Protein AF-0000000076999327 (afdb_homodimer)

Radius of gyration: 24.93 Å; Cα contacts (8 Å, |Δi|>4): 1314; chains: 2; bounding box: 43×72×61 Å

Organism: Colletotrichum orbiculare (strain 104-T / ATCC 96160 / CBS 514.97 / LARS 414 / MAFF 240422) (NCBI:txid1213857)

InterPro domains:
  IPR006680 Amidohydrolase-related [PF04909] (4-326)
  IPR032465 2-amino-3-carboxymuconate-6-semialdehyde decarboxylase [PTHR21240] (1-327)
  IPR032466 Metal-dependent hydrolase [SSF51556] (3-326)

Solvent-accessible surface area (backbone atoms only — not comparable to full-atom values): 32804 Å² total; per-residue (Å²): 117,64,24,34,28,67,33,32,44,54,44,49,70,70,48,45,50,53,36,47,76,63,70,39,51,40,47,60,59,36,94,52,62,62,82,58,48,74,66,61,50,52,52,51,24,62,76,59,38,36,57,33,35,31,31,21,65,53,66,87,60,48,45,75,48,86,96,34,61,69,60,17,34,50,50,23,52,50,43,38,51,50,51,34,51,54,20,66,77,34,62,77,44,32,48,33,28,30,65,55,29,47,73,38,48,71,58,24,48,53,43,52,54,45,36,46,76,72,53,61,33,74,29,30,31,42,55,18,46,30,78,29,47,39,45,43,43,74,84,49,42,70,40,49,51,51,37,20,76,66,53,28,37,40,35,44,39,39,32,76,47,31,38,56,46,98,87,69,48,68,42,77,64,62,73,60,66,91,48,38,33,77,54,51,52,21,33,52,31,30,33,51,17,53,49,34,18,56,75,61,38,45,56,77,72,33,71,40,36,37,36,31,37,45,46,35,42,35,36,35,52,44,40,47,54,35,54,22,36,49,40,45,79,75,79,45,65,65,38,31,68,60,51,40,51,47,46,59,71,35,34,35,27,22,47,15,74,52,27,59,93,57,26,44,57,37,40,39,60,58,44,39,89,69,29,63,67,33,28,27,30,20,54,38,31,52,83,35,41,68,71,54,37,54,54,44,48,53,49,42,53,54,49,40,60,73,75,35,56,72,68,52,42,45,26,22,25,27,46,31,48,38,60,75,67,68,66,115,117,63,24,35,29,68,33,31,44,56,44,48,71,69,48,45,52,53,36,46,75,62,70,39,51,41,47,60,61,37,94,52,62,62,82,58,48,73,66,61,49,52,53,51,25,60,76,59,38,37,60,33,36,31,31,22,66,53,66,86,58,48,44,75,49,86,96,35,60,68,62,17,34,51,49,24,51,52,43,40,51,51,51,35,51,54,22,66,76,35,62,77,44,31,48,33,27,29,64,55,27,46,73,38,49,70,59,24,49,54,44,52,51,45,34,47,76,72,56,61,33,73,30,31,30,44,56,18,46,30,78,28,48,39,45,42,43,74,85,47,43,69,41,49,50,50,36,19,75,66,53,29,38,40,35,42,39,40,31,78,48,31,38,57,46,97,86,67,48,66,42,78,62,63,74,61,65,91,49,37,33,75,53,52,54,21,34,52,32,29,33,51,16,53,50,34,18,55,74,61,39,46,56,76,72,32,72,41,35,37,37,30,38,44,46,36,42,36,37,35,50,44,40,46,55,36,53,22,37,50,40,45,78,75,76,44,66,66,37,30,68,60,51,40,50,45,47,60,71,36,35,34,28,22,46,17,74,50,28,59,92,56,25,44,56,38,38,39,60,57,43,39,88,70,28,62,68,33,28,27,31,19,54,39,32,53,84,35,44,68,72,56,37,53,55,44,49,52,49,43,54,54,48,40,60,74,74,35,56,72,69,52,41,44,26,23,26,27,46,31,50,41,61,72,64,67,68,117

pLDDT: mean 96.8, std 4.59, range [46.84, 98.94]

Nearest PDB structures (foldseek):
  2f6k-assembly1_A  TM=9.165E-01  e=1.152E-26  Lactiplantibacillus plantarum WCFS1
  3nur-assembly1_A  TM=8.490E-01  e=6.285E-18  Staphylococcus aureus
  4ofc-assembly1_A  TM=7.937E-01  e=1.110E-18  Homo sapiens
  4ign-assembly2_B  TM=7.913E-01  e=2.220E-18  Homo sapiens
  7pwy-assembly2_D  TM=7.875E-01  e=1.585E-17  Homo sapiens

Structure (mmCIF, N/CA/C/O backbone):
data_AF-0000000076999327-model_v1
#
loop_
_entity.id
_entity.type
_entity.pdbx_description
1 polymer '6-methylsalicylate decarboxylase'
#
loop_
_atom_site.group_PDB
_atom_site.id
_atom_site.type_symbol
_atom_site.label_atom_id
_atom_site.label_alt_id
_atom_site.label_comp_id
_atom_site.label_asym_id
_atom_site.label_entity_id
_atom_site.label_seq_id
_atom_site.pdbx_PDB_ins_code
_atom_site.Cartn_x
_atom_site.Cartn_y
_atom_site.Cartn_z
_atom_site.occupancy
_atom_site.B_iso_or_equiv
_atom_site.auth_seq_id
_atom_site.auth_comp_id
_atom_site.auth_asym_id
_atom_site.auth_atom_id
_atom_site.pdbx_PDB_model_num
ATOM 1 N N . MET A 1 1 ? 18.875 26.625 -0.922 1 94.06 1 MET A N 1
ATOM 2 C CA . MET A 1 1 ? 17.609 27.312 -1.179 1 94.06 1 MET A CA 1
ATOM 3 C C . MET A 1 1 ? 16.734 27.328 0.075 1 94.06 1 MET A C 1
ATOM 5 O O . MET A 1 1 ? 16.797 26.422 0.897 1 94.06 1 MET A O 1
ATOM 9 N N . GLU A 1 2 ? 15.961 28.422 0.17 1 96.88 2 GLU A N 1
ATOM 10 C CA . GLU A 1 2 ? 15.039 28.562 1.297 1 96.88 2 GLU A CA 1
ATOM 11 C C . GLU A 1 2 ? 13.938 27.5 1.229 1 96.88 2 GLU A C 1
ATOM 13 O O . GLU A 1 2 ? 13.422 27.203 0.15 1 96.88 2 GLU A O 1
ATOM 18 N N . ARG A 1 3 ? 13.531 26.984 2.428 1 98.44 3 ARG A N 1
ATOM 19 C CA . ARG A 1 3 ? 12.492 25.969 2.5 1 98.44 3 ARG A CA 1
ATOM 20 C C . ARG A 1 3 ? 11.383 26.375 3.469 1 98.44 3 ARG A C 1
ATOM 22 O O . ARG A 1 3 ? 11.648 27.062 4.465 1 98.44 3 ARG A O 1
ATOM 29 N N . ILE A 1 4 ? 10.219 26.016 3.135 1 98.69 4 ILE A N 1
ATOM 30 C CA . ILE A 1 4 ? 9.102 26 4.074 1 98.69 4 ILE A CA 1
ATOM 31 C C . ILE A 1 4 ? 8.672 24.562 4.344 1 98.69 4 ILE A C 1
ATOM 33 O O . ILE A 1 4 ? 8.312 23.828 3.416 1 98.69 4 ILE A O 1
ATOM 37 N N . ASP A 1 5 ? 8.789 24.125 5.562 1 98.88 5 ASP A N 1
ATOM 38 C CA . ASP A 1 5 ? 8.523 22.75 5.961 1 98.88 5 ASP A CA 1
ATOM 39 C C . ASP A 1 5 ? 7.066 22.547 6.359 1 98.88 5 ASP A C 1
ATOM 41 O O . ASP A 1 5 ? 6.664 22.922 7.469 1 98.88 5 ASP A O 1
ATOM 45 N N . ILE A 1 6 ? 6.305 21.875 5.473 1 98.62 6 ILE A N 1
ATOM 46 C CA . ILE A 1 6 ? 4.863 21.766 5.66 1 98.62 6 ILE A CA 1
ATOM 47 C C . ILE A 1 6 ? 4.543 20.469 6.398 1 98.62 6 ILE A C 1
ATOM 49 O O . ILE A 1 6 ? 3.387 20.219 6.754 1 98.62 6 ILE A O 1
ATOM 53 N N . HIS A 1 7 ? 5.508 19.578 6.605 1 98.94 7 HIS A N 1
ATOM 54 C CA . HIS A 1 7 ? 5.344 18.297 7.293 1 98.94 7 HIS A CA 1
ATOM 55 C C . HIS A 1 7 ? 6.449 18.078 8.32 1 98.94 7 HIS A C 1
ATOM 57 O O . HIS A 1 7 ? 7.465 17.438 8.016 1 98.94 7 HIS A O 1
ATOM 63 N N . CYS A 1 8 ? 6.215 18.484 9.43 1 98.88 8 CYS A N 1
ATOM 64 C CA . CYS A 1 8 ? 7.008 18.297 10.633 1 98.88 8 CYS A CA 1
ATOM 65 C C . CYS A 1 8 ? 6.121 18.266 11.875 1 98.88 8 CYS A C 1
ATOM 67 O O . CYS A 1 8 ? 4.926 18.547 11.789 1 98.88 8 CYS A O 1
ATOM 69 N N . HIS A 1 9 ? 6.715 17.844 12.945 1 98.81 9 HIS A N 1
ATOM 70 C CA . HIS A 1 9 ? 5.863 17.609 14.102 1 98.81 9 HIS A CA 1
ATOM 71 C C . HIS A 1 9 ? 6.465 18.219 15.359 1 98.81 9 HIS A C 1
ATOM 73 O O . HIS A 1 9 ? 7.684 18.375 15.461 1 98.81 9 HIS A O 1
ATOM 79 N N . ALA A 1 10 ? 5.57 18.609 16.219 1 98.62 10 ALA A N 1
ATOM 80 C CA . ALA A 1 10 ? 5.941 18.969 17.578 1 98.62 10 ALA A CA 1
ATOM 81 C C . ALA A 1 10 ? 5.492 17.906 18.578 1 98.62 10 ALA A C 1
ATOM 83 O O . ALA A 1 10 ? 4.477 17.234 18.359 1 98.62 10 ALA A O 1
ATOM 84 N N . VAL A 1 11 ? 6.281 17.688 19.547 1 98.19 11 VAL A N 1
ATOM 85 C CA . VAL A 1 11 ? 5.906 16.875 20.688 1 98.19 11 VAL A CA 1
ATOM 86 C C . VAL A 1 11 ? 6.027 17.688 21.984 1 98.19 11 VAL A C 1
ATOM 88 O O . VAL A 1 11 ? 6.887 17.406 22.812 1 98.19 11 VAL A O 1
ATOM 91 N N . PRO A 1 12 ? 5.125 18.688 22.094 1 97.38 12 PRO A N 1
ATOM 92 C CA . PRO A 1 12 ? 5.254 19.547 23.266 1 97.38 12 PRO A CA 1
ATOM 93 C C . PRO A 1 12 ? 4.984 18.797 24.578 1 97.38 12 PRO A C 1
ATOM 95 O O . PRO A 1 12 ? 4.414 17.703 24.562 1 97.38 12 PRO A O 1
ATOM 98 N N . ALA A 1 13 ? 5.398 19.375 25.703 1 97.5 13 ALA A N 1
ATOM 99 C CA . ALA A 1 13 ? 5.414 18.688 26.984 1 97.5 13 ALA A CA 1
ATOM 100 C C . ALA A 1 13 ? 4.02 18.188 27.359 1 97.5 13 ALA A C 1
ATOM 102 O O . ALA A 1 13 ? 3.859 17.078 27.859 1 97.5 13 ALA A O 1
ATOM 103 N N . GLY A 1 14 ? 3.016 19.047 27.203 1 97.56 14 GLY A N 1
ATOM 104 C CA . GLY A 1 14 ? 1.652 18.641 27.531 1 97.56 14 GLY A CA 1
ATOM 105 C C . GLY A 1 14 ? 1.168 17.469 26.703 1 97.56 14 GLY A C 1
ATOM 106 O O . GLY A 1 14 ? 0.634 16.5 27.266 1 97.56 14 GLY A O 1
ATOM 107 N N . TYR A 1 15 ? 1.336 17.484 25.422 1 97.81 15 TYR A N 1
ATOM 108 C CA . TYR A 1 15 ? 0.933 16.375 24.578 1 97.81 15 TYR A CA 1
ATOM 109 C C . TYR A 1 15 ? 1.716 15.109 24.922 1 97.81 15 TYR A C 1
ATOM 111 O O . TYR A 1 15 ? 1.157 14.016 24.938 1 97.81 15 TYR A O 1
ATOM 119 N N . ARG A 1 16 ? 3.057 15.297 25.078 1 98 16 ARG A N 1
ATOM 120 C CA . ARG A 1 16 ? 3.883 14.148 25.438 1 98 16 ARG A CA 1
ATOM 121 C C . ARG A 1 16 ? 3.301 13.414 26.641 1 98 16 ARG A C 1
ATOM 123 O O . ARG A 1 16 ? 3.146 12.195 26.609 1 98 16 ARG A O 1
ATOM 130 N N . GLN A 1 17 ? 3.02 14.141 27.672 1 97.81 17 GLN A N 1
ATOM 131 C CA . GLN A 1 17 ? 2.463 1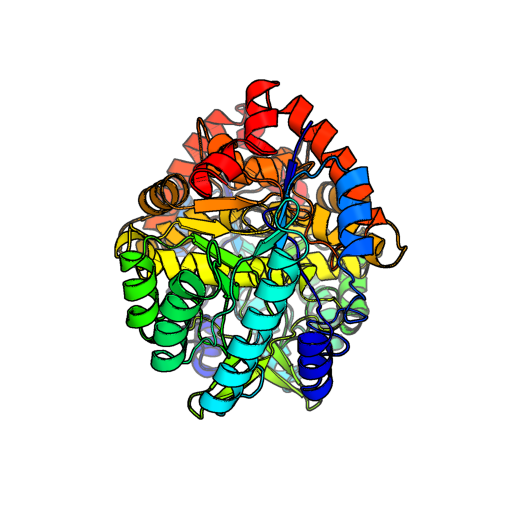3.539 28.875 1 97.81 17 GLN A CA 1
ATOM 132 C C . GLN A 1 17 ? 1.139 12.836 28.578 1 97.81 17 GLN A C 1
ATOM 134 O O . GLN A 1 17 ? 0.892 11.734 29.062 1 97.81 17 GLN A O 1
ATOM 139 N N . TYR A 1 18 ? 0.265 13.477 27.781 1 97.25 18 TYR A N 1
ATOM 140 C CA . TYR A 1 18 ? -1.02 12.906 27.391 1 97.25 18 TYR A CA 1
ATOM 141 C C . TYR A 1 18 ? -0.826 11.594 26.641 1 97.25 18 TYR A C 1
ATOM 143 O O . TYR A 1 18 ? -1.515 10.609 26.922 1 97.25 18 TYR A O 1
ATOM 151 N N . ALA A 1 19 ? 0.092 11.594 25.703 1 97.5 19 ALA A N 1
ATOM 152 C CA . ALA A 1 19 ? 0.402 10.398 24.922 1 97.5 19 ALA A CA 1
ATOM 153 C C . ALA A 1 19 ? 0.908 9.273 25.828 1 97.5 19 ALA A C 1
ATOM 155 O O . ALA A 1 19 ? 0.469 8.125 25.703 1 97.5 19 ALA A O 1
ATOM 156 N N . LEU A 1 20 ? 1.828 9.617 26.766 1 97.31 20 LEU A N 1
ATOM 157 C CA . LEU A 1 20 ? 2.383 8.641 27.703 1 97.31 20 LEU A CA 1
ATOM 158 C C . LEU A 1 20 ? 1.292 8.062 28.594 1 97.31 20 LEU A C 1
ATOM 160 O O . LEU A 1 20 ? 1.221 6.848 28.797 1 97.31 20 LEU A O 1
ATOM 164 N N . ASP A 1 21 ? 0.406 8.969 29.078 1 96.56 21 ASP A N 1
ATOM 165 C CA . ASP A 1 21 ? -0.682 8.562 29.953 1 96.56 21 ASP A CA 1
ATOM 166 C C . ASP A 1 21 ? -1.634 7.598 29.25 1 96.56 21 ASP A C 1
ATOM 168 O O . ASP A 1 21 ? -2.342 6.828 29.906 1 96.56 21 ASP A O 1
ATOM 172 N N . ASN A 1 22 ? -1.638 7.688 27.969 1 95.56 22 ASN A N 1
ATOM 173 C CA . ASN A 1 22 ? -2.559 6.844 27.219 1 95.56 22 ASN A CA 1
ATOM 174 C C . ASN A 1 22 ? -1.826 5.699 26.516 1 95.56 22 ASN A C 1
ATOM 176 O O . ASN A 1 22 ? -2.336 5.129 25.547 1 95.56 22 ASN A O 1
ATOM 180 N N . GLY A 1 23 ? -0.59 5.43 26.891 1 95.06 23 GLY A N 1
ATOM 181 C CA . GLY A 1 23 ? 0.103 4.211 26.5 1 95.06 23 GLY A CA 1
ATOM 182 C C . GLY A 1 23 ? 0.851 4.348 25.188 1 95.06 23 GLY A C 1
ATOM 183 O O . GLY A 1 23 ? 1.118 3.352 24.516 1 95.06 23 GLY A O 1
ATOM 184 N N . HIS A 1 24 ? 1.172 5.551 24.75 1 96.31 24 HIS A N 1
ATOM 185 C CA . HIS A 1 24 ? 1.82 5.766 23.469 1 96.31 24 HIS A CA 1
ATOM 186 C C . HIS A 1 24 ? 3.275 6.184 23.641 1 96.31 24 HIS A C 1
ATOM 188 O O . HIS A 1 24 ? 3.738 7.129 23 1 96.31 24 HIS A O 1
ATOM 194 N N . GLU A 1 25 ? 4.043 5.453 24.5 1 95.69 25 GLU A N 1
ATOM 195 C CA . GLU A 1 25 ? 5.48 5.641 24.672 1 95.69 25 GLU A CA 1
ATOM 196 C C . GLU A 1 25 ? 6.242 5.207 23.422 1 95.69 25 GLU A C 1
ATOM 198 O O . GLU A 1 25 ? 7.316 5.734 23.125 1 95.69 25 GLU A O 1
ATOM 203 N N . LYS A 1 26 ? 5.781 4.168 22.75 1 94.88 26 LYS A N 1
ATOM 204 C CA . LYS A 1 26 ? 6.324 3.65 21.5 1 94.88 26 LYS A CA 1
ATOM 205 C C . LYS A 1 26 ? 5.254 3.602 20.406 1 94.88 26 LYS A C 1
ATOM 207 O O . LYS A 1 26 ? 4.867 2.521 19.953 1 94.88 26 LYS A O 1
ATOM 212 N N . PRO A 1 27 ? 4.809 4.758 19.969 1 94.62 27 PRO A N 1
ATOM 213 C CA . PRO A 1 27 ? 3.666 4.809 19.062 1 94.62 27 PRO A CA 1
ATOM 214 C C . PRO A 1 27 ? 3.951 4.133 17.719 1 94.62 27 PRO A C 1
ATOM 216 O O . PRO A 1 27 ? 5.062 4.238 17.203 1 94.62 27 PRO A O 1
ATOM 219 N N . ASP A 1 28 ? 3.004 3.318 17.203 1 96.31 28 ASP A N 1
ATOM 220 C CA . ASP A 1 28 ? 2.994 2.76 15.852 1 96.31 28 ASP A CA 1
ATOM 221 C C . ASP A 1 28 ? 4.164 1.804 15.648 1 96.31 28 ASP A C 1
ATOM 223 O O . ASP A 1 28 ? 4.637 1.625 14.523 1 96.31 28 ASP A O 1
ATOM 227 N N . GLY A 1 29 ? 4.723 1.242 16.719 1 94.56 29 GLY A N 1
ATOM 228 C CA . GLY A 1 29 ? 5.824 0.296 16.625 1 94.56 29 GLY A CA 1
ATOM 229 C C . GLY A 1 29 ? 7.184 0.966 16.594 1 94.56 29 GLY A C 1
ATOM 230 O O . GLY A 1 29 ? 8.203 0.302 16.391 1 94.56 29 GLY A O 1
ATOM 231 N N . MET A 1 30 ? 7.215 2.332 16.766 1 94.5 30 MET A N 1
ATOM 232 C CA . MET A 1 30 ? 8.477 3.068 16.844 1 94.5 30 MET A CA 1
ATOM 233 C C . MET A 1 30 ? 9.125 2.877 18.219 1 94.5 30 MET A C 1
ATOM 235 O O . MET A 1 30 ? 8.445 2.57 19.188 1 94.5 30 MET A O 1
ATOM 239 N N . PRO A 1 31 ? 10.438 3.057 18.312 1 92.19 31 PRO A N 1
ATOM 240 C CA . PRO A 1 31 ? 11.133 2.707 19.562 1 92.19 31 PRO A CA 1
ATOM 241 C C . PRO A 1 31 ? 10.859 3.695 20.688 1 92.19 31 PRO A C 1
ATOM 243 O O . PRO A 1 31 ? 11.055 3.371 21.859 1 92.19 31 PRO A O 1
ATOM 246 N N . ALA A 1 32 ? 10.461 4.953 20.375 1 94 32 ALA A N 1
ATOM 247 C CA . ALA A 1 32 ? 10.18 5.953 21.406 1 94 32 ALA A CA 1
ATOM 248 C C . ALA A 1 32 ? 9.398 7.133 20.828 1 94 32 ALA A C 1
ATOM 250 O O . ALA A 1 32 ? 9.352 7.316 19.609 1 94 32 ALA A O 1
ATOM 251 N N . LEU A 1 33 ? 8.703 7.789 21.688 1 96.12 33 LEU A N 1
ATOM 252 C CA . LEU A 1 33 ? 8.258 9.141 21.375 1 96.12 33 LEU A CA 1
ATOM 253 C C . LEU A 1 33 ? 9.43 10.117 21.391 1 96.12 33 LEU A C 1
ATOM 255 O O . LEU A 1 33 ? 10.094 10.281 22.422 1 96.12 33 LEU A O 1
ATOM 259 N N . PRO A 1 34 ? 9.758 10.688 20.297 1 96.19 34 PRO A N 1
ATOM 260 C CA . PRO A 1 34 ? 10.969 11.508 20.266 1 96.19 34 PRO A CA 1
ATOM 261 C C . PRO A 1 34 ? 10.883 12.734 21.172 1 96.19 34 PRO A C 1
ATOM 263 O O . PRO A 1 34 ? 9.789 13.273 21.375 1 96.19 34 PRO A O 1
ATOM 266 N N . ASP A 1 35 ? 12.023 13.125 21.656 1 95.38 35 ASP A N 1
ATOM 267 C CA . ASP A 1 35 ? 12.109 14.422 22.312 1 95.38 35 ASP A CA 1
ATOM 268 C C . ASP A 1 35 ? 11.953 15.57 21.312 1 95.38 35 ASP A C 1
ATOM 270 O O . ASP A 1 35 ? 12.281 15.414 20.141 1 95.38 35 ASP A O 1
ATOM 274 N N . TRP A 1 36 ? 11.43 16.656 21.875 1 98.19 36 TRP A N 1
ATOM 275 C CA . TRP A 1 36 ? 11.258 17.812 20.984 1 98.19 36 TRP A CA 1
ATOM 276 C C . TRP A 1 36 ? 11.273 19.109 21.781 1 98.19 36 TRP A C 1
ATOM 278 O O . TRP A 1 36 ? 10.625 19.219 22.828 1 98.19 36 TRP A O 1
ATOM 288 N N . THR A 1 37 ? 12.047 20.047 21.391 1 98.25 37 THR A N 1
ATOM 289 C CA . THR A 1 37 ? 12.008 21.422 21.875 1 98.25 37 THR A CA 1
ATOM 290 C C . THR A 1 37 ? 12.039 22.406 20.703 1 98.25 37 THR A C 1
ATOM 292 O O . THR A 1 37 ? 12.586 22.109 19.641 1 98.25 37 THR A O 1
ATOM 295 N N . PRO A 1 38 ? 11.383 23.578 20.875 1 98.56 38 PRO A N 1
ATOM 296 C CA . PRO A 1 38 ? 11.461 24.578 19.812 1 98.56 38 PRO A CA 1
ATOM 297 C C . PRO A 1 38 ? 12.898 24.922 19.438 1 98.56 38 PRO A C 1
ATOM 299 O O . PRO A 1 38 ? 13.203 25.125 18.25 1 98.56 38 PRO A O 1
ATOM 302 N N . GLU A 1 39 ? 13.812 24.891 20.422 1 98.19 39 GLU A N 1
ATOM 303 C CA . GLU A 1 39 ? 15.195 25.281 20.188 1 98.19 39 GLU A CA 1
ATOM 304 C C . GLU A 1 39 ? 15.914 24.266 19.297 1 98.19 39 GLU A C 1
ATOM 306 O O . GLU A 1 39 ? 16.609 24.641 18.359 1 98.19 39 GLU A O 1
ATOM 311 N N . GLU A 1 40 ? 15.734 23.016 19.609 1 98.31 40 GLU A N 1
ATOM 312 C CA 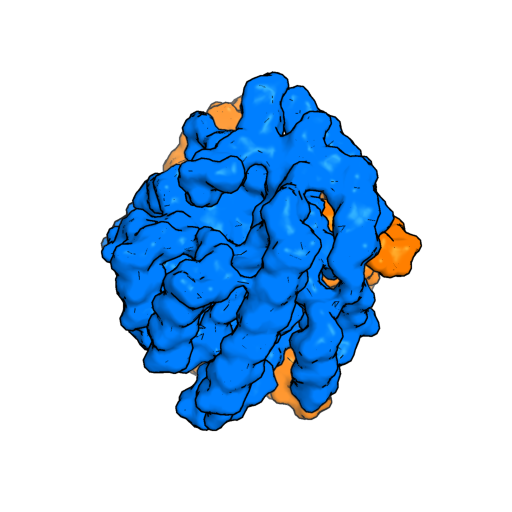. GLU A 1 40 ? 16.344 21.969 18.781 1 98.31 40 GLU A CA 1
ATOM 313 C C . GLU A 1 40 ? 15.766 21.953 17.375 1 98.31 40 GLU A C 1
ATOM 315 O O . GLU A 1 40 ? 16.484 21.719 16.406 1 98.31 40 GLU A O 1
ATOM 320 N N . HIS A 1 41 ? 14.477 22.219 17.281 1 98.81 41 HIS A N 1
ATOM 321 C CA . HIS A 1 41 ? 13.812 22.281 15.984 1 98.81 41 HIS A CA 1
ATOM 322 C C . HIS A 1 41 ? 14.359 23.438 15.148 1 98.81 41 HIS A C 1
ATOM 324 O O . HIS A 1 41 ? 14.688 23.266 13.977 1 98.81 41 HIS A O 1
ATOM 330 N N . ILE A 1 42 ? 14.508 24.594 15.734 1 98.75 42 ILE A N 1
ATOM 331 C CA . ILE A 1 42 ? 15.008 25.781 15.055 1 98.75 42 ILE A CA 1
ATOM 332 C C . ILE A 1 42 ? 16.453 25.562 14.617 1 98.75 42 ILE A C 1
ATOM 334 O O . ILE A 1 42 ? 16.859 26 13.547 1 98.75 42 ILE A O 1
ATOM 338 N N . ALA A 1 43 ? 17.234 24.797 15.453 1 98.56 43 ALA A N 1
ATOM 339 C CA . ALA A 1 43 ? 18.594 24.453 15.07 1 98.56 43 ALA A CA 1
ATOM 340 C C . ALA A 1 43 ? 18.609 23.609 13.797 1 98.56 43 ALA A C 1
ATOM 342 O O . ALA A 1 43 ? 19.438 23.828 12.906 1 98.56 43 ALA A O 1
ATOM 343 N N . LEU A 1 44 ? 17.703 22.672 13.719 1 98.5 44 LEU A N 1
ATOM 344 C CA . LEU A 1 44 ? 17.578 21.859 12.516 1 98.5 44 LEU A CA 1
ATOM 345 C C . LEU A 1 44 ? 17.188 22.703 11.32 1 98.5 44 LEU A C 1
ATOM 347 O O . LEU A 1 44 ? 17.688 22.5 10.211 1 98.5 44 LEU A O 1
ATOM 351 N N . MET A 1 45 ? 16.219 23.625 11.555 1 98.81 45 MET A N 1
ATOM 352 C CA . MET A 1 45 ? 15.781 24.531 10.492 1 98.81 45 MET A CA 1
ATOM 353 C C . MET A 1 45 ? 16.969 25.281 9.891 1 98.81 45 MET A C 1
ATOM 355 O O . MET A 1 45 ? 17.094 25.375 8.672 1 98.81 45 MET A O 1
ATOM 359 N N . LYS A 1 46 ? 17.828 25.734 10.719 1 98.31 46 LYS A N 1
ATOM 360 C CA . LYS A 1 46 ? 19 26.484 10.266 1 98.31 46 LYS A CA 1
ATOM 361 C C . LYS A 1 46 ? 19.906 25.609 9.406 1 98.31 46 LYS A C 1
ATOM 363 O O . LYS A 1 46 ? 20.375 26.031 8.352 1 98.31 46 LYS A O 1
ATOM 368 N N . SER A 1 47 ? 20.047 24.391 9.797 1 97.88 47 SER A N 1
ATOM 369 C CA . SER A 1 47 ? 20.938 23.469 9.102 1 97.88 47 SER A CA 1
ATOM 370 C C . SER A 1 47 ? 20.406 23.141 7.707 1 97.88 47 SER A C 1
ATOM 372 O O . SER A 1 47 ? 21.172 22.75 6.828 1 97.88 47 SER A O 1
ATOM 374 N N . LEU A 1 48 ? 19.109 23.375 7.465 1 97.88 48 LEU A N 1
ATOM 375 C CA . LEU A 1 48 ? 18.5 22.984 6.195 1 97.88 48 LEU A CA 1
ATOM 376 C C . LEU A 1 48 ? 17.953 24.203 5.461 1 97.88 48 LEU A C 1
ATOM 378 O O . LEU A 1 48 ? 17.234 24.062 4.469 1 97.88 48 LEU A O 1
ATOM 382 N N . ASN A 1 49 ? 18.203 25.344 6.012 1 98.25 49 ASN A N 1
ATOM 383 C CA . ASN A 1 49 ? 17.703 26.594 5.441 1 98.25 49 ASN A CA 1
ATOM 384 C C . ASN A 1 49 ? 16.188 26.625 5.383 1 98.25 49 ASN A C 1
ATOM 386 O O . ASN A 1 49 ? 15.602 27 4.363 1 98.25 49 ASN A O 1
ATOM 390 N N . ILE A 1 50 ? 15.562 26.094 6.418 1 98.75 50 ILE A N 1
ATOM 391 C CA . ILE A 1 50 ? 14.117 26.172 6.57 1 98.75 50 ILE A CA 1
ATOM 392 C C . ILE A 1 50 ? 13.742 27.5 7.25 1 98.75 50 ILE A C 1
ATOM 394 O O . ILE A 1 50 ? 14.141 27.75 8.391 1 98.75 50 ILE A O 1
ATOM 398 N N . SER A 1 51 ? 13.023 28.312 6.566 1 98.12 51 SER A N 1
ATOM 399 C CA . SER A 1 51 ? 12.672 29.625 7.094 1 98.12 51 SER A CA 1
ATOM 400 C C . SER A 1 51 ? 11.445 29.547 7.996 1 98.12 51 SER A C 1
ATOM 402 O O . SER A 1 51 ? 11.305 30.344 8.93 1 98.12 51 SER A O 1
ATOM 404 N N . LYS A 1 52 ? 10.547 28.625 7.676 1 98.25 52 LYS A N 1
ATOM 405 C CA . LYS A 1 52 ? 9.312 28.438 8.438 1 98.25 52 LYS A CA 1
ATOM 406 C C . LYS A 1 52 ? 8.891 26.984 8.477 1 98.25 52 LYS A C 1
ATOM 408 O O . LYS A 1 52 ? 9 26.266 7.477 1 98.25 52 LYS A O 1
ATOM 413 N N . SER A 1 53 ? 8.508 26.531 9.602 1 98.81 53 SER A N 1
ATOM 414 C CA . SER A 1 53 ? 7.945 25.203 9.781 1 98.81 53 SER A CA 1
ATOM 415 C C . SER A 1 53 ? 6.496 25.266 10.25 1 98.81 53 SER A C 1
ATOM 417 O O . SER A 1 53 ? 6.172 26.016 11.172 1 98.81 53 SER A O 1
ATOM 419 N N . ILE A 1 54 ? 5.633 24.547 9.57 1 98.88 54 ILE A N 1
ATOM 420 C CA . ILE A 1 54 ? 4.254 24.406 10.023 1 98.88 54 ILE A CA 1
ATOM 421 C C . ILE A 1 54 ? 4.113 23.141 10.875 1 98.88 54 ILE A C 1
ATOM 423 O O . ILE A 1 54 ? 4.047 22.031 10.352 1 98.88 54 ILE A O 1
ATOM 427 N N . LEU A 1 55 ? 4.02 23.328 12.188 1 98.88 55 LEU A N 1
ATOM 428 C CA . LEU A 1 55 ? 4.02 22.25 13.164 1 98.88 55 LEU A CA 1
ATOM 429 C C . LEU A 1 55 ? 2.676 21.516 13.172 1 98.88 55 LEU A C 1
ATOM 431 O O . LEU A 1 55 ? 1.635 22.141 12.93 1 98.88 55 LEU A O 1
ATOM 435 N N . SER A 1 56 ? 2.688 20.266 13.461 1 98.88 56 SER A N 1
ATOM 436 C CA . SER A 1 56 ? 1.471 19.5 13.711 1 98.88 56 SER A CA 1
ATOM 437 C C . SER A 1 56 ? 1.727 18.359 14.688 1 98.88 56 SER A C 1
ATOM 439 O O . SER A 1 56 ? 2.879 18.047 14.992 1 98.88 56 SER A O 1
ATOM 441 N N . ILE A 1 57 ? 0.672 17.859 15.281 1 98.38 57 ILE A N 1
ATOM 442 C CA . ILE A 1 57 ? 0.728 16.609 16.047 1 98.38 57 ILE A CA 1
ATOM 443 C C . ILE A 1 57 ? 0.607 15.422 15.086 1 98.38 57 ILE A C 1
ATOM 445 O O . ILE A 1 57 ? -0.235 15.43 14.188 1 98.38 57 ILE A O 1
ATOM 449 N N . THR A 1 58 ? 1.489 14.477 15.211 1 96.5 58 THR A N 1
ATOM 450 C CA . THR A 1 58 ? 1.493 13.312 14.328 1 96.5 58 THR A CA 1
ATOM 451 C C . THR A 1 58 ? 0.659 12.188 14.922 1 96.5 58 THR A C 1
ATOM 453 O O . THR A 1 58 ? -0.154 12.414 15.82 1 96.5 58 THR A O 1
ATOM 456 N N . SER A 1 59 ? 0.723 11.062 14.32 1 97.31 59 SER A N 1
ATOM 457 C CA . SER A 1 59 ? 0.098 9.844 14.828 1 97.31 59 SER A CA 1
ATOM 458 C C . SER A 1 59 ? 0.536 9.555 16.266 1 97.31 59 SER A C 1
ATOM 460 O O . SER A 1 59 ? 1.716 9.68 16.594 1 97.31 59 SER A O 1
ATOM 462 N N . PRO A 1 60 ? -0.414 9.172 17.109 1 96.19 60 PRO A N 1
ATOM 463 C CA . PRO A 1 60 ? -1.769 8.703 16.797 1 96.19 60 PRO A CA 1
ATOM 464 C C . PRO A 1 60 ? -2.814 9.812 16.922 1 96.19 60 PRO A C 1
ATOM 466 O O . PRO A 1 60 ? -4.016 9.531 16.906 1 96.19 60 PRO A O 1
ATOM 469 N N . GLY A 1 61 ? -2.43 11.062 17.016 1 97.06 61 GLY A N 1
ATOM 470 C CA . GLY A 1 61 ? -3.359 12.172 17.125 1 97.06 61 GLY A CA 1
ATOM 471 C C . GLY A 1 61 ? -3.703 12.547 18.547 1 97.06 61 GLY A C 1
ATOM 472 O O . GLY A 1 61 ? -2.887 12.367 19.453 1 97.06 61 GLY A O 1
ATOM 473 N N . THR A 1 62 ? -4.875 13.164 18.703 1 97.56 62 THR A N 1
ATOM 474 C CA . THR A 1 62 ? -5.172 13.727 20.016 1 97.56 62 THR A CA 1
ATOM 475 C C . THR A 1 62 ? -6.414 13.078 20.625 1 97.56 62 THR A C 1
ATOM 477 O O . THR A 1 62 ? -6.73 13.297 21.797 1 97.56 62 THR A O 1
ATOM 480 N N . HIS A 1 63 ? -7.191 12.359 19.828 1 95.81 63 HIS A N 1
ATOM 481 C CA . HIS A 1 63 ? -8.289 11.57 20.391 1 95.81 63 HIS A CA 1
ATOM 482 C C . HIS A 1 63 ? -7.816 10.18 20.781 1 95.81 63 HIS A C 1
ATOM 484 O O . HIS A 1 63 ? -8.023 9.211 20.047 1 95.81 63 HIS A O 1
ATOM 490 N N . LEU A 1 64 ? -7.277 10.039 22.016 1 94.19 64 LEU A N 1
ATOM 491 C CA . LEU A 1 64 ? -6.59 8.82 22.422 1 94.19 64 LEU A CA 1
ATOM 492 C C . LEU A 1 64 ? -7.445 8.016 23.406 1 94.19 64 LEU A C 1
ATOM 494 O O . LEU A 1 64 ? -7.039 6.945 23.859 1 94.19 64 LEU A O 1
ATOM 498 N N . THR A 1 65 ? -8.617 8.492 23.781 1 88.5 65 THR A N 1
ATOM 499 C CA . THR A 1 65 ? -9.539 7.824 24.688 1 88.5 65 THR A CA 1
ATOM 500 C C . THR A 1 65 ? -10.836 7.453 23.984 1 88.5 65 THR A C 1
ATOM 502 O O . THR A 1 65 ? -11.789 8.234 23.984 1 88.5 65 THR A O 1
ATOM 505 N N . PRO A 1 66 ? -10.859 6.285 23.453 1 78.56 66 PRO A N 1
ATOM 506 C CA . PRO A 1 66 ? -12.07 5.898 22.719 1 78.56 66 PRO A CA 1
ATOM 507 C C . PRO A 1 66 ? -13.336 6.016 23.578 1 78.56 66 PRO A C 1
ATOM 509 O O . PRO A 1 66 ? -13.305 5.715 24.766 1 78.56 66 PRO A O 1
ATOM 512 N N . ASN A 1 67 ? -14.375 6.535 23.062 1 79.31 67 ASN A N 1
ATOM 513 C CA . ASN A 1 67 ? -15.703 6.637 23.656 1 79.31 67 ASN A CA 1
ATOM 514 C C . ASN A 1 67 ? -15.758 7.734 24.719 1 79.31 67 ASN A C 1
ATOM 516 O O . ASN A 1 67 ? -16.703 7.793 25.516 1 79.31 67 ASN A O 1
ATOM 520 N N . GLN A 1 68 ? -14.727 8.555 24.828 1 87.94 68 GLN A N 1
ATOM 521 C CA . GLN A 1 68 ? -14.695 9.719 25.703 1 87.94 68 GLN A CA 1
ATOM 522 C C . GLN A 1 68 ? -14.492 11 24.906 1 87.94 68 GLN A C 1
ATOM 524 O O . GLN A 1 68 ? -13.508 11.719 25.125 1 87.94 68 GLN A O 1
ATOM 529 N N . ASP A 1 69 ? -15.445 11.352 24.172 1 91.69 69 ASP A N 1
ATOM 530 C CA . ASP A 1 69 ? -15.352 12.398 23.156 1 91.69 69 ASP A CA 1
ATOM 531 C C . ASP A 1 69 ? -15.086 13.758 23.797 1 91.69 69 ASP A C 1
ATOM 533 O O . ASP A 1 69 ? -14.234 14.516 23.328 1 91.69 69 ASP A O 1
ATOM 537 N N . ARG A 1 70 ? -15.727 14.039 24.875 1 93.38 70 ARG A N 1
ATOM 538 C CA . ARG A 1 70 ? -15.562 15.344 25.516 1 93.38 70 ARG A CA 1
ATOM 539 C C . ARG A 1 70 ? -14.164 15.484 26.125 1 93.38 70 ARG A C 1
ATOM 541 O O . ARG A 1 70 ? -13.539 16.547 26.016 1 93.38 70 ARG A O 1
ATOM 548 N N . HIS A 1 71 ? -13.789 14.391 26.719 1 94 71 HIS A N 1
ATOM 549 C CA . HIS A 1 71 ? -12.445 14.391 27.281 1 94 71 HIS A CA 1
ATOM 550 C C . HIS A 1 71 ? -11.391 14.555 26.188 1 94 71 HIS A C 1
ATOM 552 O O . HIS A 1 71 ? -10.484 15.375 26.312 1 94 71 HIS A O 1
ATOM 558 N N . ALA A 1 72 ? -11.531 13.828 25.125 1 94.44 72 ALA A N 1
ATOM 559 C CA . ALA A 1 72 ? -10.602 13.891 24 1 94.44 72 ALA A CA 1
ATOM 560 C C . ALA A 1 72 ? -10.594 15.273 23.375 1 94.44 72 ALA A C 1
ATOM 562 O O . ALA A 1 72 ? -9.547 15.781 22.969 1 94.44 72 ALA A O 1
ATOM 563 N N . ALA A 1 73 ? -11.789 15.891 23.312 1 97.25 73 ALA A N 1
ATOM 564 C CA . ALA A 1 73 ? -11.906 17.234 22.781 1 97.25 73 ALA A CA 1
ATOM 565 C C . ALA A 1 73 ? -11.156 18.234 23.656 1 97.25 73 ALA A C 1
ATOM 567 O O . ALA A 1 73 ? -10.508 19.156 23.141 1 97.25 73 ALA A O 1
ATOM 568 N N . GLY A 1 74 ? -11.305 18.047 24.938 1 97.62 74 GLY A N 1
ATOM 569 C CA . GLY A 1 74 ? -10.57 18.906 25.859 1 97.62 74 GLY A CA 1
ATOM 570 C C . GLY A 1 74 ? -9.07 18.812 25.688 1 97.62 74 GLY A C 1
ATOM 571 O O . GLY A 1 74 ? -8.375 19.828 25.656 1 97.62 74 GLY A O 1
ATOM 572 N N . MET A 1 75 ? -8.57 17.594 25.531 1 97.31 75 MET A N 1
ATOM 573 C CA . MET A 1 75 ? -7.141 17.375 25.328 1 97.31 75 MET A CA 1
ATOM 574 C C . MET A 1 75 ? -6.684 17.922 23.984 1 97.31 75 MET A C 1
ATOM 576 O O . MET A 1 75 ? -5.582 18.469 23.875 1 97.31 75 MET A O 1
ATOM 580 N N . THR A 1 76 ? -7.547 17.781 23.016 1 98.44 76 THR A N 1
ATOM 581 C CA . THR A 1 76 ? -7.25 18.344 21.703 1 98.44 76 THR A CA 1
ATOM 582 C C . THR A 1 76 ? -7.094 19.859 21.781 1 98.44 76 THR A C 1
ATOM 584 O O . THR A 1 76 ? -6.121 20.422 21.281 1 98.44 76 THR A O 1
ATOM 587 N N . ARG A 1 77 ? -8.031 20.484 22.453 1 98.56 77 ARG A N 1
ATOM 588 C CA . ARG A 1 77 ? -7.992 21.938 22.625 1 98.56 77 ARG A CA 1
ATOM 589 C C . ARG A 1 77 ? -6.742 22.375 23.375 1 98.56 77 ARG A C 1
ATOM 591 O O . ARG A 1 77 ? -6.066 23.328 22.984 1 98.56 77 ARG A O 1
ATOM 598 N N . GLN A 1 78 ? -6.418 21.641 24.438 1 98.5 78 GLN A N 1
ATOM 599 C CA . GLN A 1 78 ? -5.215 21.953 25.219 1 98.5 78 GLN A CA 1
ATOM 600 C C . GLN A 1 78 ? -3.963 21.812 24.359 1 98.5 78 GLN A C 1
ATOM 602 O O . GLN A 1 78 ? -3.055 22.656 24.438 1 98.5 78 GLN A O 1
ATOM 607 N N . THR A 1 79 ? -3.889 20.797 23.562 1 98.62 79 THR A N 1
ATOM 608 C CA . THR A 1 79 ? -2.762 20.562 22.656 1 98.62 79 THR A CA 1
ATOM 609 C C . THR A 1 79 ? -2.652 21.688 21.625 1 98.62 79 THR A C 1
ATOM 611 O O . THR A 1 79 ? -1.563 22.203 21.391 1 98.62 79 THR A O 1
ATOM 614 N N . ASN A 1 80 ? -3.801 22.062 21.016 1 98.88 80 ASN A N 1
ATOM 615 C CA . ASN A 1 80 ? -3.811 23.172 20.047 1 98.88 80 ASN A CA 1
ATOM 616 C C . ASN A 1 80 ? -3.369 24.484 20.703 1 98.88 80 ASN A C 1
ATOM 618 O O . ASN A 1 80 ? -2.633 25.25 20.094 1 98.88 80 ASN A O 1
ATOM 622 N N . GLU A 1 81 ? -3.816 24.703 21.922 1 98.94 81 GLU A N 1
ATOM 623 C CA . GLU A 1 81 ? -3.428 25.906 22.656 1 98.94 81 GLU A CA 1
ATOM 624 C C . GLU A 1 81 ? -1.93 25.906 22.953 1 98.94 81 GLU A C 1
ATOM 626 O O . GLU A 1 81 ? -1.283 26.969 22.891 1 98.94 81 GLU A O 1
ATOM 631 N N . GLU A 1 82 ? -1.432 24.734 23.266 1 98.75 82 GLU A N 1
ATOM 632 C CA . GLU A 1 82 ? 0.003 24.609 23.5 1 98.75 82 GLU A CA 1
ATOM 633 C C . GLU A 1 82 ? 0.804 24.922 22.25 1 98.75 82 GLU A C 1
ATOM 635 O O . GLU A 1 82 ? 1.81 25.625 22.297 1 98.75 82 GLU A O 1
ATOM 640 N N . LEU A 1 83 ? 0.41 24.422 21.109 1 98.81 83 LEU A N 1
ATOM 641 C CA . LEU A 1 83 ? 1.064 24.703 19.828 1 98.81 83 LEU A CA 1
ATOM 642 C C . LEU A 1 83 ? 0.974 26.188 19.5 1 98.81 83 LEU A C 1
ATOM 644 O O . LEU A 1 83 ? 1.953 26.797 19.047 1 98.81 83 LEU A O 1
ATOM 648 N N . ALA A 1 84 ? -0.225 26.734 19.734 1 98.88 84 ALA A N 1
ATOM 649 C CA . ALA A 1 84 ? -0.424 28.156 19.469 1 98.88 84 ALA A CA 1
ATOM 650 C C . ALA A 1 84 ? 0.534 29.016 20.297 1 98.88 84 ALA A C 1
ATOM 652 O O . ALA A 1 84 ? 1.102 29.984 19.812 1 98.88 84 ALA A O 1
ATOM 653 N N . ALA A 1 85 ? 0.687 28.641 21.547 1 98.81 85 ALA A N 1
ATOM 654 C CA . ALA A 1 85 ? 1.585 29.375 22.438 1 98.81 85 ALA A CA 1
ATOM 655 C C . ALA A 1 85 ? 3.025 29.297 21.953 1 98.81 85 ALA A C 1
ATOM 657 O O . ALA A 1 85 ? 3.744 30.297 21.969 1 98.81 85 ALA A O 1
ATOM 658 N N . ILE A 1 86 ? 3.467 28.172 21.5 1 98.75 86 ILE A N 1
ATOM 659 C CA . ILE A 1 86 ? 4.812 27.969 20.984 1 98.75 86 ILE A CA 1
ATOM 660 C C . ILE A 1 86 ? 5.016 28.828 19.734 1 98.75 86 ILE A C 1
ATOM 662 O O . ILE A 1 86 ? 6.047 29.5 19.594 1 98.75 86 ILE A O 1
ATOM 666 N N . CYS A 1 87 ? 4 28.859 18.891 1 98.5 87 CYS A N 1
ATOM 667 C CA . CYS A 1 87 ? 4.082 29.656 17.656 1 98.5 87 CYS A CA 1
ATOM 668 C C . CYS A 1 87 ? 4.133 31.141 17.969 1 98.5 87 CYS A C 1
ATOM 670 O O . CYS A 1 87 ? 4.844 31.906 17.312 1 98.5 87 CYS A O 1
ATOM 672 N N . LYS A 1 88 ? 3.408 31.547 18.969 1 98.25 88 LYS A N 1
ATOM 673 C CA . LYS A 1 88 ? 3.408 32.938 19.391 1 98.25 88 LYS A CA 1
ATOM 674 C C . LYS A 1 88 ? 4.777 33.344 19.922 1 98.25 88 LYS A C 1
ATOM 676 O O . LYS A 1 88 ? 5.188 34.5 19.75 1 98.25 88 LYS A O 1
ATOM 681 N N . GLN A 1 89 ? 5.453 32.438 20.547 1 98.31 89 GLN A N 1
ATOM 682 C CA . GLN A 1 89 ? 6.785 32.719 21.078 1 98.31 89 GLN A CA 1
ATOM 683 C C . GLN A 1 89 ? 7.82 32.781 19.953 1 98.31 89 GLN A C 1
ATOM 685 O O . GLN A 1 89 ? 8.883 33.375 20.125 1 98.31 89 GLN A O 1
ATOM 690 N N . HIS A 1 90 ? 7.551 32.156 18.844 1 98.06 90 HIS A N 1
ATOM 691 C CA . HIS A 1 90 ? 8.453 32.094 17.703 1 98.06 90 HIS A CA 1
ATOM 692 C C . HIS A 1 90 ? 7.703 32.406 16.406 1 98.06 90 HIS A C 1
ATOM 694 O O . HIS A 1 90 ? 7.746 31.609 15.461 1 98.06 90 HIS A O 1
ATOM 700 N N . PRO A 1 91 ? 7.062 33.594 16.266 1 96.38 91 PRO A N 1
ATOM 701 C CA . PRO A 1 91 ? 6.109 33.844 15.195 1 96.38 91 PRO A CA 1
ATOM 702 C C . PRO A 1 91 ? 6.766 33.844 13.812 1 96.38 91 PRO A C 1
ATOM 704 O O . PRO A 1 91 ? 6.098 33.594 12.805 1 96.38 91 PRO A O 1
ATOM 707 N N . SER A 1 92 ? 8.062 34.062 13.719 1 96.62 92 SER A N 1
ATOM 708 C CA . SER A 1 92 ? 8.742 34.094 12.422 1 96.62 92 SER A CA 1
ATOM 709 C C . SER A 1 92 ? 9.18 32.688 12 1 96.62 92 SER A C 1
ATOM 711 O O . SER A 1 92 ? 9.531 32.469 10.844 1 96.62 92 SER A O 1
ATOM 713 N N . ARG A 1 93 ? 9.117 31.703 12.922 1 98.19 93 ARG A N 1
ATOM 714 C CA . ARG A 1 93 ? 9.695 30.391 12.648 1 98.19 93 ARG A CA 1
ATOM 715 C C . ARG A 1 93 ? 8.609 29.328 12.508 1 98.19 93 ARG A C 1
ATOM 717 O O . ARG A 1 93 ? 8.781 28.359 11.773 1 98.19 93 ARG A O 1
ATOM 724 N N . PHE A 1 94 ? 7.527 29.609 13.242 1 98.69 94 PHE A N 1
ATOM 725 C CA . PHE A 1 94 ? 6.582 28.5 13.312 1 98.69 94 PHE A CA 1
ATOM 726 C C . PHE A 1 94 ? 5.172 28.969 12.977 1 98.69 94 PHE A C 1
ATOM 728 O O . PHE A 1 94 ? 4.781 30.078 13.328 1 98.69 94 PHE A O 1
ATOM 735 N N . GLY A 1 95 ? 4.363 28.25 12.266 1 98.38 95 GLY A N 1
ATOM 736 C CA . GLY A 1 95 ? 2.916 28.109 12.258 1 98.38 95 GLY A CA 1
ATOM 737 C C . GLY A 1 95 ? 2.453 26.719 12.633 1 98.38 95 GLY A C 1
ATOM 738 O O . GLY A 1 95 ? 3.271 25.844 12.93 1 98.38 95 GLY A O 1
ATOM 739 N N . PHE A 1 96 ? 1.136 26.531 12.625 1 98.75 96 PHE A N 1
ATOM 740 C CA . PHE A 1 96 ? 0.762 25.172 12.984 1 98.75 96 PHE A CA 1
ATOM 741 C C . PHE A 1 96 ? -0.555 24.781 12.328 1 98.75 96 PHE A C 1
ATOM 743 O O . PHE A 1 96 ? -1.389 25.625 12.031 1 98.75 96 PHE A O 1
ATOM 750 N N . PHE A 1 97 ? -0.653 23.484 11.984 1 98.94 97 PHE A N 1
ATOM 751 C CA . PHE A 1 97 ? -1.914 22.797 11.711 1 98.94 97 PHE A CA 1
ATOM 752 C C . PHE A 1 97 ? -2.543 22.281 13 1 98.94 97 PHE A C 1
ATOM 754 O O . PHE A 1 97 ? -1.933 21.5 13.719 1 98.94 97 PHE A O 1
ATOM 761 N N . ALA A 1 98 ? -3.744 22.734 13.266 1 98.94 98 ALA A N 1
ATOM 762 C CA . ALA A 1 98 ? -4.43 22.312 14.484 1 98.94 98 ALA A CA 1
ATOM 763 C C . ALA A 1 98 ? -4.941 20.875 14.352 1 98.94 98 ALA A C 1
ATOM 765 O O . ALA A 1 98 ? -5.215 20.406 13.242 1 98.94 98 ALA A O 1
ATOM 766 N N . SER A 1 99 ? -5.023 20.188 15.484 1 98.88 99 SER A N 1
ATOM 767 C CA . SER A 1 99 ? -5.641 18.859 15.531 1 98.88 99 SER A CA 1
ATOM 768 C C . SER A 1 99 ? -7.16 18.953 15.633 1 98.88 99 SER A C 1
ATOM 770 O O . SER A 1 99 ? -7.688 19.984 16.078 1 98.88 99 SER A O 1
ATOM 772 N N . LEU A 1 100 ? -7.848 18.016 15.18 1 98.81 100 LEU A N 1
ATOM 773 C CA . LEU A 1 100 ? -9.273 17.828 15.406 1 98.81 100 LEU A CA 1
ATOM 774 C C . LEU A 1 100 ? -9.547 16.547 16.188 1 98.81 100 LEU A C 1
ATOM 776 O O . LEU A 1 100 ? -8.883 15.523 15.953 1 98.81 100 LEU A O 1
ATOM 780 N N . PRO A 1 101 ? -10.484 16.562 17.094 1 98 101 PRO A N 1
ATOM 781 C CA . PRO A 1 101 ? -10.789 15.359 17.859 1 98 101 PRO A CA 1
ATOM 782 C C . PRO A 1 101 ? -11.68 14.383 17.094 1 98 101 PRO A C 1
ATOM 784 O O . PRO A 1 101 ? -12.664 13.875 17.641 1 98 101 PRO A O 1
ATOM 787 N N . LEU A 1 102 ? -11.227 14.07 15.891 1 97.31 102 LEU A N 1
ATOM 788 C CA . LEU A 1 102 ? -11.938 13.047 15.125 1 97.31 102 LEU A CA 1
ATOM 789 C C . LEU A 1 102 ? -11.969 11.727 15.875 1 97.31 102 LEU A C 1
ATOM 791 O O . LEU A 1 102 ? -11.031 11.391 16.594 1 97.31 102 LEU A O 1
ATOM 795 N N . PRO A 1 103 ? -13.227 11.008 15.766 1 96.19 103 PRO A N 1
ATOM 796 C CA . PRO A 1 103 ? -14.328 11.188 14.812 1 96.19 103 PRO A CA 1
ATOM 797 C C . PRO A 1 103 ? -15.508 11.953 15.414 1 96.19 103 PRO A C 1
ATOM 799 O O . PRO A 1 103 ? -16.594 11.969 14.844 1 96.19 103 PRO A O 1
ATOM 802 N N . SER A 1 104 ? -15.305 12.664 16.531 1 96.88 104 SER A N 1
ATOM 803 C CA . SER A 1 104 ? -16.391 13.414 17.156 1 96.88 104 SER A CA 1
ATOM 804 C C . SER A 1 104 ? -16.812 14.602 16.312 1 96.88 104 SER A C 1
ATOM 806 O O . SER A 1 104 ? -16.062 15.578 16.188 1 96.88 104 SER A O 1
ATOM 808 N N . VAL A 1 105 ? -18.047 14.562 15.852 1 97.38 105 VAL A N 1
ATOM 809 C CA . VAL A 1 105 ? -18.484 15.523 14.836 1 97.38 105 VAL A CA 1
ATOM 810 C C . VAL A 1 105 ? -18.688 16.891 15.477 1 97.38 105 VAL A C 1
ATOM 812 O O . VAL A 1 105 ? -18.047 17.875 15.086 1 97.38 105 VAL A O 1
ATOM 815 N N . GLN A 1 106 ? -19.469 16.953 16.5 1 97.38 106 GLN A N 1
ATOM 816 C CA . GLN A 1 106 ? -19.797 18.234 17.125 1 97.38 106 GLN A CA 1
ATOM 817 C C . GLN A 1 106 ? -18.547 18.922 17.672 1 97.38 106 GLN A C 1
ATOM 819 O O . GLN A 1 106 ? -18.328 20.109 17.438 1 97.38 106 GLN A O 1
ATOM 824 N N . GLU A 1 107 ? -17.719 18.125 18.359 1 97.88 107 GLU A N 1
ATOM 825 C CA . GLU A 1 107 ? -16.5 18.672 18.953 1 97.88 107 GLU A CA 1
ATOM 826 C C . GLU A 1 107 ? -15.516 19.125 17.891 1 97.88 107 GLU A C 1
ATOM 828 O O . GLU A 1 107 ? -14.805 20.125 18.078 1 97.88 107 GLU A O 1
ATOM 833 N N . SER A 1 108 ? -15.461 18.422 16.797 1 98.69 108 SER A N 1
ATOM 834 C CA . SER A 1 108 ? -14.555 18.781 15.719 1 98.69 108 SER A CA 1
ATOM 835 C C . SER A 1 108 ? -14.992 20.078 15.031 1 98.69 108 SER A C 1
ATOM 837 O O . SER A 1 108 ? -14.164 20.953 14.75 1 98.69 108 SER A O 1
ATOM 839 N N . VAL A 1 109 ? -16.281 20.203 14.766 1 98.62 109 VAL A N 1
ATOM 840 C CA . VAL A 1 109 ? -16.812 21.406 14.133 1 98.62 109 VAL A CA 1
ATOM 841 C C . VAL A 1 109 ? -16.516 22.625 15.016 1 98.62 109 VAL A C 1
ATOM 843 O O . VAL A 1 109 ? -16.062 23.656 14.523 1 98.62 109 VAL A O 1
ATOM 846 N N . ALA A 1 110 ? -16.734 22.453 16.312 1 98.38 110 ALA A N 1
ATOM 847 C CA . ALA A 1 110 ? -16.453 23.531 17.25 1 98.38 110 ALA A CA 1
ATOM 848 C C . ALA A 1 110 ? -14.961 23.891 17.25 1 98.38 110 ALA A C 1
ATOM 850 O O . ALA A 1 110 ? -14.594 25.062 17.312 1 98.38 110 ALA A O 1
ATOM 851 N N . GLU A 1 111 ? -14.141 22.875 17.188 1 98.88 111 GLU A N 1
ATOM 852 C CA . GLU A 1 111 ? -12.695 23.094 17.25 1 98.88 111 GLU A CA 1
ATOM 853 C C . GLU A 1 111 ? -12.188 23.766 15.977 1 98.88 111 GLU A C 1
ATOM 855 O O . GLU A 1 111 ? -11.227 24.531 16.016 1 98.88 111 GLU A O 1
ATOM 860 N N . ILE A 1 112 ? -12.852 23.5 14.836 1 98.88 112 ILE A N 1
ATOM 861 C CA . ILE A 1 112 ? -12.477 24.125 13.578 1 98.88 112 ILE A CA 1
ATOM 862 C C . ILE A 1 112 ? -12.539 25.656 13.719 1 98.88 112 ILE A C 1
ATOM 864 O O . ILE A 1 112 ? -11.562 26.344 13.438 1 98.88 112 ILE A O 1
ATOM 868 N N . ASP A 1 113 ? -13.609 26.141 14.211 1 98.56 113 ASP A N 1
ATOM 869 C CA . ASP A 1 113 ? -13.812 27.578 14.344 1 98.56 113 ASP A CA 1
ATOM 870 C C . ASP A 1 113 ? -12.867 28.172 15.391 1 98.56 113 ASP A C 1
ATOM 872 O O . ASP A 1 113 ? -12.25 29.203 15.164 1 98.56 113 ASP A O 1
ATOM 876 N N . TYR A 1 114 ? -12.734 27.484 16.484 1 98.81 114 TYR A N 1
ATOM 877 C CA . TYR A 1 114 ? -11.883 27.953 17.578 1 98.81 114 TYR A CA 1
ATOM 878 C C . TYR A 1 114 ? -10.43 28.047 17.125 1 98.81 114 TYR A C 1
ATOM 880 O O . TYR A 1 114 ? -9.758 29.047 17.375 1 98.81 114 TYR A O 1
ATOM 888 N N . ALA A 1 115 ? -9.914 27.031 16.453 1 98.88 115 ALA A N 1
ATOM 889 C CA . ALA A 1 115 ? -8.516 26.953 16.031 1 98.88 115 ALA A CA 1
ATOM 890 C C . ALA A 1 115 ? -8.195 28.047 15.016 1 98.88 115 ALA A C 1
ATOM 892 O O . ALA A 1 115 ? -7.117 28.641 15.062 1 98.88 115 ALA A O 1
ATOM 893 N N . LEU A 1 116 ? -9.133 28.297 14.109 1 98.5 116 LEU A N 1
ATOM 894 C CA . LEU A 1 116 ? -8.906 29.281 13.062 1 98.5 116 LEU A CA 1
ATOM 895 C C . LEU A 1 116 ? -9.062 30.703 13.617 1 98.5 116 LEU A C 1
ATOM 897 O O . LEU A 1 116 ? -8.188 31.547 13.438 1 98.5 116 LEU A O 1
ATOM 901 N N . ASP A 1 117 ? -10.109 30.969 14.367 1 98.31 117 ASP A N 1
ATOM 902 C CA . ASP A 1 117 ? -10.508 32.312 14.719 1 98.31 117 ASP A CA 1
ATOM 903 C C . ASP A 1 117 ? -9.781 32.812 15.969 1 98.31 117 ASP A C 1
ATOM 905 O O . ASP A 1 117 ? -9.539 34 16.125 1 98.31 117 ASP A O 1
ATOM 909 N N . VAL A 1 118 ? -9.43 31.891 16.844 1 98.69 118 VAL A N 1
ATOM 910 C CA . VAL A 1 118 ? -8.906 32.281 18.156 1 98.69 118 VAL A CA 1
ATOM 911 C C . VAL A 1 118 ? -7.414 31.953 18.234 1 98.69 118 VAL A C 1
ATOM 913 O O . VAL A 1 118 ? -6.613 32.781 18.672 1 98.69 118 VAL A O 1
ATOM 916 N N . LEU A 1 119 ? -6.965 30.781 17.75 1 98.75 119 LEU A N 1
ATOM 917 C CA . LEU A 1 119 ? -5.609 30.312 18 1 98.75 119 LEU A CA 1
ATOM 918 C C . LEU A 1 119 ? -4.676 30.688 16.859 1 98.75 119 LEU A C 1
ATOM 920 O O . LEU A 1 119 ? -3.453 30.625 17 1 98.75 119 LEU A O 1
ATOM 924 N N . GLY A 1 120 ? -5.254 31 15.695 1 97.88 120 GLY A N 1
ATOM 925 C CA . GLY A 1 120 ? -4.434 31.406 14.562 1 97.88 120 GLY A CA 1
ATOM 926 C C . GLY A 1 120 ? -3.85 30.234 13.805 1 97.88 120 GLY A C 1
ATOM 927 O O . GLY A 1 120 ? -2.793 30.344 13.18 1 97.88 120 GLY A O 1
ATOM 928 N N . ALA A 1 121 ? -4.445 29.062 13.875 1 98.62 121 ALA A N 1
ATOM 929 C CA . ALA A 1 121 ? -4.023 27.922 13.062 1 98.62 121 ALA A CA 1
ATOM 930 C C . ALA A 1 121 ? -4.125 28.25 11.57 1 98.62 121 ALA A C 1
ATOM 932 O O . ALA A 1 121 ? -5.035 28.953 11.148 1 98.62 121 ALA A O 1
ATOM 933 N N . VAL A 1 122 ? -3.205 27.672 10.773 1 98.38 122 VAL A N 1
ATOM 934 C CA . VAL A 1 122 ? -3.225 27.969 9.352 1 98.38 122 VAL A CA 1
ATOM 935 C C . VAL A 1 122 ? -3.932 26.844 8.594 1 98.38 122 VAL A C 1
ATOM 937 O O . VAL A 1 122 ? -4.051 26.891 7.367 1 98.38 122 VAL A O 1
ATOM 940 N N . GLY A 1 123 ? -4.379 25.812 9.234 1 98.69 123 GLY A N 1
ATOM 941 C CA . GLY A 1 123 ? -5.07 24.641 8.742 1 98.69 123 GLY A CA 1
ATOM 942 C C . GLY A 1 123 ? -5.184 23.531 9.773 1 98.69 123 GLY A C 1
ATOM 943 O O . GLY A 1 123 ? -5.117 23.797 10.977 1 98.69 123 GLY A O 1
ATOM 944 N N . PHE A 1 124 ? -5.379 22.344 9.289 1 98.94 124 PHE A N 1
ATOM 945 C CA . PHE A 1 124 ? -5.605 21.234 10.211 1 98.94 124 PHE A CA 1
ATOM 946 C C . PHE A 1 124 ? -4.773 20.031 9.805 1 98.94 124 PHE A C 1
ATOM 948 O O . PHE A 1 124 ? -4.559 19.781 8.617 1 98.94 124 PHE A O 1
ATOM 955 N N . ALA A 1 125 ? -4.242 19.297 10.781 1 98.88 125 ALA A N 1
ATOM 956 C CA . ALA A 1 125 ? -3.646 17.969 10.594 1 98.88 125 ALA A CA 1
ATOM 957 C C . ALA A 1 125 ? -4.555 16.875 11.148 1 98.88 125 ALA A C 1
ATOM 959 O O . ALA A 1 125 ? -4.941 16.906 12.312 1 98.88 125 ALA A O 1
ATOM 960 N N . VAL A 1 126 ? -4.922 15.969 10.289 1 98.81 126 VAL A N 1
ATOM 961 C CA . VAL A 1 126 ? -5.785 14.875 10.711 1 98.81 126 VAL A CA 1
ATOM 962 C C . VAL A 1 126 ? -5.16 13.539 10.305 1 98.81 126 VAL A C 1
ATOM 964 O O . VAL A 1 126 ? -4.281 13.5 9.438 1 98.81 126 VAL A O 1
ATOM 967 N N . MET A 1 127 ? -5.578 12.492 10.984 1 98.69 127 MET A N 1
ATOM 968 C CA . MET A 1 127 ? -5.074 11.148 10.688 1 98.69 127 MET A CA 1
ATOM 969 C C . MET A 1 127 ? -5.906 10.492 9.594 1 98.69 127 MET A C 1
ATOM 971 O O . MET A 1 127 ? -7.051 10.883 9.359 1 98.69 127 MET A O 1
ATOM 975 N N . SER A 1 128 ? -5.336 9.5 8.938 1 98.81 128 SER A N 1
ATOM 976 C CA . SER A 1 128 ? -5.992 8.766 7.867 1 98.81 128 SER A CA 1
ATOM 977 C C . SER A 1 128 ? -7.281 8.109 8.359 1 98.81 128 SER A C 1
ATOM 979 O O . SER A 1 128 ? -8.25 8 7.605 1 98.81 128 SER A O 1
ATOM 981 N N . ASN A 1 129 ? -7.312 7.688 9.562 1 98 129 ASN A N 1
ATOM 982 C CA . ASN A 1 129 ? -8.516 7.184 10.211 1 98 129 ASN A CA 1
ATOM 983 C C . ASN A 1 129 ? -8.578 7.605 11.68 1 98 129 ASN A C 1
ATOM 985 O O . ASN A 1 129 ? -7.555 7.922 12.281 1 98 129 ASN A O 1
ATOM 989 N N . ALA A 1 130 ? -9.727 7.738 12.203 1 96.38 130 ALA A N 1
ATOM 990 C CA . ALA A 1 130 ? -9.977 8.062 13.602 1 96.38 130 ALA A CA 1
ATOM 991 C C . ALA A 1 130 ? -10.789 6.961 14.281 1 96.38 130 ALA A C 1
ATOM 993 O O . ALA A 1 130 ? -12 6.871 14.102 1 96.38 130 ALA A O 1
ATOM 994 N N . SER A 1 131 ? -10.094 6.141 15.07 1 93.31 131 SER A N 1
ATOM 995 C CA . SER A 1 131 ? -10.734 5.008 15.727 1 93.31 131 SER A CA 1
ATOM 996 C C . SER A 1 131 ? -11.469 4.125 14.719 1 93.31 131 SER A C 1
ATOM 998 O O . SER A 1 131 ? -12.609 3.729 14.953 1 93.31 131 SER A O 1
ATOM 1000 N N . GLY A 1 132 ? -10.852 3.986 13.555 1 95.06 132 GLY A N 1
ATOM 1001 C CA . GLY A 1 132 ? -11.391 3.084 12.555 1 95.06 132 GLY A CA 1
ATOM 1002 C C . GLY A 1 132 ? -12.312 3.77 11.562 1 95.06 132 GLY A C 1
ATOM 1003 O O . GLY A 1 132 ? -12.695 3.184 10.547 1 95.06 132 GLY A O 1
ATOM 1004 N N . VAL A 1 133 ? -12.711 4.98 11.875 1 96.94 133 VAL A N 1
ATOM 1005 C CA . VAL A 1 133 ? -13.484 5.762 10.922 1 96.94 133 VAL A CA 1
ATOM 1006 C C . VAL A 1 133 ? -12.547 6.465 9.945 1 96.94 133 VAL A C 1
ATOM 1008 O O . VAL A 1 133 ? -11.836 7.398 10.32 1 96.94 133 VAL A O 1
ATOM 1011 N N . TYR A 1 134 ? -12.547 6.016 8.742 1 98.56 134 TYR A N 1
ATOM 1012 C CA . TYR A 1 134 ? -11.641 6.559 7.734 1 98.56 134 TYR A CA 1
ATOM 1013 C C . TYR A 1 134 ? -12.18 7.859 7.156 1 98.56 134 TYR A C 1
ATOM 1015 O O . TYR A 1 134 ? -13.398 8.039 7.039 1 98.56 134 TYR A O 1
ATOM 1023 N N . LEU A 1 135 ? -11.227 8.781 6.797 1 98.81 135 LEU A N 1
ATOM 1024 C CA . LEU A 1 135 ? -11.633 9.938 6.016 1 98.81 135 LEU A CA 1
ATOM 1025 C C . LEU A 1 135 ? -12.398 9.516 4.762 1 98.81 135 LEU A C 1
ATOM 1027 O O . LEU A 1 135 ? -12.023 8.539 4.105 1 98.81 135 LEU A O 1
ATOM 1031 N N . GLY A 1 136 ? -13.422 10.188 4.41 1 98.31 136 GLY A N 1
ATOM 1032 C CA . GLY A 1 136 ? -14.32 9.812 3.332 1 98.31 136 GLY A CA 1
ATOM 1033 C C . GLY A 1 136 ? -15.594 9.141 3.822 1 98.31 136 GLY A C 1
ATOM 1034 O O . GLY A 1 136 ? -16.547 8.969 3.061 1 98.31 136 GLY A O 1
ATOM 1035 N N . ASP A 1 137 ? -15.609 8.672 5.09 1 98.25 137 ASP A N 1
ATOM 1036 C CA . ASP A 1 137 ? -16.828 8.133 5.688 1 98.25 137 ASP A CA 1
ATOM 1037 C C . ASP A 1 137 ? -17.922 9.195 5.781 1 98.25 137 ASP A C 1
ATOM 1039 O O . ASP A 1 137 ? -17.641 10.336 6.168 1 98.25 137 ASP A O 1
ATOM 1043 N N . ARG A 1 138 ? -19.141 8.859 5.523 1 97.31 138 ARG A N 1
ATOM 1044 C CA . ARG A 1 138 ? -20.266 9.789 5.492 1 97.31 138 ARG A CA 1
ATOM 1045 C C . ARG A 1 138 ? -20.531 10.383 6.875 1 97.31 138 ARG A C 1
ATOM 1047 O O . ARG A 1 138 ? -21.031 11.5 6.996 1 97.31 138 ARG A O 1
ATOM 1054 N N . ALA A 1 139 ? -20.109 9.648 7.898 1 97.19 139 ALA A N 1
ATOM 1055 C CA . ALA A 1 139 ? -20.281 10.133 9.266 1 97.19 139 ALA A CA 1
ATOM 1056 C C . ALA A 1 139 ? -19.484 11.422 9.492 1 97.19 139 ALA A C 1
ATOM 1058 O O . ALA A 1 139 ? -19.812 12.203 10.398 1 97.19 139 ALA A O 1
ATOM 1059 N N . LEU A 1 140 ? -18.531 11.688 8.672 1 98.56 140 LEU A N 1
ATOM 1060 C CA . LEU A 1 140 ? -17.656 12.844 8.859 1 98.56 140 LEU A CA 1
ATOM 1061 C C . LEU A 1 140 ? -18.078 14 7.961 1 98.56 140 LEU A C 1
ATOM 1063 O O . LEU A 1 140 ? -17.469 15.07 7.984 1 98.56 140 LEU A O 1
ATOM 1067 N N . ASP A 1 141 ? -19.203 13.859 7.211 1 98.56 141 ASP A N 1
ATOM 1068 C CA . ASP A 1 141 ? -19.625 14.844 6.227 1 98.56 141 ASP A CA 1
ATOM 1069 C C . ASP A 1 141 ? -19.797 16.219 6.863 1 98.56 141 ASP A C 1
ATOM 1071 O O . ASP A 1 141 ? -19.359 17.219 6.301 1 98.56 141 ASP A O 1
ATOM 1075 N N . PRO A 1 142 ? -20.422 16.281 8.055 1 98.75 142 PRO A N 1
ATOM 1076 C CA . PRO A 1 142 ? -20.594 17.609 8.633 1 98.75 142 PRO A CA 1
ATOM 1077 C C . PRO A 1 142 ? -19.266 18.312 8.914 1 98.75 142 PRO A C 1
ATOM 1079 O O . PRO A 1 142 ? -19.172 19.531 8.812 1 98.75 142 PRO A O 1
ATOM 1082 N N . ILE A 1 143 ? -18.281 17.562 9.289 1 98.88 143 ILE A N 1
ATOM 1083 C CA . ILE A 1 143 ? -16.953 18.125 9.539 1 98.88 143 ILE A CA 1
ATOM 1084 C C . ILE A 1 143 ? -16.359 18.641 8.227 1 98.88 143 ILE A C 1
ATOM 1086 O O . ILE A 1 143 ? -15.867 19.766 8.172 1 98.88 143 ILE A O 1
ATOM 1090 N N . PHE A 1 144 ? -16.438 17.891 7.137 1 98.94 144 PHE A N 1
ATOM 1091 C CA . PHE A 1 144 ? -15.883 18.281 5.844 1 98.94 144 PHE A CA 1
ATOM 1092 C C . PHE A 1 144 ? -16.656 19.453 5.258 1 98.94 144 PHE A C 1
ATOM 1094 O O . PHE A 1 144 ? -16.062 20.297 4.578 1 98.94 144 PHE A O 1
ATOM 1101 N N . GLU A 1 145 ? -17.953 19.438 5.527 1 98.81 145 GLU A N 1
ATOM 1102 C CA . GLU A 1 145 ? -18.734 20.594 5.113 1 98.81 145 GLU A CA 1
ATOM 1103 C C . GLU A 1 145 ? -18.219 21.875 5.773 1 98.81 145 GLU A C 1
ATOM 1105 O O . GLU A 1 145 ? -18.094 22.906 5.113 1 98.81 145 GLU A O 1
ATOM 1110 N N . ARG A 1 146 ? -17.969 21.797 7.062 1 98.88 146 ARG A N 1
ATOM 1111 C CA . ARG A 1 146 ? -17.453 22.969 7.766 1 98.88 146 ARG A CA 1
ATOM 1112 C C . ARG A 1 146 ? -16.078 23.359 7.258 1 98.88 146 ARG A C 1
ATOM 1114 O O . ARG A 1 146 ? -15.789 24.547 7.062 1 98.88 146 ARG A O 1
ATOM 1121 N N . LEU A 1 147 ? -15.18 22.391 7.059 1 98.88 147 LEU A N 1
ATOM 1122 C CA . LEU A 1 147 ? -13.852 22.641 6.496 1 98.88 147 LEU A CA 1
ATOM 1123 C C . LEU A 1 147 ? -13.961 23.328 5.145 1 98.88 147 LEU A C 1
ATOM 1125 O O . LEU A 1 147 ? -13.195 24.25 4.848 1 98.88 147 LEU A O 1
ATOM 1129 N N . HIS A 1 148 ? -14.93 22.875 4.379 1 98.75 148 HIS A N 1
ATOM 1130 C CA . HIS A 1 148 ? -15.195 23.469 3.066 1 98.75 148 HIS A CA 1
ATOM 1131 C C . HIS A 1 148 ? -15.625 24.922 3.189 1 98.75 148 HIS A C 1
ATOM 1133 O O . HIS A 1 148 ? -15.102 25.781 2.48 1 98.75 148 HIS A O 1
ATOM 1139 N N . GLN A 1 149 ? -16.547 25.156 4.098 1 98.69 149 GLN A N 1
ATOM 1140 C CA . GLN A 1 149 ? -17.062 26.5 4.301 1 98.69 149 GLN A CA 1
ATOM 1141 C C . GLN A 1 149 ? -15.938 27.453 4.727 1 98.69 149 GLN A C 1
ATOM 1143 O O . GLN A 1 149 ? -15.953 28.641 4.367 1 98.69 149 GLN A O 1
ATOM 1148 N N . ARG A 1 150 ? -14.977 26.953 5.414 1 98.44 150 ARG A N 1
ATOM 1149 C CA . ARG A 1 150 ? -13.891 27.781 5.945 1 98.44 150 ARG A CA 1
ATOM 1150 C C . ARG A 1 150 ? -12.703 27.797 4.988 1 98.44 150 ARG A C 1
ATOM 1152 O O . ARG A 1 150 ? -11.656 28.375 5.293 1 98.44 150 ARG A O 1
ATOM 1159 N N . LYS A 1 151 ? -12.828 27.156 3.84 1 98.12 151 LYS A N 1
ATOM 1160 C CA . LYS A 1 151 ? -11.766 27.047 2.85 1 98.12 151 LYS A CA 1
ATOM 1161 C C . LYS A 1 151 ? -10.461 26.578 3.496 1 98.12 151 LYS A C 1
ATOM 1163 O O . LYS A 1 151 ? -9.406 27.188 3.293 1 98.12 151 LYS A O 1
ATOM 1168 N N . ALA A 1 152 ? -10.609 25.5 4.234 1 98.44 152 ALA A N 1
ATOM 1169 C CA . ALA A 1 152 ? -9.516 25.047 5.102 1 98.44 152 ALA A CA 1
ATOM 1170 C C . ALA A 1 152 ? -8.477 24.266 4.316 1 98.44 152 ALA A C 1
ATOM 1172 O O . ALA A 1 152 ? -8.781 23.703 3.266 1 98.44 152 ALA A O 1
ATOM 1173 N N . ILE A 1 153 ? -7.195 24.312 4.793 1 98.75 153 ILE A N 1
ATOM 1174 C CA . ILE A 1 153 ? -6.129 23.406 4.398 1 98.75 153 ILE A CA 1
ATOM 1175 C C . ILE A 1 153 ? -6.129 22.188 5.316 1 98.75 153 ILE A C 1
ATOM 1177 O O . ILE A 1 153 ? -6.152 22.312 6.539 1 98.75 153 ILE A O 1
ATOM 1181 N N . LEU A 1 154 ? -6.176 21.047 4.723 1 98.88 154 LEU A N 1
ATOM 1182 C CA . LEU A 1 154 ? -6.227 19.797 5.48 1 98.88 154 LEU A CA 1
ATOM 1183 C C . LEU A 1 154 ? -5.023 18.922 5.164 1 98.88 154 LEU A C 1
ATOM 1185 O O . LEU A 1 154 ? -4.953 18.328 4.094 1 98.88 154 LEU A O 1
ATOM 1189 N N . PHE A 1 155 ? -4.086 18.906 6.129 1 98.94 155 PHE A N 1
ATOM 1190 C CA . PHE A 1 155 ? -2.932 18.016 6.055 1 98.94 155 PHE A CA 1
ATOM 1191 C C . PHE A 1 155 ? -3.277 16.625 6.598 1 98.94 155 PHE A C 1
ATOM 1193 O O . PHE A 1 155 ? -3.684 16.5 7.754 1 98.94 155 PHE A O 1
ATOM 1200 N N . ILE A 1 156 ? -3.082 15.586 5.766 1 98.94 156 ILE A N 1
ATOM 1201 C CA . ILE A 1 156 ? -3.436 14.227 6.176 1 98.94 156 ILE A CA 1
ATOM 1202 C C . ILE A 1 156 ? -2.168 13.438 6.488 1 98.94 156 ILE A C 1
ATOM 1204 O O . ILE A 1 156 ? -1.266 13.344 5.652 1 98.94 156 ILE A O 1
ATOM 1208 N N . HIS A 1 157 ? -2.072 12.953 7.66 1 98.88 157 HIS A N 1
ATOM 1209 C CA . HIS A 1 157 ? -0.982 12.086 8.109 1 98.88 157 HIS A CA 1
ATOM 1210 C C . HIS A 1 157 ? -1.474 10.672 8.367 1 98.88 157 HIS A C 1
ATOM 1212 O O . HIS A 1 157 ? -2.555 10.477 8.93 1 98.88 157 HIS A O 1
ATOM 1218 N N . PRO A 1 158 ? -0.713 9.656 7.918 1 98.75 158 PRO A N 1
ATOM 1219 C CA . PRO A 1 158 ? -1.115 8.273 8.18 1 98.75 158 PRO A CA 1
ATOM 1220 C C . PRO A 1 158 ? -1.027 7.902 9.664 1 98.75 158 PRO A C 1
ATOM 1222 O O . PRO A 1 158 ? -0.376 8.609 10.438 1 98.75 158 PRO A O 1
ATOM 1225 N N . THR A 1 159 ? -1.744 6.895 10.047 1 98.38 159 THR A N 1
ATOM 1226 C CA . THR A 1 159 ? -1.682 6.293 11.375 1 98.38 159 THR A CA 1
ATOM 1227 C C . THR A 1 159 ? -1.899 4.785 11.289 1 98.38 159 THR A C 1
ATOM 1229 O O . THR A 1 159 ? -2.041 4.23 10.203 1 98.38 159 THR A O 1
ATOM 1232 N N . THR A 1 160 ? -1.817 4.105 12.414 1 97.62 160 THR A N 1
ATOM 1233 C CA . THR A 1 160 ? -2.109 2.676 12.484 1 97.62 160 THR A CA 1
ATOM 1234 C C . THR A 1 160 ? -3.525 2.391 11.984 1 97.62 160 THR A C 1
ATOM 1236 O O . THR A 1 160 ? -4.465 3.113 12.328 1 97.62 160 THR A O 1
ATOM 1239 N N . CYS A 1 161 ? -3.607 1.403 11.094 1 97.62 161 CYS A N 1
ATOM 1240 C CA . CYS A 1 161 ? -4.918 0.933 10.656 1 97.62 161 CYS A CA 1
ATOM 1241 C C . CYS A 1 161 ? -5.707 0.355 11.828 1 97.62 161 CYS A C 1
ATOM 1243 O O . CYS A 1 161 ? -5.207 -0.504 12.555 1 97.62 161 CYS A O 1
ATOM 1245 N N . ASN A 1 162 ? -6.91 0.838 12.008 1 95.5 162 ASN A N 1
ATOM 1246 C CA . ASN A 1 162 ? -7.793 0.345 13.055 1 95.5 162 ASN A CA 1
ATOM 1247 C C . ASN A 1 162 ? -9.102 -0.191 12.484 1 95.5 162 ASN A C 1
ATOM 1249 O O . ASN A 1 162 ? -9.648 0.379 11.547 1 95.5 162 ASN A O 1
ATOM 1253 N N . LEU A 1 163 ? -9.531 -1.28 13.039 1 94.31 163 LEU A N 1
ATOM 1254 C CA . LEU A 1 163 ? -10.852 -1.81 12.711 1 94.31 163 LEU A CA 1
ATOM 1255 C C . LEU A 1 163 ? -11.867 -1.443 13.781 1 94.31 163 LEU A C 1
ATOM 1257 O O . LEU A 1 163 ? -11.594 -1.572 14.977 1 94.31 163 LEU A O 1
ATOM 1261 N N . LEU A 1 164 ? -12.977 -0.936 13.289 1 90.75 164 LEU A N 1
ATOM 1262 C CA . LEU A 1 164 ? -14.102 -0.622 14.172 1 90.75 164 LEU A CA 1
ATOM 1263 C C . LEU A 1 164 ? -15.18 -1.693 14.078 1 90.75 164 LEU A C 1
ATOM 1265 O O . LEU A 1 164 ? -15.742 -1.922 13 1 90.75 164 LEU A O 1
ATOM 1269 N N . SER A 1 165 ? -15.391 -2.451 15.195 1 87.25 165 SER A N 1
ATOM 1270 C CA . SER A 1 165 ? -16.422 -3.48 15.203 1 87.25 165 SER A CA 1
ATOM 1271 C C . SER A 1 165 ? -17.812 -2.869 15.375 1 87.25 165 SER A C 1
ATOM 1273 O O . SER A 1 165 ? -17.938 -1.709 15.766 1 87.25 165 SER A O 1
ATOM 1275 N N . ALA A 1 166 ? -18.844 -3.662 15.117 1 83.38 166 ALA A N 1
ATOM 1276 C CA . ALA A 1 166 ? -20.234 -3.221 15.273 1 83.38 166 ALA A CA 1
ATOM 1277 C C . ALA A 1 166 ? -20.516 -2.814 16.719 1 83.38 166 ALA A C 1
ATOM 1279 O O . ALA A 1 166 ? -21.328 -1.919 16.969 1 83.38 166 ALA A O 1
ATOM 1280 N N . GLY A 1 167 ? -19.812 -3.379 17.625 1 81 167 GLY A N 1
ATOM 1281 C CA . GLY A 1 167 ? -20 -3.082 19.031 1 81 167 GLY A CA 1
ATOM 1282 C C . GLY A 1 167 ? -19.219 -1.883 19.5 1 81 167 GLY A C 1
ATOM 1283 O O . GLY A 1 167 ? -19.203 -1.566 20.703 1 81 167 GLY A O 1
ATOM 1284 N N . GLY A 1 168 ? -18.5 -1.293 18.594 1 84.06 168 GLY A N 1
ATOM 1285 C CA . GLY A 1 168 ? -17.781 -0.072 18.922 1 84.06 168 GLY A CA 1
ATOM 1286 C C . GLY A 1 168 ? -16.359 -0.323 19.406 1 84.06 168 GLY A C 1
ATOM 1287 O O . GLY A 1 168 ? -15.672 0.603 19.828 1 84.06 168 GLY A O 1
ATOM 1288 N N . GLN A 1 169 ? -15.93 -1.523 19.359 1 89.06 169 GLN A N 1
ATOM 1289 C CA . GLN A 1 169 ? -14.57 -1.852 19.75 1 89.06 169 GLN A CA 1
ATOM 1290 C C . GLN A 1 169 ? -13.578 -1.546 18.641 1 89.06 169 GLN A C 1
ATOM 1292 O O . GLN A 1 169 ? -13.852 -1.817 17.469 1 89.06 169 GLN A O 1
ATOM 1297 N N . VAL A 1 170 ? -12.438 -0.876 19.016 1 92.19 170 VAL A N 1
ATOM 1298 C CA . VAL A 1 170 ? -11.398 -0.516 18.062 1 92.19 170 VAL A CA 1
ATOM 1299 C C . VAL A 1 170 ? -10.211 -1.462 18.219 1 92.19 170 VAL A C 1
ATOM 1301 O O . VAL A 1 170 ? -9.703 -1.662 19.328 1 92.19 170 VAL A O 1
ATOM 1304 N N . GLN A 1 171 ? -9.773 -2.068 17.141 1 91.75 171 GLN A N 1
ATOM 1305 C CA . GLN A 1 171 ? -8.648 -3 17.156 1 91.75 171 GLN A CA 1
ATOM 1306 C C . GLN A 1 171 ? -7.574 -2.578 16.156 1 91.75 171 GLN A C 1
ATOM 1308 O O . GLN A 1 171 ? -7.848 -2.441 14.953 1 91.75 171 GLN A O 1
ATOM 1313 N N . PRO A 1 172 ? -6.375 -2.309 16.672 1 93.5 172 PRO A N 1
ATOM 1314 C CA . PRO A 1 172 ? -5.289 -2.006 15.734 1 93.5 172 PRO A CA 1
ATOM 1315 C C . PRO A 1 172 ? -4.891 -3.211 14.883 1 93.5 172 PRO A C 1
ATOM 1317 O O . PRO A 1 172 ? -4.859 -4.34 15.383 1 93.5 172 PRO A O 1
ATOM 1320 N N . MET A 1 173 ? -4.656 -3.006 13.633 1 93.56 173 MET A N 1
ATOM 1321 C CA . MET A 1 173 ? -4.191 -4.031 12.703 1 93.56 173 MET A CA 1
ATOM 1322 C C . MET A 1 173 ? -2.668 -4.035 12.617 1 93.56 173 MET A C 1
ATOM 1324 O O . MET A 1 173 ? -2.062 -3.031 12.234 1 93.56 173 MET A O 1
ATOM 1328 N N . LYS A 1 174 ? -2.08 -5.168 12.969 1 94.25 174 LYS A N 1
ATOM 1329 C CA . LYS A 1 174 ? -0.628 -5.316 12.953 1 94.25 174 LYS A CA 1
ATOM 1330 C C . LYS A 1 174 ? -0.218 -6.625 12.281 1 94.25 174 LYS A C 1
ATOM 1332 O O . LYS A 1 174 ? 0.249 -7.551 12.945 1 94.25 174 LYS A O 1
ATOM 1337 N N . PRO A 1 175 ? -0.35 -6.656 10.93 1 95.38 175 PRO A N 1
ATOM 1338 C CA . PRO A 1 175 ? -0.102 -7.926 10.242 1 95.38 175 PRO A CA 1
ATOM 1339 C C . PRO A 1 175 ? 1.352 -8.383 10.352 1 95.38 175 PRO A C 1
ATOM 1341 O O . PRO A 1 175 ? 1.619 -9.578 10.484 1 95.38 175 PRO A O 1
ATOM 1344 N N . LEU A 1 176 ? 2.33 -7.52 10.234 1 96.69 176 LEU A N 1
ATOM 1345 C CA . LEU A 1 176 ? 3.756 -7.746 10.445 1 96.69 176 LEU A CA 1
ATOM 1346 C C . LEU A 1 176 ? 4.277 -6.887 11.594 1 96.69 176 LEU A C 1
ATOM 1348 O O . LEU A 1 176 ? 4.965 -5.891 11.367 1 96.69 176 LEU A O 1
ATOM 1352 N N . GLU A 1 177 ? 3.977 -7.301 12.789 1 93.12 177 GLU A N 1
ATOM 1353 C CA . GLU A 1 177 ? 4.148 -6.5 14 1 93.12 177 GLU A CA 1
ATOM 1354 C C . GLU A 1 177 ? 5.621 -6.223 14.266 1 93.12 177 GLU A C 1
ATOM 1356 O O . GLU A 1 177 ? 5.953 -5.32 15.039 1 93.12 177 GLU A O 1
ATOM 1361 N N . GLU A 1 178 ? 6.504 -7.023 13.656 1 94.44 178 GLU A N 1
ATOM 1362 C CA . GLU A 1 178 ? 7.93 -6.852 13.906 1 94.44 178 GLU A CA 1
ATOM 1363 C C . GLU A 1 178 ? 8.469 -5.605 13.219 1 94.44 178 GLU A C 1
ATOM 1365 O O . GLU A 1 178 ? 9.57 -5.148 13.516 1 94.44 178 GLU A O 1
ATOM 1370 N N . TYR A 1 179 ? 7.727 -5.047 12.258 1 96.81 179 TYR A N 1
ATOM 1371 C CA . TYR A 1 179 ? 8.156 -3.842 11.562 1 96.81 179 TYR A CA 1
ATOM 1372 C C . TYR A 1 179 ? 7.336 -2.635 12.008 1 96.81 179 TYR A C 1
ATOM 1374 O O . TYR A 1 179 ? 6.121 -2.738 12.203 1 96.81 179 TYR A O 1
ATOM 1382 N N . PRO A 1 180 ? 7.984 -1.501 12.227 1 97 180 PRO A N 1
ATOM 1383 C CA . PRO A 1 180 ? 7.207 -0.307 12.57 1 97 180 PRO A CA 1
ATOM 1384 C C . PRO A 1 180 ? 6.23 0.098 11.469 1 97 180 PRO A C 1
ATOM 1386 O O . PRO A 1 180 ? 6.547 -0.021 10.281 1 97 180 PRO A O 1
ATOM 1389 N N . ARG A 1 181 ? 5.055 0.604 11.828 1 97.69 181 ARG A N 1
ATOM 1390 C CA . ARG A 1 181 ? 3.98 0.92 10.891 1 97.69 181 ARG A CA 1
ATOM 1391 C C . ARG A 1 181 ? 4.438 1.95 9.859 1 97.69 181 ARG A C 1
ATOM 1393 O O . ARG A 1 181 ? 3.992 1.926 8.711 1 97.69 181 ARG A O 1
ATOM 1400 N N . PRO A 1 182 ? 5.324 2.928 10.227 1 97.81 182 PRO A N 1
ATOM 1401 C CA . PRO A 1 182 ? 5.73 3.957 9.266 1 97.81 182 PRO A CA 1
ATOM 1402 C C . PRO A 1 182 ? 6.512 3.387 8.086 1 97.81 182 PRO A C 1
ATOM 1404 O O . PRO A 1 182 ? 6.656 4.055 7.059 1 97.81 182 PRO A O 1
ATOM 1407 N N . MET A 1 183 ? 7.02 2.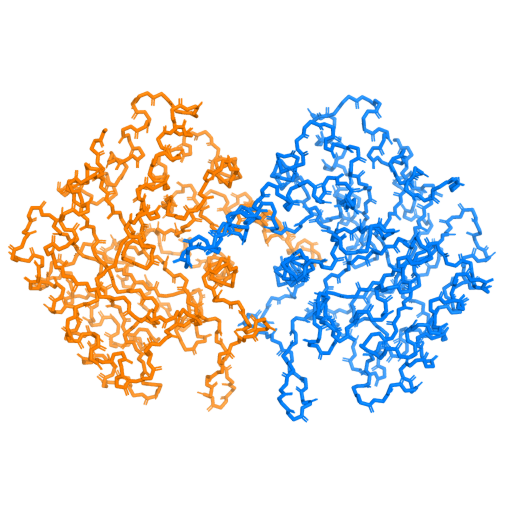211 8.234 1 97.88 183 MET A N 1
ATOM 1408 C CA . MET A 1 183 ? 7.836 1.632 7.172 1 97.88 183 MET A CA 1
ATOM 1409 C C . MET A 1 183 ? 6.996 1.334 5.934 1 97.88 183 MET A C 1
ATOM 1411 O O . MET A 1 183 ? 7.398 1.652 4.812 1 97.88 183 MET A O 1
ATOM 1415 N N . MET A 1 184 ? 5.77 0.778 6.137 1 98.31 184 MET A N 1
ATOM 1416 C CA . MET A 1 184 ? 4.957 0.37 4.996 1 98.31 184 MET A CA 1
ATOM 1417 C C . MET A 1 184 ? 3.477 0.618 5.27 1 98.31 184 MET A C 1
ATOM 1419 O O . MET A 1 184 ? 2.779 1.216 4.445 1 98.31 184 MET A O 1
ATOM 1423 N N . GLU A 1 185 ? 2.988 0.261 6.469 1 98.5 185 GLU A N 1
ATOM 1424 C CA . GLU A 1 185 ? 1.56 0.286 6.766 1 98.5 185 GLU A CA 1
ATOM 1425 C C . GLU A 1 185 ? 1.008 1.707 6.703 1 98.5 185 GLU A C 1
ATOM 1427 O O . GLU A 1 185 ? -0.147 1.913 6.324 1 98.5 185 GLU A O 1
ATOM 1432 N N . PHE A 1 186 ? 1.817 2.715 7.137 1 98.75 186 PHE A N 1
ATOM 1433 C CA . PHE A 1 186 ? 1.401 4.109 7.039 1 98.75 186 PHE A CA 1
ATOM 1434 C C . PHE A 1 186 ? 1.071 4.477 5.598 1 98.75 186 PHE A C 1
ATOM 1436 O O . PHE A 1 186 ? 0.082 5.164 5.34 1 98.75 186 PHE A O 1
ATOM 1443 N N . MET A 1 187 ? 1.922 4.016 4.625 1 98.81 187 MET A N 1
ATOM 1444 C CA . MET A 1 187 ? 1.718 4.305 3.209 1 98.81 187 MET A CA 1
ATOM 1445 C C . MET A 1 187 ? 0.406 3.705 2.715 1 98.81 187 MET A C 1
ATOM 1447 O O . MET A 1 187 ? -0.335 4.348 1.971 1 98.81 187 MET A O 1
ATOM 1451 N N . PHE A 1 188 ? 0.101 2.512 3.225 1 98.81 188 PHE A N 1
ATOM 1452 C CA . PHE A 1 188 ? -1.14 1.84 2.855 1 98.81 188 PHE A CA 1
ATOM 1453 C C . PHE A 1 188 ? -2.344 2.561 3.449 1 98.81 188 PHE A C 1
ATOM 1455 O O . PHE A 1 188 ? -3.34 2.787 2.76 1 98.81 188 PHE A O 1
ATOM 1462 N N . ASP A 1 189 ? -2.201 2.973 4.676 1 98.81 189 ASP A N 1
ATOM 1463 C CA . ASP A 1 189 ? -3.352 3.5 5.402 1 98.81 189 ASP A CA 1
ATOM 1464 C C . ASP A 1 189 ? -3.764 4.867 4.859 1 98.81 189 ASP A C 1
ATOM 1466 O O . ASP A 1 189 ? -4.953 5.16 4.734 1 98.81 189 ASP A O 1
ATOM 1470 N N . GLU A 1 190 ? -2.787 5.727 4.648 1 98.88 190 GLU A N 1
ATOM 1471 C CA . GLU A 1 190 ? -3.158 7.016 4.07 1 98.88 190 GLU A CA 1
ATOM 1472 C C . GLU A 1 190 ? -3.73 6.848 2.666 1 98.88 190 GLU A C 1
ATOM 1474 O O . GLU A 1 190 ? -4.645 7.574 2.271 1 98.88 190 GLU A O 1
ATOM 1479 N N . THR A 1 191 ? -3.205 5.918 1.898 1 98.94 191 THR A N 1
ATOM 1480 C CA . THR A 1 191 ? -3.76 5.645 0.577 1 98.94 191 THR A CA 1
ATOM 1481 C C . THR A 1 191 ? -5.219 5.203 0.683 1 98.94 191 THR A C 1
ATOM 1483 O O . THR A 1 191 ? -6.062 5.641 -0.102 1 98.94 191 THR A O 1
ATOM 1486 N N . ARG A 1 192 ? -5.57 4.352 1.701 1 98.62 192 ARG A N 1
ATOM 1487 C CA . ARG A 1 192 ? -6.957 3.973 1.966 1 98.62 192 ARG A CA 1
ATOM 1488 C C . ARG A 1 192 ? -7.836 5.207 2.154 1 98.62 192 ARG A C 1
ATOM 1490 O O . ARG A 1 192 ? -8.922 5.289 1.585 1 98.62 192 ARG A O 1
ATOM 1497 N N . ALA A 1 193 ? -7.316 6.09 2.963 1 98.88 193 ALA A N 1
ATOM 1498 C CA . ALA A 1 193 ? -8.086 7.277 3.311 1 98.88 193 ALA A CA 1
ATOM 1499 C C . ALA A 1 193 ? -8.344 8.141 2.08 1 98.88 193 ALA A C 1
ATOM 1501 O O . ALA A 1 193 ? -9.469 8.594 1.855 1 98.88 193 ALA A O 1
ATOM 1502 N N . ILE A 1 194 ? -7.32 8.359 1.254 1 98.94 194 ILE A N 1
ATOM 1503 C CA . ILE A 1 194 ? -7.457 9.195 0.067 1 98.94 194 ILE A CA 1
ATOM 1504 C C . ILE A 1 194 ? -8.375 8.516 -0.942 1 98.94 194 ILE A C 1
ATOM 1506 O O . ILE A 1 194 ? -9.234 9.156 -1.546 1 98.94 194 ILE A O 1
ATOM 1510 N N . ALA A 1 195 ? -8.172 7.184 -1.104 1 98.81 195 ALA A N 1
ATOM 1511 C CA . ALA A 1 195 ? -9.062 6.43 -1.986 1 98.81 195 ALA A CA 1
ATOM 1512 C C . ALA A 1 195 ? -10.516 6.57 -1.55 1 98.81 195 ALA A C 1
ATOM 1514 O O . ALA A 1 195 ? -11.406 6.793 -2.379 1 98.81 195 ALA A O 1
ATOM 1515 N N . ASN A 1 196 ? -10.727 6.441 -0.267 1 98.81 196 ASN A N 1
ATOM 1516 C CA . ASN A 1 196 ? -12.086 6.543 0.257 1 98.81 196 ASN A CA 1
ATOM 1517 C C . ASN A 1 196 ? -12.656 7.945 0.056 1 98.81 196 ASN A C 1
ATOM 1519 O O . ASN A 1 196 ? -13.836 8.094 -0.265 1 98.81 196 ASN A O 1
ATOM 1523 N N . LEU A 1 197 ? -11.859 9 0.227 1 98.88 197 LEU A N 1
ATOM 1524 C CA . LEU A 1 197 ? -12.266 10.383 -0.024 1 98.88 197 LEU A CA 1
ATOM 1525 C C . LEU A 1 197 ? -12.68 10.57 -1.48 1 98.88 197 LEU A C 1
ATOM 1527 O O . LEU A 1 197 ? -13.672 11.242 -1.767 1 98.88 197 LEU A O 1
ATOM 1531 N N . LEU A 1 198 ? -11.922 9.961 -2.402 1 98.75 198 LEU A N 1
ATOM 1532 C CA . LEU A 1 198 ? -12.203 10.078 -3.828 1 98.75 198 LEU A CA 1
ATOM 1533 C C . LEU A 1 198 ? -13.445 9.273 -4.211 1 98.75 198 LEU A C 1
ATOM 1535 O O . LEU A 1 198 ? -14.352 9.797 -4.859 1 98.75 198 LEU A O 1
ATOM 1539 N N . LEU A 1 199 ? -13.523 8.055 -3.736 1 98.44 199 LEU A N 1
ATOM 1540 C CA . LEU A 1 199 ? -14.594 7.133 -4.105 1 98.44 199 LEU A CA 1
ATOM 1541 C C . LEU A 1 199 ? -15.93 7.59 -3.531 1 98.44 199 LEU A C 1
ATOM 1543 O O . LEU A 1 199 ? -16.969 7.391 -4.152 1 98.44 199 LEU A O 1
ATOM 1547 N N . SER A 1 200 ? -15.93 8.203 -2.328 1 98.19 200 SER A N 1
ATOM 1548 C CA . SER A 1 200 ? -17.141 8.672 -1.686 1 98.19 200 SER A CA 1
ATOM 1549 C C . SER A 1 200 ? -17.578 10.023 -2.252 1 98.19 200 SER A C 1
ATOM 1551 O O . SER A 1 200 ? -18.625 10.562 -1.854 1 98.19 200 SER A O 1
ATOM 1553 N N . SER A 1 201 ? -16.797 10.617 -3.102 1 98.06 201 SER A N 1
ATOM 1554 C CA . SER A 1 201 ? -17.047 11.898 -3.764 1 98.06 201 SER A CA 1
ATOM 1555 C C . SER A 1 201 ? -16.953 13.055 -2.777 1 98.06 201 SER A C 1
ATOM 1557 O O . SER A 1 201 ? -17.484 14.141 -3.035 1 98.06 201 SER A O 1
ATOM 1559 N N . THR A 1 202 ? -16.328 12.773 -1.641 1 98.69 202 THR A N 1
ATOM 1560 C CA . THR A 1 202 ? -16.125 13.828 -0.654 1 98.69 202 THR A CA 1
ATOM 1561 C C . THR A 1 202 ? -15.297 14.969 -1.244 1 98.69 202 THR A C 1
ATOM 1563 O O . THR A 1 202 ? -15.625 16.141 -1.061 1 98.69 202 THR A O 1
ATOM 1566 N N . VAL A 1 203 ? -14.25 14.688 -2.006 1 98.75 203 VAL A N 1
ATOM 1567 C CA . VAL A 1 203 ? -13.344 15.695 -2.557 1 98.75 203 VAL A CA 1
ATOM 1568 C C . VAL A 1 203 ? -14.094 16.562 -3.561 1 98.75 203 VAL A C 1
ATOM 1570 O O . VAL A 1 203 ? -13.945 17.797 -3.561 1 98.75 203 VAL A O 1
ATOM 1573 N N . SER A 1 204 ? -14.922 15.938 -4.398 1 98.19 204 SER A N 1
ATOM 1574 C CA . SER A 1 204 ? -15.664 16.688 -5.41 1 98.19 204 SER A CA 1
ATOM 1575 C C . SER A 1 204 ? -16.797 17.484 -4.781 1 98.19 204 SER A C 1
ATOM 1577 O O . SER A 1 204 ? -17.141 18.578 -5.262 1 98.19 204 SER A O 1
ATOM 1579 N N . LYS A 1 205 ? -17.359 17 -3.727 1 98.19 205 LYS A N 1
ATOM 1580 C CA . LYS A 1 205 ? -18.484 17.625 -3.053 1 98.19 205 LYS A CA 1
ATOM 1581 C C . LYS A 1 205 ? -18.062 18.891 -2.312 1 98.19 205 LYS A C 1
ATOM 1583 O O . LYS A 1 205 ? -18.844 19.844 -2.199 1 98.19 205 LYS A O 1
ATOM 1588 N N . TYR A 1 206 ? -16.875 18.953 -1.799 1 98.5 206 TYR A N 1
ATOM 1589 C CA . TYR A 1 206 ? -16.406 20.047 -0.966 1 98.5 206 TYR A CA 1
ATOM 1590 C C . TYR A 1 206 ? -15.164 20.703 -1.572 1 98.5 206 TYR A C 1
ATOM 1592 O O . TYR A 1 206 ? -14.07 20.609 -1.016 1 98.5 206 TYR A O 1
ATOM 1600 N N . PRO A 1 207 ? -15.281 21.469 -2.621 1 98.06 207 PRO A N 1
ATOM 1601 C CA . PRO A 1 207 ? -14.156 22.031 -3.387 1 98.06 207 PRO A CA 1
ATOM 1602 C C . PRO A 1 207 ? -13.414 23.125 -2.639 1 98.06 207 PRO A C 1
ATOM 1604 O O . PRO A 1 207 ? -12.344 23.562 -3.072 1 98.06 207 PRO A O 1
ATOM 1607 N N . GLY A 1 208 ? -13.906 23.531 -1.525 1 98.31 208 GLY A N 1
ATOM 1608 C CA . GLY A 1 208 ? -13.266 24.594 -0.764 1 98.31 208 GLY A CA 1
ATOM 1609 C C . GLY A 1 208 ? -12.094 24.109 0.072 1 98.31 208 GLY A C 1
ATOM 1610 O O . GLY A 1 208 ? -11.328 24.906 0.61 1 98.31 208 GLY A O 1
ATOM 1611 N N . ILE A 1 209 ? -11.938 22.812 0.175 1 98.75 209 ILE A N 1
ATOM 1612 C CA . ILE A 1 209 ? -10.867 22.234 0.979 1 98.75 209 ILE A CA 1
ATOM 1613 C C . ILE A 1 209 ? -9.625 22.031 0.114 1 98.75 209 ILE A C 1
ATOM 1615 O O . ILE A 1 209 ? -9.727 21.562 -1.024 1 98.75 209 ILE A O 1
ATOM 1619 N N . THR A 1 210 ? -8.484 22.469 0.594 1 98.69 210 THR A N 1
ATOM 1620 C CA . THR A 1 210 ? -7.191 22.109 0.022 1 98.69 210 THR A CA 1
ATOM 1621 C C . THR A 1 210 ? -6.547 20.969 0.82 1 98.69 210 THR A C 1
ATOM 1623 O O . THR A 1 210 ? -6.305 21.109 2.02 1 98.69 210 THR A O 1
ATOM 1626 N N . PHE A 1 211 ? -6.25 19.875 0.182 1 98.88 211 PHE A N 1
ATOM 1627 C CA . PHE A 1 211 ? -5.711 18.703 0.852 1 98.88 211 PHE A CA 1
ATOM 1628 C C . PHE A 1 211 ? -4.195 18.625 0.684 1 98.88 211 PHE A C 1
ATOM 1630 O O . PHE A 1 211 ? -3.662 19.031 -0.352 1 98.88 211 PHE A O 1
ATOM 1637 N N . ILE A 1 212 ? -3.506 18.172 1.682 1 98.94 212 ILE A N 1
ATOM 1638 C CA . ILE A 1 212 ? -2.096 17.812 1.588 1 98.94 212 ILE A CA 1
ATOM 1639 C C . ILE A 1 212 ? -1.919 16.328 1.888 1 98.94 212 ILE A C 1
ATOM 1641 O O . ILE A 1 212 ? -2.223 15.875 2.992 1 98.94 212 ILE A O 1
ATOM 1645 N N . MET A 1 213 ? -1.546 15.562 0.916 1 98.88 213 MET A N 1
ATOM 1646 C CA . MET A 1 213 ? -1.193 14.164 1.095 1 98.88 213 MET A CA 1
ATOM 1647 C C . MET A 1 213 ? 0.299 14 1.363 1 98.88 213 MET A C 1
ATOM 1649 O O . MET A 1 213 ? 1.123 14.641 0.707 1 98.88 213 MET A O 1
ATOM 1653 N N . SER A 1 214 ? 0.622 13.172 2.324 1 98.69 214 SER A N 1
ATOM 1654 C CA . SER A 1 214 ? 1.994 13.156 2.816 1 98.69 214 SER A CA 1
ATOM 1655 C C . SER A 1 214 ? 2.826 12.102 2.094 1 98.69 214 SER A C 1
ATOM 1657 O O . SER A 1 214 ? 2.301 11.336 1.281 1 98.69 214 SER A O 1
ATOM 1659 N N . HIS A 1 215 ? 4.102 12.133 2.246 1 98.62 215 HIS A N 1
ATOM 1660 C CA . HIS A 1 215 ? 5.094 11.133 1.877 1 98.62 215 HIS A CA 1
ATOM 1661 C C . HIS A 1 215 ? 5.039 10.82 0.385 1 98.62 215 HIS A C 1
ATOM 1663 O O . HIS A 1 215 ? 4.988 9.656 -0.01 1 98.62 215 HIS A O 1
ATOM 1669 N N . GLY A 1 216 ? 4.926 11.883 -0.387 1 98.06 216 GLY A N 1
ATOM 1670 C CA . GLY A 1 216 ? 5.008 11.742 -1.833 1 98.06 216 GLY A CA 1
ATOM 1671 C C . GLY A 1 216 ? 3.816 11.023 -2.432 1 98.06 216 GLY A C 1
ATOM 1672 O O . GLY A 1 216 ? 3.961 10.273 -3.4 1 98.06 216 GLY A O 1
ATOM 1673 N N . GLY A 1 217 ? 2.66 11.102 -1.807 1 98.62 217 GLY A N 1
ATOM 1674 C CA . GLY A 1 217 ? 1.472 10.438 -2.312 1 98.62 217 GLY A CA 1
ATOM 1675 C C . GLY A 1 217 ? 1.396 8.977 -1.913 1 98.62 217 GLY A C 1
ATOM 1676 O O . GLY A 1 217 ? 0.56 8.227 -2.428 1 98.62 217 GLY A O 1
ATOM 1677 N N . CYS A 1 218 ? 2.336 8.562 -1.012 1 98.75 218 CYS A N 1
ATOM 1678 C CA . CYS A 1 218 ? 2.389 7.184 -0.535 1 98.75 218 CYS A CA 1
ATOM 1679 C C . CYS A 1 218 ? 2.412 6.203 -1.702 1 98.75 218 CYS A C 1
ATOM 1681 O O . CYS A 1 218 ? 3.312 6.25 -2.541 1 98.75 218 CYS A O 1
ATOM 1683 N N . VAL A 1 219 ? 1.391 5.336 -1.78 1 98.81 219 VAL A N 1
ATOM 1684 C CA . VAL A 1 219 ? 1.416 4.336 -2.844 1 98.81 219 VAL A CA 1
ATOM 1685 C C . VAL A 1 219 ? 0.271 4.594 -3.822 1 98.81 219 VAL A C 1
ATOM 1687 O O . VAL A 1 219 ? 0.034 3.797 -4.734 1 98.81 219 VAL A O 1
ATOM 1690 N N . LEU A 1 220 ? -0.396 5.707 -3.715 1 98.75 220 LEU A N 1
ATOM 1691 C CA . LEU A 1 220 ? -1.568 6.012 -4.527 1 98.75 220 LEU A CA 1
ATOM 1692 C C . LEU A 1 220 ? -1.204 6.062 -6.008 1 98.75 220 LEU A C 1
ATOM 1694 O O . LEU A 1 220 ? -1.93 5.527 -6.848 1 98.75 220 LEU A O 1
ATOM 1698 N N . PRO A 1 221 ? -0.039 6.676 -6.363 1 97.69 221 PRO A N 1
ATOM 1699 C CA . PRO A 1 221 ? 0.269 6.801 -7.789 1 97.69 221 PRO A CA 1
ATOM 1700 C C . PRO A 1 221 ? 0.331 5.449 -8.5 1 97.69 221 PRO A C 1
ATOM 1702 O O . PRO A 1 221 ? 0.019 5.359 -9.688 1 97.69 221 PRO A O 1
ATOM 1705 N N . SER A 1 222 ? 0.636 4.383 -7.773 1 97.62 222 SER A N 1
ATOM 1706 C CA . SER A 1 222 ? 0.764 3.059 -8.375 1 97.62 222 SER A CA 1
ATOM 1707 C C . SER A 1 222 ? -0.604 2.457 -8.68 1 97.62 222 SER A C 1
ATOM 1709 O O . SER A 1 222 ? -0.729 1.604 -9.562 1 97.62 222 SER A O 1
ATOM 1711 N N . ILE A 1 223 ? -1.677 2.971 -7.941 1 98.31 223 ILE A N 1
ATOM 1712 C CA . ILE A 1 223 ? -2.883 2.16 -8.062 1 98.31 223 ILE A CA 1
ATOM 1713 C C . ILE A 1 223 ? -4.098 3.068 -8.258 1 98.31 223 ILE A C 1
ATOM 1715 O O . ILE A 1 223 ? -5.238 2.605 -8.211 1 98.31 223 ILE A O 1
ATOM 1719 N N . VAL A 1 224 ? -3.928 4.367 -8.516 1 98.25 224 VAL A N 1
ATOM 1720 C CA . VAL A 1 224 ? -5.059 5.277 -8.672 1 98.25 224 VAL A CA 1
ATOM 1721 C C . VAL A 1 224 ? -5.906 4.852 -9.867 1 98.25 224 VAL A C 1
ATOM 1723 O O . VAL A 1 224 ? -7.137 4.906 -9.82 1 98.25 224 VAL A O 1
ATOM 1726 N N . ASP A 1 225 ? -5.27 4.383 -10.961 1 97 225 ASP A N 1
ATOM 1727 C CA . ASP A 1 225 ? -6 3.92 -12.133 1 97 225 ASP A CA 1
ATOM 1728 C C . ASP A 1 225 ? -6.801 2.658 -11.82 1 97 225 ASP A C 1
ATOM 1730 O O . ASP A 1 225 ? -7.938 2.51 -12.273 1 97 225 ASP A O 1
ATOM 1734 N N . ARG A 1 226 ? -6.207 1.744 -11.109 1 98 226 ARG A N 1
ATOM 1735 C CA . ARG A 1 226 ? -6.906 0.536 -10.68 1 98 226 ARG A CA 1
ATOM 1736 C C . ARG A 1 226 ? -8.141 0.881 -9.844 1 98 226 ARG A C 1
ATOM 1738 O O . ARG A 1 226 ? -9.227 0.363 -10.102 1 98 226 ARG A O 1
ATOM 1745 N N . ILE A 1 227 ? -7.977 1.839 -8.883 1 98.44 227 ILE A N 1
ATOM 1746 C CA . ILE A 1 227 ? -9.07 2.238 -8 1 98.44 227 ILE A CA 1
ATOM 1747 C C . ILE A 1 227 ? -10.211 2.832 -8.828 1 98.44 227 ILE A C 1
ATOM 1749 O O . ILE A 1 227 ? -11.367 2.457 -8.656 1 98.44 227 ILE A O 1
ATOM 1753 N N . GLY A 1 228 ? -9.891 3.699 -9.766 1 97.88 228 GLY A N 1
ATOM 1754 C CA . GLY A 1 228 ? -10.898 4.363 -10.57 1 97.88 228 GLY A CA 1
ATOM 1755 C C . GLY A 1 228 ? -11.57 3.436 -11.562 1 97.88 228 GLY A C 1
ATOM 1756 O O . GLY A 1 228 ? -12.734 3.643 -11.922 1 97.88 228 GLY A O 1
ATOM 1757 N N . ALA A 1 229 ? -10.867 2.383 -11.984 1 96.88 229 ALA A N 1
ATOM 1758 C CA . ALA A 1 229 ? -11.359 1.527 -13.062 1 96.88 229 ALA A CA 1
ATOM 1759 C C . ALA A 1 229 ? -12.102 0.316 -12.5 1 96.88 229 ALA A C 1
ATOM 1761 O O . ALA A 1 229 ? -12.742 -0.425 -13.25 1 96.88 229 ALA A O 1
ATOM 1762 N N . PHE A 1 230 ? -12.07 0.116 -11.203 1 95.62 230 PHE A N 1
ATOM 1763 C CA . PHE A 1 230 ? -12.539 -1.148 -10.648 1 95.62 230 PHE A CA 1
ATOM 1764 C C . PHE A 1 230 ? -14.039 -1.305 -10.852 1 95.62 230 PHE A C 1
ATOM 1766 O O . PHE A 1 230 ? -14.547 -2.424 -10.938 1 95.62 230 PHE A O 1
ATOM 1773 N N . ALA A 1 231 ? -14.773 -0.193 -10.992 1 91.75 231 ALA A N 1
ATOM 1774 C CA . ALA A 1 231 ? -16.219 -0.228 -11.203 1 91.75 231 ALA A CA 1
ATOM 1775 C C . ALA A 1 231 ? -16.562 -0.911 -12.531 1 91.75 231 ALA A C 1
ATOM 1777 O O . ALA A 1 231 ? -17.672 -1.411 -12.703 1 91.75 231 ALA A O 1
ATOM 1778 N N . THR A 1 232 ? -15.641 -0.98 -13.453 1 91.69 232 THR A N 1
ATOM 1779 C CA . THR A 1 232 ? -15.898 -1.541 -14.773 1 91.69 232 THR A CA 1
ATOM 1780 C C . THR A 1 232 ? -16.125 -3.047 -14.688 1 91.69 232 THR A C 1
ATOM 1782 O O . THR A 1 232 ? -16.672 -3.65 -15.609 1 91.69 232 THR A O 1
ATOM 1785 N N . PHE A 1 233 ? -15.688 -3.633 -13.578 1 90.12 233 PHE A N 1
ATOM 1786 C CA . PHE A 1 233 ? -15.883 -5.066 -13.391 1 90.12 233 PHE A CA 1
ATOM 1787 C C . PHE A 1 233 ? -17.359 -5.402 -13.273 1 90.12 233 PHE A C 1
ATOM 1789 O O . PHE A 1 233 ? -17.766 -6.535 -13.539 1 90.12 233 PHE A O 1
ATOM 1796 N N . ASN A 1 234 ? -18.188 -4.402 -12.891 1 87.81 234 ASN A N 1
ATOM 1797 C CA . ASN A 1 234 ? -19.609 -4.613 -12.719 1 87.81 234 ASN A CA 1
ATOM 1798 C C . ASN A 1 234 ? -20.438 -3.672 -13.602 1 87.81 234 ASN A C 1
ATOM 1800 O O . ASN A 1 234 ? -21.5 -3.219 -13.203 1 87.81 234 ASN A O 1
ATOM 1804 N N . GLY A 1 235 ? -19.859 -3.246 -14.664 1 87.25 235 GLY A N 1
ATOM 1805 C CA . GLY A 1 235 ? -20.609 -2.475 -15.648 1 87.25 235 GLY A CA 1
ATOM 1806 C C . GLY A 1 235 ? -20.625 -0.988 -15.352 1 87.25 235 GLY A C 1
ATOM 1807 O O . GLY A 1 235 ? -21.312 -0.223 -16.031 1 87.25 235 GLY A O 1
ATOM 1808 N N . GLY A 1 236 ? -19.875 -0.557 -14.25 1 92.12 236 GLY A N 1
ATOM 1809 C CA . GLY A 1 236 ? -19.797 0.859 -13.93 1 92.12 236 GLY A CA 1
ATOM 1810 C C . GLY A 1 236 ? -18.828 1.618 -14.805 1 92.12 236 GLY A C 1
ATOM 1811 O O . GLY A 1 236 ? -18.266 1.059 -15.75 1 92.12 236 GLY A O 1
ATOM 1812 N N . GLN A 1 237 ? -18.594 2.836 -14.453 1 94.19 237 GLN A N 1
ATOM 1813 C CA . GLN A 1 237 ? -17.734 3.703 -15.25 1 94.19 237 GLN A CA 1
ATOM 1814 C C . GLN A 1 237 ? -16.344 3.824 -14.617 1 94.19 237 GLN A C 1
ATOM 1816 O O . GLN A 1 237 ? -16.219 3.824 -13.391 1 94.19 237 GLN A O 1
ATOM 1821 N N . ASN A 1 238 ? -15.406 3.865 -15.523 1 96.19 238 ASN A N 1
ATOM 1822 C CA . ASN A 1 238 ? -14.039 4.148 -15.094 1 96.19 238 ASN A CA 1
ATOM 1823 C C . ASN A 1 238 ? -13.891 5.59 -14.617 1 96.19 238 ASN A C 1
ATOM 1825 O O . ASN A 1 238 ? -14.18 6.531 -15.359 1 96.19 238 ASN A O 1
ATOM 1829 N N . ARG A 1 239 ? -13.422 5.855 -13.398 1 97.5 239 ARG A N 1
ATOM 1830 C CA . ARG A 1 239 ? -13.328 7.188 -12.805 1 97.5 239 ARG A CA 1
ATOM 1831 C C . ARG A 1 239 ? -11.875 7.633 -12.688 1 97.5 239 ARG A C 1
ATOM 1833 O O . ARG A 1 239 ? -11.578 8.617 -12.008 1 97.5 239 ARG A O 1
ATOM 1840 N N . SER A 1 240 ? -10.93 6.965 -13.281 1 97.12 240 SER A N 1
ATOM 1841 C CA . SER A 1 240 ? -9.508 7.242 -13.156 1 97.12 240 SER A CA 1
ATOM 1842 C C . SER A 1 240 ? -9.188 8.688 -13.539 1 97.12 240 SER A C 1
ATOM 1844 O O . SER A 1 240 ? -8.461 9.375 -12.828 1 97.12 240 SER A O 1
ATOM 1846 N N . GLU A 1 241 ? -9.719 9.117 -14.633 1 96.75 241 GLU A N 1
ATOM 1847 C CA . GLU A 1 241 ? -9.438 10.477 -15.086 1 96.75 241 GLU A CA 1
ATOM 1848 C C . GLU A 1 241 ? -10.008 11.508 -14.117 1 96.75 241 GLU A C 1
ATOM 1850 O O . GLU A 1 241 ? -9.383 12.547 -13.867 1 96.75 241 GLU A O 1
ATOM 1855 N N . GLU A 1 242 ? -11.211 11.258 -13.633 1 97.81 242 GLU A N 1
ATOM 1856 C CA . GLU A 1 242 ? -11.805 12.125 -12.617 1 97.81 242 GLU A CA 1
ATOM 1857 C C . GLU A 1 242 ? -10.914 12.234 -11.391 1 97.81 242 GLU A C 1
ATOM 1859 O O . GLU A 1 242 ? -10.68 13.336 -10.875 1 97.81 242 GLU A O 1
ATOM 1864 N N . PHE A 1 243 ? -10.391 11.125 -10.945 1 98.44 243 PHE A N 1
ATOM 1865 C CA . PHE A 1 243 ? -9.555 11.094 -9.758 1 98.44 243 PHE A CA 1
ATOM 1866 C C . PHE A 1 243 ? -8.258 11.859 -9.984 1 98.44 243 PHE A C 1
ATOM 1868 O O . PHE A 1 243 ? -7.848 12.656 -9.141 1 98.44 243 PHE A O 1
ATOM 1875 N N . ARG A 1 244 ? -7.625 11.711 -11.125 1 97.44 244 ARG A N 1
ATOM 1876 C CA . ARG A 1 244 ? -6.402 12.445 -11.43 1 97.44 244 ARG A CA 1
ATOM 1877 C C . ARG A 1 244 ? -6.656 13.945 -11.461 1 97.44 244 ARG A C 1
ATOM 1879 O O . ARG A 1 244 ? -5.836 14.727 -10.969 1 97.44 244 ARG A O 1
ATOM 1886 N N . ALA A 1 245 ? -7.77 14.297 -12.031 1 98 245 ALA A N 1
ATOM 1887 C CA . ALA A 1 245 ? -8.117 15.711 -12.094 1 98 245 ALA A CA 1
ATOM 1888 C C . ALA A 1 245 ? -8.289 16.297 -10.695 1 98 245 ALA A C 1
ATOM 1890 O O . ALA A 1 245 ? -7.797 17.391 -10.406 1 98 245 ALA A O 1
ATOM 1891 N N . LEU A 1 246 ? -8.938 15.562 -9.836 1 98.56 246 LEU A N 1
ATOM 1892 C CA . LEU A 1 246 ? -9.156 16.016 -8.469 1 98.56 246 LEU A CA 1
ATOM 1893 C C . LEU A 1 246 ? -7.836 16.125 -7.711 1 98.56 246 LEU A C 1
ATOM 1895 O O . LEU A 1 246 ? -7.633 17.078 -6.941 1 98.56 246 LEU A O 1
ATOM 1899 N N . LEU A 1 247 ? -6.945 15.195 -7.953 1 98.62 247 LEU A N 1
ATOM 1900 C CA . LEU A 1 247 ? -5.633 15.242 -7.316 1 98.62 247 LEU A CA 1
ATOM 1901 C C . LEU A 1 247 ? -4.859 16.469 -7.77 1 98.62 247 LEU A C 1
ATOM 1903 O O . LEU A 1 247 ? -4.215 17.141 -6.953 1 98.62 247 LEU A O 1
ATOM 1907 N N . ARG A 1 248 ? -4.973 16.844 -8.984 1 97.5 248 ARG A N 1
ATOM 1908 C CA . ARG A 1 248 ? -4.258 17.984 -9.555 1 97.5 248 ARG A CA 1
ATOM 1909 C C . ARG A 1 248 ? -4.836 19.297 -9.062 1 97.5 248 ARG A C 1
ATOM 1911 O O . ARG A 1 248 ? -4.117 20.297 -8.938 1 97.5 248 ARG A O 1
ATOM 1918 N N . GLU A 1 249 ? -6.086 19.219 -8.711 1 97.38 249 GLU A N 1
ATOM 1919 C CA . GLU A 1 249 ? -6.785 20.469 -8.438 1 97.38 249 GLU A CA 1
ATOM 1920 C C . GLU A 1 249 ? -6.871 20.734 -6.938 1 97.38 249 GLU A C 1
ATOM 1922 O O . GLU A 1 249 ? -6.828 21.891 -6.504 1 97.38 249 GLU A O 1
ATOM 1927 N N . ARG A 1 250 ? -6.934 19.656 -6.227 1 98.31 250 ARG A N 1
ATOM 1928 C CA . ARG A 1 250 ? -7.355 19.844 -4.844 1 98.31 250 ARG A CA 1
ATOM 1929 C C . ARG A 1 250 ? -6.258 19.438 -3.871 1 98.31 250 ARG A C 1
ATOM 1931 O O . ARG A 1 250 ? -6.336 19.719 -2.676 1 98.31 250 ARG A O 1
ATOM 1938 N N . PHE A 1 251 ? -5.18 18.828 -4.375 1 98.88 251 PHE A N 1
ATOM 1939 C CA . PHE A 1 251 ? -4.191 18.25 -3.469 1 98.88 251 PHE A CA 1
ATOM 1940 C C . PHE A 1 251 ? -2.824 18.891 -3.693 1 98.88 251 PHE A C 1
ATOM 1942 O O . PHE A 1 251 ? -2.482 19.266 -4.816 1 98.88 251 PHE A O 1
ATOM 1949 N N . PHE A 1 252 ? -2.092 19.109 -2.627 1 98.88 252 PHE A N 1
ATOM 1950 C CA . PHE A 1 252 ? -0.637 19.188 -2.602 1 98.88 252 PHE A CA 1
ATOM 1951 C C . PHE A 1 252 ? -0.03 17.906 -2.035 1 98.88 252 PHE A C 1
ATOM 1953 O O . PHE A 1 252 ? -0.708 17.156 -1.342 1 98.88 252 PHE A O 1
ATOM 1960 N N . PHE A 1 253 ? 1.208 17.656 -2.377 1 98.88 253 PHE A N 1
ATOM 1961 C CA . PHE A 1 253 ? 1.925 16.469 -1.937 1 98.88 253 PHE A CA 1
ATOM 1962 C C . PHE A 1 253 ? 3.27 16.844 -1.322 1 98.88 253 PHE A C 1
ATOM 1964 O O . PHE A 1 253 ? 4.09 17.5 -1.965 1 98.88 253 PHE A O 1
ATOM 1971 N N . ASP A 1 254 ? 3.422 16.406 -0.087 1 98.69 254 ASP A N 1
ATOM 1972 C CA . ASP A 1 254 ? 4.73 16.734 0.472 1 98.69 254 ASP A CA 1
ATOM 1973 C C . ASP A 1 254 ? 5.77 15.68 0.078 1 98.69 254 ASP A C 1
ATOM 1975 O O . ASP A 1 254 ? 5.418 14.57 -0.33 1 98.69 254 ASP A O 1
ATOM 1979 N N . MET A 1 255 ? 6.984 16.031 0.25 1 97.81 255 MET A N 1
ATOM 1980 C CA . MET A 1 255 ? 8.078 15.172 -0.18 1 97.81 255 MET A CA 1
ATOM 1981 C C . MET A 1 255 ? 8.828 14.602 1.021 1 97.81 255 MET A C 1
ATOM 1983 O O . MET A 1 255 ? 10.039 14.398 0.96 1 97.81 255 MET A O 1
ATOM 1987 N N . ALA A 1 256 ? 8.125 14.484 2.143 1 98.12 256 ALA A N 1
ATOM 1988 C CA . ALA A 1 256 ? 8.734 13.828 3.299 1 98.12 256 ALA A CA 1
ATOM 1989 C C . ALA A 1 256 ? 8.984 12.352 3.021 1 98.12 256 ALA A C 1
ATOM 1991 O O . ALA A 1 256 ? 8.25 11.719 2.262 1 98.12 256 ALA A O 1
ATOM 1992 N N . GLY A 1 257 ? 9.961 11.82 3.65 1 96.25 257 GLY A N 1
ATOM 1993 C CA . GLY A 1 257 ? 10.297 10.414 3.502 1 96.25 257 GLY A CA 1
ATOM 1994 C C . GLY A 1 257 ? 11.312 10.156 2.404 1 96.25 257 GLY A C 1
ATOM 1995 O O . GLY A 1 257 ? 12.383 10.773 2.385 1 96.25 257 GLY A O 1
ATOM 1996 N N . PHE A 1 258 ? 11.023 9.18 1.52 1 96.94 258 PHE A N 1
ATOM 1997 C CA . PHE A 1 258 ? 11.992 8.719 0.536 1 96.94 258 PHE A CA 1
ATOM 1998 C C . PHE A 1 258 ? 11.469 8.914 -0.88 1 96.94 258 PHE A C 1
ATOM 2000 O O . PHE A 1 258 ? 11.414 7.965 -1.665 1 96.94 258 PHE A O 1
ATOM 2007 N N . PRO A 1 259 ? 11.156 10.188 -1.243 1 97.31 259 PRO A N 1
ATOM 2008 C CA . PRO A 1 259 ? 10.648 10.438 -2.596 1 97.31 259 PRO A CA 1
ATOM 2009 C C . PRO A 1 259 ? 11.695 10.148 -3.674 1 97.31 259 PRO A C 1
ATOM 2011 O O . PRO A 1 259 ? 11.336 9.859 -4.82 1 97.31 259 PRO A O 1
ATOM 2014 N N . PHE A 1 260 ? 12.922 10.352 -3.305 1 96.12 260 PHE A N 1
ATOM 2015 C CA . PHE A 1 260 ? 14.016 10.086 -4.23 1 96.12 260 PHE A CA 1
ATOM 2016 C C . PHE A 1 260 ? 14.766 8.82 -3.838 1 96.12 260 PHE A C 1
ATOM 2018 O O . PHE A 1 260 ? 14.883 8.5 -2.65 1 96.12 260 PHE A O 1
ATOM 2025 N N . PRO A 1 261 ? 15.25 8.031 -4.797 1 93.5 261 PRO A N 1
ATOM 202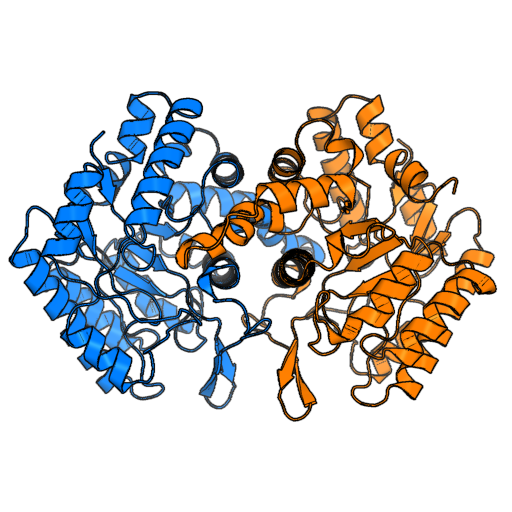6 C CA . PRO A 1 261 ? 15.398 8.438 -6.195 1 93.5 261 PRO A CA 1
ATOM 2027 C C . PRO A 1 261 ? 14.18 8.086 -7.043 1 93.5 261 PRO A C 1
ATOM 2029 O O . PRO A 1 261 ? 14.031 8.594 -8.164 1 93.5 261 PRO A O 1
ATOM 2032 N N . ASP A 1 262 ? 13.219 7.293 -6.574 1 94.88 262 ASP A N 1
ATOM 2033 C CA . ASP A 1 262 ? 12.336 6.656 -7.539 1 94.88 262 ASP A CA 1
ATOM 2034 C C . ASP A 1 262 ? 10.891 7.102 -7.332 1 94.88 262 ASP A C 1
ATOM 2036 O O . ASP A 1 262 ? 10.188 7.414 -8.297 1 94.88 262 ASP A O 1
ATOM 2040 N N . GLN A 1 263 ? 10.391 7.273 -6.141 1 97.38 263 GLN A N 1
ATOM 2041 C CA . GLN A 1 263 ? 8.977 7.402 -5.812 1 97.38 263 GLN A CA 1
ATOM 2042 C C . GLN A 1 263 ? 8.359 8.617 -6.5 1 97.38 263 GLN A C 1
ATOM 2044 O O . GLN A 1 263 ? 7.246 8.547 -7.016 1 97.38 263 GLN A O 1
ATOM 2049 N N . VAL A 1 264 ? 9.094 9.734 -6.59 1 98.25 264 VAL A N 1
ATOM 2050 C CA . VAL A 1 264 ? 8.578 11.016 -7.039 1 98.25 264 VAL A CA 1
ATOM 2051 C C . VAL A 1 264 ? 8.117 10.906 -8.492 1 98.25 264 VAL A C 1
ATOM 2053 O O . VAL A 1 264 ? 7.191 11.602 -8.914 1 98.25 264 VAL A O 1
ATOM 2056 N N . HIS A 1 265 ? 8.688 9.984 -9.25 1 98 265 HIS A N 1
ATOM 2057 C CA . HIS A 1 265 ? 8.414 9.875 -10.672 1 98 265 HIS A CA 1
ATOM 2058 C C . HIS A 1 265 ? 6.992 9.375 -10.922 1 98 265 HIS A C 1
ATOM 2060 O O . HIS A 1 265 ? 6.32 9.844 -11.852 1 98 265 HIS A O 1
ATOM 2066 N N . GLY A 1 266 ? 6.551 8.406 -10.094 1 97.56 266 GLY A N 1
ATOM 2067 C CA . GLY A 1 266 ? 5.168 7.973 -10.211 1 97.56 266 GLY A CA 1
ATOM 2068 C C . GLY A 1 266 ? 4.172 9.078 -9.906 1 97.56 266 GLY A C 1
ATOM 2069 O O . GLY A 1 266 ? 3.15 9.203 -10.586 1 97.56 266 GLY A O 1
ATOM 2070 N N . LEU A 1 267 ? 4.48 9.875 -8.922 1 98.38 267 LEU A N 1
ATOM 2071 C CA . LEU A 1 267 ? 3.613 10.984 -8.531 1 98.38 267 LEU A CA 1
ATOM 2072 C C . LEU A 1 267 ? 3.533 12.031 -9.641 1 98.38 267 LEU A C 1
ATOM 2074 O O . LEU A 1 267 ? 2.439 12.445 -10.031 1 98.38 267 LEU A O 1
ATOM 2078 N N . LEU A 1 268 ? 4.691 12.406 -10.188 1 98.31 268 LEU A N 1
ATOM 2079 C CA . LEU A 1 268 ? 4.73 13.414 -11.234 1 98.31 268 LEU A CA 1
ATOM 2080 C C . LEU A 1 268 ? 3.994 12.938 -12.484 1 98.31 268 LEU A C 1
ATOM 2082 O O . LEU A 1 268 ? 3.352 13.727 -13.172 1 98.31 268 LEU A O 1
ATOM 2086 N N . ARG A 1 269 ? 4.07 11.664 -12.766 1 97.25 269 ARG A N 1
ATOM 2087 C CA . ARG A 1 269 ? 3.334 11.109 -13.898 1 97.25 269 ARG A CA 1
ATOM 2088 C C . ARG A 1 269 ? 1.829 11.211 -13.672 1 97.25 269 ARG A C 1
ATOM 2090 O O . ARG A 1 269 ? 1.081 11.547 -14.586 1 97.25 269 ARG A O 1
ATOM 2097 N N . THR A 1 270 ? 1.42 10.898 -12.484 1 97.12 270 THR A N 1
ATOM 2098 C CA . THR A 1 270 ? 0.01 10.977 -12.117 1 97.12 270 THR A CA 1
ATOM 2099 C C . THR A 1 270 ? -0.507 12.406 -12.25 1 97.12 270 THR A C 1
ATOM 2101 O O . THR A 1 270 ? -1.618 12.625 -12.734 1 97.12 270 THR A O 1
ATOM 2104 N N . LEU A 1 271 ? 0.32 13.367 -11.859 1 97.69 271 LEU A N 1
ATOM 2105 C CA . LEU A 1 271 ? -0.093 14.766 -11.812 1 97.69 271 LEU A CA 1
ATOM 2106 C C . LEU A 1 271 ? 0 15.398 -13.203 1 97.69 271 LEU A C 1
ATOM 2108 O O . LEU A 1 271 ? -0.708 16.359 -13.492 1 97.69 271 LEU A O 1
ATOM 2112 N N . GLY A 1 272 ? 0.925 14.898 -14.078 1 96.5 272 GLY A N 1
ATOM 2113 C CA . GLY A 1 272 ? 1.077 15.414 -15.43 1 96.5 272 GLY A CA 1
ATOM 2114 C C . GLY A 1 272 ? 1.862 16.703 -15.492 1 96.5 272 GLY A C 1
ATOM 2115 O O . GLY A 1 272 ? 2.637 17.016 -14.586 1 96.5 272 GLY A O 1
ATOM 2116 N N . GLN A 1 273 ? 1.701 17.438 -16.562 1 95.5 273 GLN A N 1
ATOM 2117 C CA . GLN A 1 273 ? 2.418 18.688 -16.781 1 95.5 273 GLN A CA 1
ATOM 2118 C C . GLN A 1 273 ? 2.104 19.703 -15.68 1 95.5 273 GLN A C 1
ATOM 2120 O O . GLN A 1 273 ? 0.94 19.906 -15.328 1 95.5 273 GLN A O 1
ATOM 2125 N N . GLY A 1 274 ? 3.162 20.25 -15.133 1 96.88 274 GLY A N 1
ATOM 2126 C CA . GLY A 1 274 ? 2.986 21.219 -14.062 1 96.88 274 GLY A CA 1
ATOM 2127 C C . GLY A 1 274 ? 2.826 20.594 -12.695 1 96.88 274 GLY A C 1
ATOM 2128 O O . GLY A 1 274 ? 2.502 21.281 -11.727 1 96.88 274 GLY A O 1
ATOM 2129 N N . GLY A 1 275 ? 3.041 19.266 -12.672 1 97.69 275 GLY A N 1
ATOM 2130 C CA . GLY A 1 275 ? 2.852 18.547 -11.43 1 97.69 275 GLY A CA 1
ATOM 2131 C C . GLY A 1 275 ? 3.73 19.047 -10.305 1 97.69 275 GLY A C 1
ATOM 2132 O O . GLY A 1 275 ? 3.367 18.953 -9.125 1 97.69 275 GLY A O 1
ATOM 2133 N N . GLU A 1 276 ? 4.895 19.641 -10.641 1 98 276 GLU A N 1
ATOM 2134 C CA . GLU A 1 276 ? 5.82 20.156 -9.633 1 98 276 GLU A CA 1
ATOM 2135 C C . GLU A 1 276 ? 5.188 21.281 -8.828 1 98 276 GLU A C 1
ATOM 2137 O O . GLU A 1 276 ? 5.594 21.547 -7.691 1 98 276 GLU A O 1
ATOM 2142 N N . ARG A 1 277 ? 4.141 21.938 -9.352 1 98.25 277 ARG A N 1
ATOM 2143 C CA . ARG A 1 277 ? 3.471 23.031 -8.68 1 98.25 277 ARG A CA 1
ATOM 2144 C C . ARG A 1 277 ? 2.633 22.531 -7.508 1 98.25 277 ARG A C 1
ATOM 2146 O O . ARG A 1 277 ? 2.182 23.328 -6.68 1 98.25 277 ARG A O 1
ATOM 2153 N N . ARG A 1 278 ? 2.494 21.203 -7.488 1 98.69 278 ARG A N 1
ATOM 2154 C CA . ARG A 1 278 ? 1.685 20.594 -6.434 1 98.69 278 ARG A CA 1
ATOM 2155 C C . ARG A 1 278 ? 2.562 19.953 -5.363 1 98.69 278 ARG A C 1
ATOM 2157 O O . ARG A 1 278 ? 2.057 19.375 -4.398 1 98.69 278 ARG A O 1
ATOM 2164 N N . LEU A 1 279 ? 3.879 20.078 -5.465 1 98.81 279 LEU A N 1
ATOM 2165 C CA . LEU A 1 279 ? 4.812 19.484 -4.512 1 98.81 279 LEU A CA 1
ATOM 2166 C C . LEU A 1 279 ? 5.238 20.516 -3.465 1 98.81 279 LEU A C 1
ATOM 2168 O O . LEU A 1 279 ? 5.453 21.688 -3.785 1 98.81 279 LEU A O 1
ATOM 2172 N N . VAL A 1 280 ? 5.352 20.078 -2.229 1 98.88 280 VAL A N 1
ATOM 2173 C CA . VAL A 1 280 ? 5.848 20.922 -1.146 1 98.88 280 VAL A CA 1
ATOM 2174 C C . VAL A 1 280 ? 6.875 20.156 -0.319 1 98.88 280 VAL A C 1
ATOM 2176 O O . VAL A 1 280 ? 6.883 18.922 -0.32 1 98.88 280 VAL A O 1
ATOM 2179 N N . TYR A 1 281 ? 7.766 20.891 0.335 1 98.75 281 TYR A N 1
ATOM 2180 C CA . TYR A 1 281 ? 8.797 20.266 1.157 1 98.75 281 TYR A CA 1
ATOM 2181 C C . TYR A 1 281 ? 8.242 19.859 2.516 1 98.75 281 TYR A C 1
ATOM 2183 O O . TYR A 1 281 ? 7.414 20.562 3.092 1 98.75 281 TYR A O 1
ATOM 2191 N N . GLY A 1 282 ? 8.648 18.703 3.004 1 98.81 282 GLY A N 1
ATOM 2192 C CA . GLY A 1 282 ? 8.383 18.203 4.34 1 98.81 282 GLY A CA 1
ATOM 2193 C C . GLY A 1 282 ? 9.523 17.391 4.91 1 98.81 282 GLY A C 1
ATOM 2194 O O . GLY A 1 282 ? 10.109 16.547 4.211 1 98.81 282 GLY A O 1
ATOM 2195 N N . SER A 1 283 ? 9.883 17.594 6.172 1 98.69 283 SER A N 1
ATOM 2196 C CA . SER A 1 283 ? 11 16.891 6.781 1 98.69 283 SER A CA 1
ATOM 2197 C C . SER A 1 283 ? 10.523 15.68 7.574 1 98.69 283 SER A C 1
ATOM 2199 O O . SER A 1 283 ? 11.25 14.695 7.715 1 98.69 283 SER A O 1
ATOM 2201 N N . ASP A 1 284 ? 9.359 15.773 8.125 1 98.56 284 ASP A N 1
ATOM 2202 C CA . ASP A 1 284 ? 8.789 14.773 9.023 1 98.56 284 ASP A CA 1
ATOM 2203 C C . ASP A 1 284 ? 9.586 14.68 10.32 1 98.56 284 ASP A C 1
ATOM 2205 O O . ASP A 1 284 ? 9.586 13.641 10.984 1 98.56 284 ASP A O 1
ATOM 2209 N N . TYR A 1 285 ? 10.32 15.742 10.656 1 98.44 285 TYR A N 1
ATOM 2210 C CA . TYR A 1 285 ? 11.023 15.867 11.922 1 98.44 285 TYR A CA 1
ATOM 2211 C C . TYR A 1 285 ? 10.031 15.984 13.078 1 98.44 285 TYR A C 1
ATOM 2213 O O . TYR A 1 285 ? 8.969 16.594 12.938 1 98.44 285 TYR A O 1
ATOM 2221 N N . PRO A 1 286 ? 10.367 15.406 14.219 1 97.62 286 PRO A N 1
ATOM 2222 C CA . PRO A 1 286 ? 11.57 14.68 14.633 1 97.62 286 PRO A CA 1
ATOM 2223 C C . PRO A 1 286 ? 11.406 13.164 14.547 1 97.62 286 PRO A C 1
ATOM 2225 O O . PRO A 1 286 ? 12.289 12.414 14.977 1 97.62 286 PRO A O 1
ATOM 2228 N N . PHE A 1 287 ? 10.258 12.734 14.031 1 96.56 287 PHE A N 1
ATOM 2229 C CA . PHE A 1 287 ? 10.094 11.289 13.883 1 96.56 287 PHE A CA 1
ATOM 2230 C C . PHE A 1 287 ? 11.039 10.742 12.828 1 96.56 287 PHE A C 1
ATOM 2232 O O . PHE A 1 287 ? 11.414 9.562 12.867 1 96.56 287 PHE A O 1
ATOM 2239 N N . THR A 1 288 ? 11.359 11.469 11.836 1 97.06 288 THR A N 1
ATOM 2240 C CA . THR A 1 288 ? 12.617 11.305 11.109 1 97.06 288 THR A CA 1
ATOM 2241 C C . THR A 1 288 ? 13.766 11.984 11.859 1 97.06 288 THR A C 1
ATOM 2243 O O . THR A 1 288 ? 13.789 13.211 11.977 1 97.06 288 THR A O 1
ATOM 2246 N N . PRO A 1 289 ? 14.672 11.203 12.352 1 95.88 289 PRO A N 1
ATOM 2247 C CA . PRO A 1 289 ? 15.742 11.797 13.156 1 95.88 289 PRO A CA 1
ATOM 2248 C C . PRO A 1 289 ? 16.547 12.836 12.391 1 95.88 289 PRO A C 1
ATOM 2250 O O . PRO A 1 289 ? 16.766 12.695 11.18 1 95.88 289 PRO A O 1
ATOM 2253 N N . GLY A 1 290 ? 17.062 13.828 13.148 1 96.88 290 GLY A N 1
ATOM 2254 C CA . GLY A 1 290 ? 17.75 14.969 12.555 1 96.88 290 GLY A CA 1
ATOM 2255 C C . GLY A 1 290 ? 18.797 14.562 11.539 1 96.88 290 GLY A C 1
ATOM 2256 O O . GLY A 1 290 ? 18.844 15.109 10.438 1 96.88 290 GLY A O 1
ATOM 2257 N N . LYS A 1 291 ? 19.625 13.609 11.914 1 95.38 291 LYS A N 1
ATOM 2258 C CA . LYS A 1 291 ? 20.688 13.156 11.016 1 95.38 291 LYS A CA 1
ATOM 2259 C C . LYS A 1 291 ? 20.109 12.602 9.719 1 95.38 291 LYS A C 1
ATOM 2261 O O . LYS A 1 291 ? 20.656 12.852 8.633 1 95.38 291 LYS A O 1
ATOM 2266 N N . VAL A 1 292 ? 19.047 11.891 9.852 1 96.62 292 VAL A N 1
ATOM 2267 C CA . VAL A 1 292 ? 18.406 11.289 8.688 1 96.62 292 VAL A CA 1
ATOM 2268 C C . VAL A 1 292 ? 17.75 12.375 7.844 1 96.62 292 VAL A C 1
ATOM 2270 O O . VAL A 1 292 ? 17.781 12.32 6.609 1 96.62 292 VAL A O 1
ATOM 2273 N N . VAL A 1 293 ? 17.156 13.391 8.508 1 97.94 293 VAL A N 1
ATOM 2274 C CA . VAL A 1 293 ? 16.562 14.523 7.793 1 97.94 293 VAL A CA 1
ATOM 2275 C C . VAL A 1 293 ? 17.609 15.188 6.918 1 97.94 293 VAL A C 1
ATOM 2277 O O . VAL A 1 293 ? 17.344 15.516 5.758 1 97.94 293 VAL A O 1
ATOM 2280 N N . LEU A 1 294 ? 18.797 15.383 7.484 1 97.62 294 LEU A N 1
ATOM 2281 C CA . LEU A 1 294 ? 19.891 16.031 6.742 1 97.62 294 LEU A CA 1
ATOM 2282 C C . LEU A 1 294 ? 20.297 15.18 5.539 1 97.62 294 LEU A C 1
ATOM 2284 O O . LEU A 1 294 ? 20.469 15.703 4.438 1 97.62 294 LEU A O 1
ATOM 2288 N N . ASP A 1 295 ? 20.391 13.859 5.711 1 96.5 295 ASP A N 1
ATOM 2289 C CA . ASP A 1 295 ? 20.75 12.945 4.629 1 96.5 295 ASP A CA 1
ATOM 2290 C C . ASP A 1 295 ? 19.688 12.961 3.527 1 96.5 295 ASP A C 1
ATOM 2292 O O . ASP A 1 295 ? 20.031 13.008 2.342 1 96.5 295 ASP A O 1
ATOM 2296 N N . LEU A 1 296 ? 18.453 12.961 3.951 1 96.88 296 LEU A N 1
ATOM 2297 C CA . LEU A 1 296 ? 17.359 12.977 2.996 1 96.88 296 LEU A CA 1
ATOM 2298 C C . LEU A 1 296 ? 17.297 14.312 2.254 1 96.88 296 LEU A C 1
ATOM 2300 O O . LEU A 1 296 ? 16.953 14.352 1.07 1 96.88 296 LEU A O 1
ATOM 2304 N N . GLY A 1 297 ? 17.594 15.398 3.023 1 97.44 297 GLY A N 1
ATOM 2305 C CA . GLY A 1 297 ? 17.672 16.703 2.393 1 97.44 297 GLY A CA 1
ATOM 2306 C C . GLY A 1 297 ? 18.688 16.766 1.272 1 97.44 297 GLY A C 1
ATOM 2307 O O . GLY A 1 297 ? 18.422 17.328 0.21 1 97.44 297 GLY A O 1
ATOM 2308 N N . ALA A 1 298 ? 19.844 16.172 1.472 1 97.44 298 ALA A N 1
ATOM 2309 C CA . ALA A 1 298 ? 20.906 16.156 0.463 1 97.44 298 ALA A CA 1
ATOM 2310 C C . ALA A 1 298 ? 20.469 15.352 -0.763 1 97.44 298 ALA A C 1
ATOM 2312 O O . ALA A 1 298 ? 20.719 15.766 -1.899 1 97.44 298 ALA A O 1
ATOM 2313 N N . LYS A 1 299 ? 19.828 14.266 -0.533 1 96.62 299 LYS A N 1
ATOM 2314 C CA . LYS A 1 299 ? 19.328 13.43 -1.621 1 96.62 299 LYS A CA 1
ATOM 2315 C C . LYS A 1 299 ? 18.266 14.164 -2.428 1 96.62 299 LYS A C 1
ATOM 2317 O O . LYS A 1 299 ? 18.234 14.07 -3.656 1 96.62 299 LYS A O 1
ATOM 2322 N N . MET A 1 300 ? 17.391 14.852 -1.705 1 97.62 300 MET A N 1
ATOM 2323 C CA . MET A 1 300 ? 16.344 15.617 -2.361 1 97.62 300 MET A CA 1
ATOM 2324 C C . MET A 1 300 ? 16.938 16.734 -3.211 1 97.62 300 MET A C 1
ATOM 2326 O O . MET A 1 300 ? 16.484 16.969 -4.336 1 97.62 300 MET A O 1
ATOM 2330 N N . ASP A 1 301 ? 17.938 17.406 -2.656 1 98 301 ASP A N 1
ATOM 2331 C CA . ASP A 1 301 ? 18.594 18.469 -3.402 1 98 301 ASP A CA 1
ATOM 2332 C C . ASP A 1 301 ? 19.156 17.953 -4.727 1 98 301 ASP A C 1
ATOM 2334 O O . ASP A 1 301 ? 18.969 18.562 -5.773 1 98 301 ASP A O 1
ATOM 2338 N N . GLN A 1 302 ? 19.781 16.812 -4.652 1 97.81 302 GLN A N 1
ATOM 2339 C CA . GLN A 1 302 ? 20.344 16.219 -5.855 1 97.81 302 GLN A CA 1
ATOM 2340 C C . GLN A 1 302 ? 19.25 1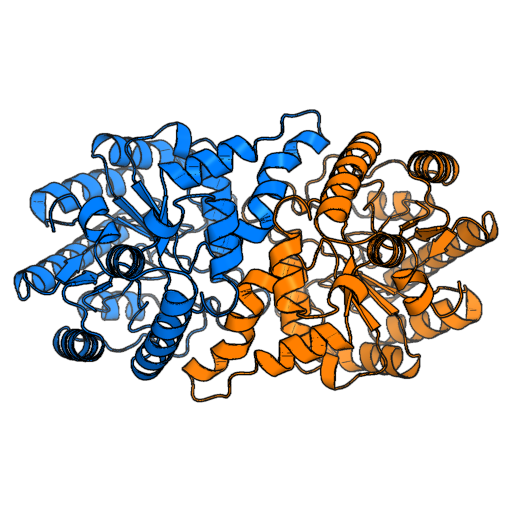5.805 -6.836 1 97.81 302 GLN A C 1
ATOM 2342 O O . GLN A 1 302 ? 19.344 16.094 -8.031 1 97.81 302 GLN A O 1
ATOM 2347 N N . GLY A 1 303 ? 18.25 15.148 -6.336 1 97.62 303 GLY A N 1
ATOM 2348 C CA . GLY A 1 303 ? 17.141 14.695 -7.18 1 97.62 303 GLY A CA 1
ATOM 2349 C C . GLY A 1 303 ? 16.375 15.844 -7.82 1 97.62 303 GLY A C 1
ATOM 2350 O O . GLY A 1 303 ? 16.047 15.781 -9 1 97.62 303 GLY A O 1
ATOM 2351 N N . CYS A 1 304 ? 16.109 16.859 -7.047 1 97.94 304 CYS A N 1
ATOM 2352 C CA . CYS A 1 304 ? 15.367 18.016 -7.562 1 97.94 304 CYS A CA 1
ATOM 2353 C C . CYS A 1 304 ? 16.172 18.75 -8.633 1 97.94 304 CYS A C 1
ATOM 2355 O O . CYS A 1 304 ? 15.609 19.266 -9.594 1 97.94 304 CYS A O 1
ATOM 2357 N N . LYS A 1 305 ? 17.469 18.781 -8.438 1 97.81 305 LYS A N 1
ATOM 2358 C CA . LYS A 1 305 ? 18.328 19.406 -9.438 1 97.81 305 LYS A CA 1
ATOM 2359 C C . LYS A 1 305 ? 18.234 18.656 -10.773 1 97.81 305 LYS A C 1
ATOM 2361 O O . LYS A 1 305 ? 18.344 19.266 -11.836 1 97.81 305 LYS A O 1
ATOM 2366 N N . GLU A 1 306 ? 18.016 17.391 -10.711 1 97.5 306 GLU A N 1
ATOM 2367 C CA . GLU A 1 306 ? 17.938 16.562 -11.914 1 97.5 306 GLU A CA 1
ATOM 2368 C C . GLU A 1 306 ? 16.578 16.688 -12.578 1 97.5 306 GLU A C 1
ATOM 2370 O O . GLU A 1 306 ? 16.469 16.578 -13.805 1 97.5 306 GLU A O 1
ATOM 2375 N N . LEU A 1 307 ? 15.586 17 -11.859 1 97.38 307 LEU A N 1
ATOM 2376 C CA . LEU A 1 307 ? 14.219 16.938 -12.367 1 97.38 307 LEU A CA 1
ATOM 2377 C C . LEU A 1 307 ? 13.711 18.312 -12.742 1 97.38 307 LEU A C 1
ATOM 2379 O O . LEU A 1 307 ? 12.859 18.453 -13.633 1 97.38 307 LEU A O 1
ATOM 2383 N N . PHE A 1 308 ? 14.219 19.281 -12 1 98.06 308 PHE A N 1
ATOM 2384 C CA . PHE A 1 308 ? 13.57 20.594 -12.078 1 98.06 308 PHE A CA 1
ATOM 2385 C C . PHE A 1 308 ? 14.594 21.688 -12.375 1 98.06 308 PHE A C 1
ATOM 2387 O O . PHE A 1 308 ? 15.75 21.578 -11.977 1 98.06 308 PHE A O 1
ATOM 2394 N N . ASP A 1 309 ? 14.148 22.75 -13.047 1 98.25 309 ASP A N 1
ATOM 2395 C CA . ASP A 1 309 ? 14.992 23.938 -13.172 1 98.25 309 ASP A CA 1
ATOM 2396 C C . ASP A 1 309 ? 15 24.75 -11.875 1 98.25 309 ASP A C 1
ATOM 2398 O O . ASP A 1 309 ? 14.359 24.359 -10.891 1 98.25 309 ASP A O 1
ATOM 2402 N N . GLU A 1 310 ? 15.711 25.766 -11.805 1 98 310 GLU A N 1
ATOM 2403 C CA . GLU A 1 310 ? 15.938 26.516 -10.57 1 98 310 GLU A CA 1
ATOM 2404 C C . GLU A 1 310 ? 14.633 27.109 -10.039 1 98 310 GLU A C 1
ATOM 2406 O O . GLU A 1 310 ? 14.367 27.062 -8.836 1 98 310 GLU A O 1
ATOM 2411 N N . ASP A 1 311 ? 13.805 27.672 -10.938 1 98.19 311 ASP A N 1
ATOM 2412 C CA . ASP A 1 311 ? 12.539 28.266 -10.539 1 98.19 311 ASP A CA 1
ATOM 2413 C C . ASP A 1 311 ? 11.586 27.219 -9.977 1 98.19 311 ASP A C 1
ATOM 2415 O O . ASP A 1 311 ? 10.922 27.453 -8.969 1 98.19 311 ASP A O 1
ATOM 2419 N N . GLN A 1 312 ? 11.555 26.109 -10.648 1 98.38 312 GLN A N 1
ATOM 2420 C CA . GLN A 1 312 ? 10.711 25 -10.195 1 98.38 312 GLN A CA 1
ATOM 2421 C C . GLN A 1 312 ? 11.172 24.484 -8.836 1 98.38 312 GLN A C 1
ATOM 2423 O O . GLN A 1 312 ? 10.344 24.188 -7.973 1 98.38 312 GLN A O 1
ATOM 2428 N N . ARG A 1 313 ? 12.453 24.344 -8.68 1 98.25 313 ARG A N 1
ATOM 2429 C CA . ARG A 1 313 ? 13 23.891 -7.402 1 98.25 313 ARG A CA 1
ATOM 2430 C C . ARG A 1 313 ? 12.625 24.844 -6.273 1 98.25 313 ARG A C 1
ATOM 2432 O O . ARG A 1 313 ? 12.234 24.406 -5.188 1 98.25 313 ARG A O 1
ATOM 2439 N N . GLN A 1 314 ? 12.734 26.125 -6.504 1 97.88 314 GLN A N 1
ATOM 2440 C CA . GLN A 1 314 ? 12.352 27.125 -5.516 1 97.88 314 GLN A CA 1
ATOM 2441 C C . GLN A 1 314 ? 10.867 27.031 -5.176 1 97.88 314 GLN A C 1
ATOM 2443 O O . GLN A 1 314 ? 10.484 27.188 -4.016 1 97.88 314 GLN A O 1
ATOM 2448 N N . ALA A 1 315 ? 10.07 26.812 -6.223 1 98.12 315 ALA A N 1
ATOM 2449 C CA . ALA A 1 315 ? 8.641 26.625 -6 1 98.12 315 ALA A CA 1
ATOM 2450 C C . ALA A 1 315 ? 8.367 25.406 -5.117 1 98.12 315 ALA A C 1
ATOM 2452 O O . ALA A 1 315 ? 7.578 25.484 -4.172 1 98.12 315 ALA A O 1
ATOM 2453 N N . VAL A 1 316 ? 9.055 24.328 -5.344 1 98.62 316 VAL A N 1
ATOM 2454 C CA . VAL A 1 316 ? 8.852 23.078 -4.598 1 98.62 316 VAL A CA 1
ATOM 2455 C C . VAL A 1 316 ? 9.281 23.281 -3.145 1 98.62 316 VAL A C 1
ATOM 2457 O O . VAL A 1 316 ? 8.594 22.828 -2.223 1 98.62 316 VAL A O 1
ATOM 2460 N N . TYR A 1 317 ? 10.359 24.016 -2.932 1 98.5 317 TYR A N 1
ATOM 2461 C CA . TYR A 1 317 ? 10.961 24.125 -1.605 1 98.5 317 TYR A CA 1
ATOM 2462 C C . TYR A 1 317 ? 10.219 25.172 -0.766 1 98.5 317 TYR A C 1
ATOM 2464 O O . TYR A 1 317 ? 10.172 25.062 0.462 1 98.5 317 TYR A O 1
ATOM 2472 N N . SER A 1 318 ? 9.633 26.234 -1.438 1 98.06 318 SER A N 1
ATOM 2473 C CA . SER A 1 318 ? 9.023 27.266 -0.619 1 98.06 318 SER A CA 1
ATOM 2474 C C . SER A 1 318 ? 7.855 27.938 -1.349 1 98.06 318 SER A C 1
ATOM 2476 O O . SER A 1 318 ? 6.812 28.203 -0.751 1 98.06 318 SER A O 1
ATOM 2478 N N . GLY A 1 319 ? 7.98 28.094 -2.666 1 97.94 319 GLY A N 1
ATOM 2479 C CA . GLY A 1 319 ? 7.004 28.875 -3.408 1 97.94 319 GLY A CA 1
ATOM 2480 C C . GLY A 1 319 ? 5.613 28.266 -3.383 1 97.94 319 GLY A C 1
ATOM 2481 O O . GLY A 1 319 ? 4.621 28.984 -3.219 1 97.94 319 GLY A O 1
ATOM 2482 N N . ASN A 1 320 ? 5.484 26.984 -3.604 1 98.62 320 ASN A N 1
ATOM 2483 C CA . ASN A 1 320 ? 4.188 26.312 -3.598 1 98.62 320 ASN A CA 1
ATOM 2484 C C . ASN A 1 320 ? 3.516 26.406 -2.23 1 98.62 320 ASN A C 1
ATOM 2486 O O . ASN A 1 320 ? 2.309 26.641 -2.145 1 98.62 320 ASN A O 1
ATOM 2490 N N . ALA A 1 321 ? 4.285 26.219 -1.192 1 98.56 321 ALA A N 1
ATOM 2491 C CA . ALA A 1 321 ? 3.758 26.344 0.164 1 98.56 321 ALA A CA 1
ATOM 2492 C C . ALA A 1 321 ? 3.27 27.766 0.433 1 98.56 321 ALA A C 1
ATOM 2494 O O . ALA A 1 321 ? 2.225 27.953 1.058 1 98.56 321 ALA A O 1
ATOM 2495 N N . GLU A 1 322 ? 4.016 28.781 -0.032 1 97.62 322 GLU A N 1
ATOM 2496 C CA . GLU A 1 322 ? 3.623 30.172 0.136 1 97.62 322 GLU A CA 1
ATOM 2497 C C . GLU A 1 322 ? 2.279 30.453 -0.53 1 97.62 322 GLU A C 1
ATOM 2499 O O . GLU A 1 322 ? 1.422 31.125 0.047 1 97.62 322 GLU A O 1
ATOM 2504 N N . ARG A 1 323 ? 2.125 29.891 -1.716 1 96.62 323 ARG A N 1
ATOM 2505 C CA . ARG A 1 323 ? 0.869 30.078 -2.439 1 96.62 323 ARG A CA 1
ATOM 2506 C C . ARG A 1 323 ? -0.278 29.359 -1.727 1 96.62 323 ARG A C 1
ATOM 2508 O O . ARG A 1 323 ? -1.374 29.922 -1.603 1 96.62 323 ARG A O 1
ATOM 2515 N N . MET A 1 324 ? -0.05 28.156 -1.29 1 97.62 324 MET A N 1
ATOM 2516 C CA . MET A 1 324 ? -1.061 27.328 -0.624 1 97.62 324 MET A CA 1
ATOM 2517 C C . MET A 1 324 ? -1.525 27.984 0.671 1 97.62 324 MET A C 1
ATOM 2519 O O . MET A 1 324 ? -2.723 28.031 0.958 1 97.62 324 MET A O 1
ATOM 2523 N N . LEU A 1 325 ? -0.574 28.578 1.362 1 96.31 325 LEU A N 1
ATOM 2524 C CA . LEU A 1 325 ? -0.868 29.156 2.668 1 96.31 325 LEU A CA 1
ATOM 2525 C C . LEU A 1 325 ? -1.389 30.594 2.525 1 96.31 325 LEU A C 1
ATOM 2527 O O . LEU A 1 325 ? -1.978 31.141 3.459 1 96.31 325 LEU A O 1
ATOM 2531 N N . GLY A 1 326 ? -1.659 31.234 1.205 1 83.88 326 GLY A N 1
ATOM 2532 C CA . GLY A 1 326 ? -2.211 32.562 0.943 1 83.88 326 GLY A CA 1
ATOM 2533 C C . GLY A 1 326 ? -1.218 33.688 1.19 1 83.88 326 GLY A C 1
ATOM 2534 O O . GLY A 1 326 ? -1.531 34.844 0.974 1 83.88 326 GLY A O 1
ATOM 2535 N N . GLN A 1 327 ? -0.306 33.812 1.765 1 57.69 327 GLN A N 1
ATOM 2536 C CA . GLN A 1 327 ? 0.443 35.031 2.115 1 57.69 327 GLN A CA 1
ATOM 2537 C C . GLN A 1 327 ? 1.426 34.75 3.25 1 57.69 327 GLN A C 1
ATOM 2539 O O . GLN A 1 327 ? 1.546 35.531 4.184 1 57.69 327 GLN A O 1
ATOM 2544 N N . LEU A 1 328 ? 1.929 33.531 3.662 1 47.12 328 LEU A N 1
ATOM 2545 C CA . LEU A 1 328 ? 2.814 33.344 4.809 1 47.12 328 LEU A CA 1
ATOM 2546 C C . LEU A 1 328 ? 3.83 34.5 4.883 1 47.12 328 LEU A C 1
ATOM 2548 O O . LEU A 1 328 ? 4.301 34.969 3.854 1 47.12 328 LEU A O 1
ATOM 2552 N N . MET B 1 1 ? 0.141 -10.375 -31.547 1 94 1 MET B N 1
ATOM 2553 C CA . MET B 1 1 ? 1.3 -11.133 -31.094 1 94 1 MET B CA 1
ATOM 2554 C C . MET B 1 1 ? 0.873 -12.273 -30.188 1 94 1 MET B C 1
ATOM 2556 O O . MET B 1 1 ? -0.12 -12.164 -29.453 1 94 1 MET B O 1
ATOM 2560 N N . GLU B 1 2 ? 1.652 -13.367 -30.281 1 96.94 2 GLU B N 1
ATOM 2561 C CA . GLU B 1 2 ? 1.384 -14.523 -29.438 1 96.94 2 GLU B CA 1
ATOM 2562 C C . GLU B 1 2 ? 1.642 -14.195 -27.969 1 96.94 2 GLU B C 1
ATOM 2564 O O . GLU B 1 2 ? 2.602 -13.5 -27.641 1 96.94 2 GLU B O 1
ATOM 2569 N N . ARG B 1 3 ? 0.794 -14.766 -27.062 1 98.44 3 ARG B N 1
ATOM 2570 C CA . ARG B 1 3 ? 0.925 -14.531 -25.625 1 98.44 3 ARG B CA 1
ATOM 2571 C C . ARG B 1 3 ? 0.98 -15.844 -24.859 1 98.44 3 ARG B C 1
ATOM 2573 O O . ARG B 1 3 ? 0.359 -16.828 -25.266 1 98.44 3 ARG B O 1
ATOM 2580 N N . ILE B 1 4 ? 1.736 -15.844 -23.844 1 98.69 4 ILE B N 1
ATOM 2581 C CA . ILE B 1 4 ? 1.657 -16.859 -22.797 1 98.69 4 ILE B CA 1
ATOM 2582 C C . ILE B 1 4 ? 1.14 -16.234 -21.5 1 98.69 4 ILE B C 1
ATOM 2584 O O . ILE B 1 4 ? 1.739 -15.297 -20.984 1 98.69 4 ILE B O 1
ATOM 2588 N N . ASP B 1 5 ? 0.01 -16.688 -21.031 1 98.88 5 ASP B N 1
ATOM 2589 C CA . ASP B 1 5 ? -0.672 -16.125 -19.875 1 98.88 5 ASP B CA 1
ATOM 2590 C C . ASP B 1 5 ? -0.228 -16.812 -18.578 1 98.88 5 ASP B C 1
ATOM 2592 O O . ASP B 1 5 ? -0.674 -17.922 -18.281 1 98.88 5 ASP B O 1
ATOM 2596 N N . ILE B 1 6 ? 0.586 -16.094 -17.781 1 98.62 6 ILE B N 1
ATOM 2597 C CA . ILE B 1 6 ? 1.201 -16.688 -16.594 1 98.62 6 ILE B CA 1
ATOM 2598 C C . ILE B 1 6 ? 0.335 -16.422 -15.375 1 98.62 6 ILE B C 1
ATOM 2600 O O . ILE B 1 6 ? 0.613 -16.922 -14.281 1 98.62 6 ILE B O 1
ATOM 2604 N N . HIS B 1 7 ? -0.698 -15.578 -15.477 1 98.94 7 HIS B N 1
ATOM 2605 C CA . HIS B 1 7 ? -1.605 -15.227 -14.391 1 98.94 7 HIS B CA 1
ATOM 2606 C C . HIS B 1 7 ? -3.061 -15.312 -14.836 1 98.94 7 HIS B C 1
ATOM 2608 O O . HIS B 1 7 ? -3.646 -14.305 -15.25 1 98.94 7 HIS B O 1
ATOM 2614 N N . CYS B 1 8 ? -3.58 -16.391 -14.688 1 98.88 8 CYS B N 1
ATOM 2615 C CA . CYS B 1 8 ? -4.988 -16.734 -14.875 1 98.88 8 CYS B CA 1
ATOM 2616 C C . CYS B 1 8 ? -5.418 -17.844 -13.922 1 98.88 8 CYS B C 1
ATOM 2618 O O . CYS B 1 8 ? -4.582 -18.438 -13.242 1 98.88 8 CYS B O 1
ATOM 2620 N N . HIS B 1 9 ? -6.699 -18.031 -13.867 1 98.81 9 HIS B N 1
ATOM 2621 C CA . HIS B 1 9 ? -7.168 -18.938 -12.828 1 98.81 9 HIS B CA 1
ATOM 2622 C C . HIS B 1 9 ? -8.195 -19.922 -13.383 1 98.81 9 HIS B C 1
ATOM 2624 O O . HIS B 1 9 ? -8.891 -19.625 -14.344 1 98.81 9 HIS B O 1
ATOM 2630 N N . ALA B 1 10 ? -8.18 -21.062 -12.781 1 98.62 10 ALA B N 1
ATOM 2631 C CA . ALA B 1 10 ? -9.25 -22.047 -12.984 1 98.62 10 ALA B CA 1
ATOM 2632 C C . ALA B 1 10 ? -10.148 -22.125 -11.75 1 98.62 10 ALA B C 1
ATOM 2634 O O . ALA B 1 10 ? -9.688 -21.938 -10.625 1 98.62 10 ALA B O 1
ATOM 2635 N N . VAL B 1 11 ? -11.391 -22.297 -11.992 1 98.19 11 VAL B N 1
ATOM 2636 C CA . VAL B 1 11 ? -12.352 -22.625 -10.938 1 98.19 11 VAL B CA 1
ATOM 2637 C C . VAL B 1 11 ? -13.047 -23.953 -11.266 1 98.19 11 VAL B C 1
ATOM 2639 O O . VAL B 1 11 ? -14.25 -23.969 -11.531 1 98.19 11 VAL B O 1
ATOM 2642 N N . PRO B 1 12 ? -12.234 -25.031 -11.211 1 97.31 12 PRO B N 1
ATOM 2643 C CA . PRO B 1 12 ? -12.852 -26.312 -11.586 1 97.31 12 PRO B CA 1
ATOM 2644 C C . PRO B 1 12 ? -13.945 -26.75 -10.617 1 97.31 12 PRO B C 1
ATOM 2646 O O . PRO B 1 12 ? -14.031 -26.234 -9.5 1 97.31 12 PRO B O 1
ATOM 2649 N N . ALA B 1 13 ? -14.781 -27.688 -11.047 1 97.44 13 ALA B N 1
ATOM 2650 C CA . ALA B 1 13 ? -16 -28.062 -10.328 1 97.44 13 ALA B CA 1
ATOM 2651 C C . ALA B 1 13 ? -15.688 -28.5 -8.898 1 97.44 13 ALA B C 1
ATOM 2653 O O . ALA B 1 13 ? -16.391 -28.141 -7.961 1 97.44 13 ALA B O 1
ATOM 2654 N N . GLY B 1 14 ? -14.68 -29.344 -8.742 1 97.5 14 GLY B N 1
ATOM 2655 C CA . GLY B 1 14 ? -14.305 -29.812 -7.414 1 97.5 14 GLY B CA 1
ATOM 2656 C C . GLY B 1 14 ? -13.891 -28.688 -6.48 1 97.5 14 GLY B C 1
ATOM 2657 O O . GLY B 1 14 ? -14.375 -28.609 -5.352 1 97.5 14 GLY B O 1
ATOM 2658 N N . TYR B 1 15 ? -13.031 -27.828 -6.91 1 97.81 15 TYR B N 1
ATOM 2659 C CA . TYR B 1 15 ? -12.609 -26.688 -6.09 1 97.81 15 TYR B CA 1
ATOM 2660 C C . TYR B 1 15 ? -13.781 -25.766 -5.781 1 97.81 15 TYR B C 1
ATOM 2662 O O . TYR B 1 15 ? -13.906 -25.266 -4.664 1 97.81 15 TYR B O 1
ATOM 2670 N N . ARG B 1 16 ? -14.578 -25.484 -6.848 1 97.94 16 ARG B N 1
ATOM 2671 C CA . ARG B 1 16 ? -15.75 -24.625 -6.645 1 97.94 16 ARG B CA 1
ATOM 2672 C C . ARG B 1 16 ? -16.594 -25.141 -5.477 1 97.94 16 ARG B C 1
ATOM 2674 O O . ARG B 1 16 ? -16.953 -24.359 -4.59 1 97.94 16 ARG B O 1
ATOM 2681 N N . GLN B 1 17 ? -16.906 -26.391 -5.512 1 97.75 17 GLN B N 1
ATOM 2682 C CA . GLN B 1 17 ? -17.719 -26.969 -4.445 1 97.75 17 GLN B CA 1
ATOM 2683 C C . GLN B 1 17 ? -17.031 -26.828 -3.09 1 97.75 17 GLN B C 1
ATOM 2685 O O . GLN B 1 17 ? -17.672 -26.5 -2.094 1 97.75 17 GLN B O 1
ATOM 2690 N N . TYR B 1 18 ? -15.711 -27.078 -3.041 1 97.19 18 TYR B N 1
ATOM 2691 C CA . TYR B 1 18 ? -14.93 -26.938 -1.815 1 97.19 18 TYR B CA 1
ATOM 2692 C C . TYR B 1 18 ? -14.992 -25.516 -1.279 1 97.19 18 TYR B C 1
ATOM 2694 O O . TYR B 1 18 ? -15.195 -25.312 -0.081 1 97.19 18 TYR B O 1
ATOM 2702 N N . ALA B 1 19 ? -14.812 -24.562 -2.17 1 97.44 19 ALA B N 1
ATOM 2703 C CA . ALA B 1 19 ? -14.875 -23.141 -1.802 1 97.44 19 ALA B CA 1
ATOM 2704 C C . ALA B 1 19 ? -16.25 -22.781 -1.252 1 97.44 19 ALA B C 1
ATOM 2706 O O . ALA B 1 19 ? -16.359 -22.109 -0.222 1 97.44 19 ALA B O 1
ATOM 2707 N N . LEU B 1 20 ? -17.312 -23.281 -1.929 1 97.19 20 LEU B N 1
ATOM 2708 C CA . LEU B 1 20 ? -18.688 -23 -1.503 1 97.19 20 LEU B CA 1
ATOM 2709 C C . LEU B 1 20 ? -18.953 -23.609 -0.131 1 97.19 20 LEU B C 1
ATOM 2711 O O . LEU B 1 20 ? -19.531 -22.953 0.743 1 97.19 20 LEU B O 1
ATOM 2715 N N . ASP B 1 21 ? -18.469 -24.844 0.047 1 96.44 21 ASP B N 1
ATOM 2716 C CA . ASP B 1 21 ? -18.656 -25.562 1.304 1 96.44 21 ASP B CA 1
ATOM 2717 C C . ASP B 1 21 ? -17.984 -24.844 2.461 1 96.44 21 ASP B C 1
ATOM 2719 O O . ASP B 1 21 ? -18.359 -25.016 3.621 1 96.44 21 ASP B O 1
ATOM 2723 N N . ASN B 1 22 ? -17 -24.078 2.121 1 95.44 22 ASN B N 1
ATOM 2724 C CA . ASN B 1 22 ? -16.25 -23.391 3.164 1 95.44 22 ASN B CA 1
ATOM 2725 C C . ASN B 1 22 ? -16.594 -21.906 3.205 1 95.44 22 ASN B C 1
ATOM 2727 O O . ASN B 1 22 ? -15.812 -21.109 3.73 1 95.44 22 ASN B O 1
ATOM 2731 N N . GLY B 1 23 ? -17.656 -21.484 2.551 1 94.94 23 GLY B N 1
ATOM 2732 C CA . GLY B 1 23 ? -18.234 -20.156 2.734 1 94.94 23 GLY B CA 1
ATOM 2733 C C . GLY B 1 23 ? -17.625 -19.125 1.803 1 94.94 23 GLY B C 1
ATOM 2734 O O . GLY B 1 23 ? -17.672 -17.922 2.092 1 94.94 23 GLY B O 1
ATOM 2735 N N . HIS B 1 24 ? -17.031 -19.516 0.694 1 96.19 24 HIS B N 1
ATOM 2736 C CA . HIS B 1 24 ? -16.359 -18.594 -0.206 1 96.19 24 HIS B CA 1
ATOM 2737 C C . HIS B 1 24 ? -17.141 -18.422 -1.507 1 96.19 24 HIS B C 1
ATOM 2739 O O . HIS B 1 24 ? -16.562 -18.453 -2.594 1 96.19 24 HIS B O 1
ATOM 2745 N N . GLU B 1 25 ? -18.484 -18.188 -1.406 1 95.56 25 GLU B N 1
ATOM 2746 C CA . GLU B 1 25 ? -19.344 -17.859 -2.549 1 95.56 25 GLU B CA 1
ATOM 2747 C C . GLU B 1 25 ? -19.016 -16.484 -3.113 1 95.56 25 GLU B C 1
ATOM 2749 O O . GLU B 1 25 ? -19.188 -16.25 -4.309 1 95.56 25 GLU B O 1
ATOM 2754 N N . LYS B 1 26 ? -18.672 -15.547 -2.266 1 94.75 26 LYS B N 1
ATOM 2755 C CA . LYS B 1 26 ? -18.25 -14.195 -2.611 1 94.75 26 LYS B CA 1
ATOM 2756 C C . LYS B 1 26 ? -16.875 -13.867 -2.027 1 94.75 26 LYS B C 1
ATOM 2758 O O . LYS B 1 26 ? -16.766 -13.016 -1.146 1 94.75 26 LYS B O 1
ATOM 2763 N N . PRO B 1 27 ? -15.859 -14.523 -2.537 1 94.38 27 PRO B N 1
ATOM 2764 C CA . PRO B 1 27 ? -14.531 -14.414 -1.924 1 94.38 27 PRO B CA 1
ATOM 2765 C C . PRO B 1 27 ? -13.969 -13 -1.999 1 94.38 27 PRO B C 1
ATOM 2767 O O . PRO B 1 27 ? -14.156 -12.305 -3.004 1 94.38 27 PRO B O 1
ATOM 2770 N N . ASP B 1 28 ? -13.383 -12.477 -0.891 1 96.19 28 ASP B N 1
ATOM 2771 C CA . ASP B 1 28 ? -12.594 -11.25 -0.827 1 96.19 28 ASP B CA 1
ATOM 2772 C C . ASP B 1 28 ? -13.453 -10.023 -1.133 1 96.19 28 ASP B C 1
ATOM 2774 O O . ASP B 1 28 ? -12.953 -9.016 -1.621 1 96.19 28 ASP B O 1
ATOM 2778 N N . GLY B 1 29 ? -14.773 -10.117 -0.954 1 94.44 29 GLY B N 1
ATOM 2779 C CA . GLY B 1 29 ? -15.688 -9.008 -1.188 1 94.44 29 GLY B CA 1
ATOM 2780 C C . GLY B 1 29 ? -16.156 -8.914 -2.629 1 94.44 29 GLY B C 1
ATOM 2781 O O . GLY B 1 29 ? -16.828 -7.953 -3.008 1 94.44 29 GLY B O 1
ATOM 2782 N N . MET B 1 30 ? -15.758 -9.93 -3.482 1 94.44 30 MET B N 1
ATOM 2783 C CA . MET B 1 30 ? -16.234 -10 -4.859 1 94.44 30 MET B CA 1
ATOM 2784 C C . MET B 1 30 ? -17.672 -10.5 -4.914 1 94.44 30 MET B C 1
ATOM 2786 O O . MET B 1 30 ? -18.125 -11.188 -4 1 94.44 30 MET B O 1
ATOM 2790 N N . PRO B 1 31 ? -18.422 -10.188 -5.969 1 92.12 31 PRO B N 1
ATOM 2791 C CA . PRO B 1 31 ? -19.859 -10.484 -5.98 1 92.12 31 PRO B CA 1
ATOM 2792 C C . PRO B 1 31 ? -20.156 -11.969 -6.16 1 92.12 31 PRO B C 1
ATOM 2794 O O . PRO B 1 31 ? -21.25 -12.43 -5.836 1 92.12 31 PRO B O 1
ATOM 2797 N N . ALA B 1 32 ? -19.203 -12.75 -6.742 1 94 32 ALA B N 1
ATOM 2798 C CA . ALA B 1 32 ? -19.422 -14.172 -6.957 1 94 32 ALA B CA 1
ATOM 2799 C C . ALA B 1 32 ? -18.109 -14.891 -7.262 1 94 32 ALA B C 1
ATOM 2801 O O . ALA B 1 32 ? -17.109 -14.25 -7.605 1 94 32 ALA B O 1
ATOM 2802 N N . LEU B 1 33 ? -18.109 -16.156 -6.973 1 96.06 33 LEU B N 1
ATOM 2803 C CA . LEU B 1 33 ? -17.109 -17.047 -7.582 1 96.06 33 LEU B CA 1
ATOM 2804 C C . LEU B 1 33 ? -17.406 -17.25 -9.062 1 96.06 33 LEU B C 1
ATOM 2806 O O . LEU B 1 33 ? -18.469 -17.766 -9.43 1 96.06 33 LEU B O 1
ATOM 2810 N N . PRO B 1 34 ? -16.562 -16.781 -9.922 1 96.12 34 PRO B N 1
ATOM 2811 C CA . PRO B 1 34 ? -16.906 -16.844 -11.344 1 96.12 34 PRO B CA 1
ATOM 2812 C C . PRO B 1 34 ? -17.062 -18.266 -11.859 1 96.12 34 PRO B C 1
ATOM 2814 O O . PRO B 1 34 ? -16.391 -19.188 -11.359 1 96.12 34 PRO B O 1
ATOM 2817 N N . ASP B 1 35 ? -17.891 -18.391 -12.844 1 95.38 35 ASP B N 1
ATOM 2818 C CA . ASP B 1 35 ? -17.922 -19.656 -13.594 1 95.38 35 ASP B CA 1
ATOM 2819 C C . ASP B 1 35 ? -16.672 -19.828 -14.43 1 95.38 35 ASP B C 1
ATOM 2821 O O . ASP B 1 35 ? -16.031 -18.859 -14.836 1 95.38 35 ASP B O 1
ATOM 2825 N N . TRP B 1 36 ? -16.359 -21.125 -14.617 1 98.19 36 TRP B N 1
ATOM 2826 C CA . TRP B 1 36 ? -15.18 -21.391 -15.43 1 98.19 36 TRP B CA 1
ATOM 2827 C C . TRP B 1 36 ? -15.266 -22.766 -16.094 1 98.19 36 TRP B C 1
ATOM 2829 O O . TRP B 1 36 ? -15.633 -23.75 -15.438 1 98.19 36 TRP B O 1
ATOM 2839 N N . THR B 1 37 ? -15.039 -22.828 -17.344 1 98.19 37 THR B N 1
ATOM 2840 C CA . THR B 1 37 ? -14.836 -24.078 -18.078 1 98.19 37 THR B CA 1
ATOM 2841 C C . THR B 1 37 ? -13.617 -23.969 -19 1 98.19 37 THR B C 1
ATOM 2843 O O . THR B 1 37 ? -13.25 -22.875 -19.438 1 98.19 37 THR B O 1
ATOM 2846 N N . PRO B 1 38 ? -12.922 -25.109 -19.203 1 98.56 38 PRO B N 1
ATOM 2847 C CA . PRO B 1 38 ? -11.797 -25.078 -20.141 1 98.56 38 PRO B CA 1
ATOM 2848 C C . PRO B 1 38 ? -12.188 -24.516 -21.5 1 98.56 38 PRO B C 1
ATOM 2850 O O . PRO B 1 38 ? -11.406 -23.781 -22.125 1 98.56 38 PRO B O 1
ATOM 2853 N N . GLU B 1 39 ? -13.422 -24.766 -21.938 1 98.19 39 GLU B N 1
ATOM 2854 C CA . GLU B 1 39 ? -13.875 -24.344 -23.266 1 98.19 39 GLU B CA 1
ATOM 2855 C C . GLU B 1 39 ? -14.008 -22.828 -23.344 1 98.19 39 GLU B C 1
ATOM 2857 O O . GLU B 1 39 ? -13.562 -22.203 -24.312 1 98.19 39 GLU B O 1
ATOM 2862 N N . GLU B 1 40 ? -14.617 -22.266 -22.344 1 98.31 40 GLU B N 1
ATOM 2863 C CA . GLU B 1 40 ? -14.758 -20.812 -22.312 1 98.31 40 GLU B CA 1
ATOM 2864 C C . GLU B 1 40 ? -13.398 -20.125 -22.188 1 98.31 40 GLU B C 1
ATOM 2866 O O . GLU B 1 40 ? -13.18 -19.062 -22.781 1 98.31 40 GLU B O 1
ATOM 2871 N N . HIS B 1 41 ? -12.516 -20.719 -21.422 1 98.81 41 HIS B N 1
ATOM 2872 C CA . HIS B 1 41 ? -11.164 -20.203 -21.266 1 98.81 41 HIS B CA 1
ATOM 2873 C C . HIS B 1 41 ? -10.406 -20.219 -22.594 1 98.81 41 HIS B C 1
ATOM 2875 O O . HIS B 1 41 ? -9.781 -19.234 -22.969 1 98.81 41 HIS B O 1
ATOM 2881 N N . ILE B 1 42 ? -10.484 -21.312 -23.312 1 98.75 42 ILE B N 1
ATOM 2882 C CA . ILE B 1 42 ? -9.797 -21.469 -24.594 1 98.75 42 ILE B CA 1
ATOM 2883 C C . ILE B 1 42 ? -10.367 -20.484 -25.609 1 98.75 42 ILE B C 1
ATOM 2885 O O . ILE B 1 42 ? -9.633 -19.953 -26.438 1 98.75 42 ILE B O 1
ATOM 2889 N N . ALA B 1 43 ? -11.703 -20.219 -25.5 1 98.56 43 ALA B N 1
ATOM 2890 C CA . ALA B 1 43 ? -12.305 -19.219 -26.375 1 98.56 43 ALA B CA 1
ATOM 2891 C C . ALA B 1 43 ? -11.703 -17.828 -26.125 1 98.56 43 ALA B C 1
ATOM 2893 O O . ALA B 1 43 ? -11.422 -17.094 -27.078 1 98.56 43 ALA B O 1
ATOM 2894 N N . LEU B 1 44 ? -11.5 -17.516 -24.875 1 98.5 44 LEU B N 1
ATOM 2895 C CA . LEU B 1 44 ? -10.867 -16.25 -24.531 1 98.5 44 LEU B CA 1
ATOM 2896 C C . LEU B 1 44 ? -9.43 -16.203 -25.047 1 98.5 44 LEU B C 1
ATOM 2898 O O . LEU B 1 44 ? -8.977 -15.164 -25.547 1 98.5 44 LEU B O 1
ATOM 2902 N N . MET B 1 45 ? -8.727 -17.328 -24.875 1 98.81 45 MET B N 1
ATOM 2903 C CA . MET B 1 45 ? -7.352 -17.422 -25.375 1 98.81 45 MET B CA 1
ATOM 2904 C C . MET B 1 45 ? -7.281 -17.078 -26.844 1 98.81 45 MET B C 1
ATOM 2906 O O . MET B 1 45 ? -6.41 -16.312 -27.266 1 98.81 45 MET B O 1
ATOM 2910 N N . LYS B 1 46 ? -8.188 -17.594 -27.594 1 98.31 46 LYS B N 1
ATOM 2911 C CA . LYS B 1 46 ? -8.219 -17.344 -29.031 1 98.31 46 LYS B CA 1
ATOM 2912 C C . LYS B 1 46 ? -8.422 -15.859 -29.328 1 98.31 46 LYS B C 1
ATOM 2914 O O . LYS B 1 46 ? -7.754 -15.297 -30.203 1 98.31 46 LYS B O 1
ATOM 2919 N N . SER B 1 47 ? -9.258 -15.258 -28.578 1 97.88 47 SER B N 1
ATOM 2920 C CA . SER B 1 47 ? -9.594 -13.859 -28.797 1 97.88 47 SER B CA 1
ATOM 2921 C C . SER B 1 47 ? -8.406 -12.945 -28.516 1 97.88 47 SER B C 1
ATOM 2923 O O . SER B 1 47 ? -8.336 -11.828 -29.016 1 97.88 47 SER B O 1
ATOM 2925 N N . LEU B 1 48 ? -7.406 -13.438 -27.75 1 97.88 48 LEU B N 1
ATOM 2926 C CA . LEU B 1 48 ? -6.281 -12.602 -27.328 1 97.88 48 LEU B CA 1
ATOM 2927 C C . LEU B 1 48 ? -4.969 -13.156 -27.875 1 97.88 48 LEU B C 1
ATOM 2929 O O . LEU B 1 48 ? -3.891 -12.703 -27.484 1 97.88 48 LEU B O 1
ATOM 2933 N N . ASN B 1 49 ? -5.078 -14.172 -28.656 1 98.25 49 ASN B N 1
ATOM 2934 C CA . ASN B 1 49 ? -3.902 -14.828 -29.219 1 98.25 49 ASN B CA 1
ATOM 2935 C C . ASN B 1 49 ? -3.002 -15.391 -28.125 1 98.25 49 ASN B C 1
ATOM 2937 O O . ASN B 1 49 ? -1.782 -15.227 -28.172 1 98.25 49 ASN B O 1
ATOM 2941 N N . ILE B 1 50 ? -3.619 -15.945 -27.094 1 98.75 50 ILE B N 1
ATOM 2942 C CA . ILE B 1 50 ? -2.896 -16.656 -26.047 1 98.75 50 ILE B CA 1
ATOM 2943 C C . ILE B 1 50 ? -2.68 -18.109 -26.469 1 98.75 50 ILE B C 1
ATOM 2945 O O . ILE B 1 50 ? -3.643 -18.859 -26.656 1 98.75 50 ILE B O 1
ATOM 2949 N N . SER B 1 51 ? -1.449 -18.5 -26.609 1 98.19 51 SER B N 1
ATOM 2950 C CA . SER B 1 51 ? -1.138 -19.844 -27.078 1 98.19 51 SER B CA 1
ATOM 2951 C C . SER B 1 51 ? -1.153 -20.844 -25.922 1 98.19 51 SER B C 1
ATOM 2953 O O . SER B 1 51 ? -1.449 -22.031 -26.109 1 98.19 51 SER B O 1
ATOM 2955 N N . LYS B 1 52 ? -0.794 -20.375 -24.734 1 98.25 52 LYS B N 1
ATOM 2956 C CA . LYS B 1 52 ? -0.736 -21.203 -23.547 1 98.25 52 LYS B CA 1
ATOM 2957 C C . LYS B 1 52 ? -1.104 -20.422 -22.297 1 98.25 52 LYS B C 1
ATOM 2959 O O . LYS B 1 52 ? -0.701 -19.266 -22.141 1 98.25 52 LYS B O 1
ATOM 2964 N N . SER B 1 53 ? -1.876 -20.984 -21.484 1 98.81 53 SER B N 1
ATOM 2965 C CA . SER B 1 53 ? -2.217 -20.422 -20.172 1 98.81 53 SER B CA 1
ATOM 2966 C C . SER B 1 53 ? -1.73 -21.328 -19.047 1 98.81 53 SER B C 1
ATOM 2968 O O . SER B 1 53 ? -1.947 -22.531 -19.078 1 98.81 53 SER B O 1
ATOM 2970 N N . ILE B 1 54 ? -1.033 -20.734 -18.094 1 98.88 54 ILE B N 1
ATOM 2971 C CA . ILE B 1 54 ? -0.651 -21.469 -16.891 1 98.88 54 ILE B CA 1
ATOM 2972 C C . ILE B 1 54 ? -1.688 -21.234 -15.797 1 98.88 54 ILE B C 1
ATOM 2974 O O . ILE B 1 54 ? -1.695 -20.172 -15.156 1 98.88 54 ILE B O 1
ATOM 2978 N N . LEU B 1 55 ? -2.535 -22.234 -15.539 1 98.88 55 LEU B N 1
ATOM 2979 C CA . LEU B 1 55 ? -3.672 -22.141 -14.633 1 98.88 55 LEU B CA 1
ATOM 2980 C C . LEU B 1 55 ? -3.211 -22.172 -13.18 1 98.88 55 LEU B C 1
ATOM 2982 O O . LEU B 1 55 ? -2.219 -22.828 -12.852 1 98.88 55 LEU B O 1
ATOM 2986 N N . SER B 1 56 ? -3.906 -21.516 -12.336 1 98.88 56 SER B N 1
ATOM 2987 C CA . SER B 1 56 ? -3.709 -21.625 -10.891 1 98.88 56 SER B CA 1
ATOM 2988 C C . SER B 1 56 ? -5.012 -21.391 -10.133 1 98.88 56 SER B C 1
ATOM 2990 O O . SER B 1 56 ? -5.996 -20.938 -10.719 1 98.88 56 SER B O 1
ATOM 2992 N N . ILE B 1 57 ? -5.055 -21.844 -8.891 1 98.31 57 ILE B N 1
ATOM 2993 C CA . ILE B 1 57 ? -6.121 -21.469 -7.969 1 98.31 57 ILE B CA 1
ATOM 2994 C C . ILE B 1 57 ? -5.816 -20.109 -7.34 1 98.31 57 ILE B C 1
ATOM 2996 O O . ILE B 1 57 ? -4.684 -19.859 -6.926 1 98.31 57 ILE B O 1
ATOM 3000 N N . THR B 1 58 ? -6.793 -19.219 -7.363 1 96.38 58 THR B N 1
ATOM 3001 C CA . THR B 1 58 ? -6.598 -17.891 -6.816 1 96.38 58 THR B CA 1
ATOM 3002 C C . THR B 1 58 ? -6.992 -17.844 -5.34 1 96.38 58 THR B C 1
ATOM 3004 O O . THR B 1 58 ? -7.086 -18.891 -4.688 1 96.38 58 THR B O 1
ATOM 3007 N N . SER B 1 59 ? -7.008 -16.688 -4.812 1 97.12 59 SER B N 1
ATOM 3008 C CA . SER B 1 59 ? -7.492 -16.453 -3.455 1 97.12 59 SER B CA 1
ATOM 3009 C C . SER B 1 59 ? -8.898 -17.016 -3.268 1 97.12 59 SER B C 1
ATOM 3011 O O . SER B 1 59 ? -9.758 -16.859 -4.145 1 97.12 59 SER B O 1
ATOM 3013 N N . PRO B 1 60 ? -9.148 -17.672 -2.131 1 96.06 60 PRO B N 1
ATOM 3014 C CA . PRO B 1 60 ? -8.336 -17.672 -0.911 1 96.06 60 PRO B CA 1
ATOM 3015 C C . PRO B 1 60 ? -7.414 -18.891 -0.826 1 96.06 60 PRO B C 1
ATOM 3017 O O . PRO B 1 60 ? -6.844 -19.172 0.233 1 96.06 60 PRO B O 1
ATOM 3020 N N . GLY B 1 61 ? -7.223 -19.641 -1.885 1 97 61 GLY B N 1
ATOM 3021 C CA . GLY B 1 61 ? -6.352 -20.797 -1.896 1 97 61 GLY B CA 1
ATOM 3022 C C . GLY B 1 61 ? -7.074 -22.094 -1.562 1 97 61 GLY B C 1
ATOM 3023 O O . GLY B 1 61 ? -8.258 -22.234 -1.855 1 97 61 GLY B O 1
ATOM 3024 N N . THR B 1 62 ? -6.297 -23.062 -1.047 1 97.5 62 THR B N 1
ATOM 3025 C CA . THR B 1 62 ? -6.887 -24.391 -0.905 1 97.5 62 THR B CA 1
ATOM 3026 C C . THR B 1 62 ? -6.883 -24.828 0.557 1 97.5 62 THR B C 1
ATOM 3028 O O . THR B 1 62 ? -7.477 -25.859 0.904 1 97.5 62 THR B O 1
ATOM 3031 N N . HIS B 1 63 ? -6.145 -24.156 1.416 1 95.62 63 HIS B N 1
ATOM 3032 C CA . HIS B 1 63 ? -6.234 -24.406 2.85 1 95.62 63 HIS B CA 1
ATOM 3033 C C . HIS B 1 63 ? -7.328 -23.562 3.492 1 95.62 63 HIS B C 1
ATOM 3035 O O . HIS B 1 63 ? -7.043 -22.531 4.109 1 95.62 63 HIS B O 1
ATOM 3041 N N . LEU B 1 64 ? -8.594 -24.031 3.455 1 93.94 64 LEU B N 1
ATOM 3042 C CA . LEU B 1 64 ? -9.75 -23.219 3.814 1 93.94 64 LEU B CA 1
ATOM 3043 C C . LEU B 1 64 ? -10.312 -23.625 5.168 1 93.94 64 LEU B C 1
ATOM 3045 O O . LEU B 1 64 ? -11.273 -23.031 5.66 1 93.94 64 LEU B O 1
ATOM 3049 N N . THR B 1 65 ? -9.75 -24.656 5.805 1 87.88 65 THR B N 1
ATOM 3050 C CA . THR B 1 65 ? -10.188 -25.141 7.105 1 87.88 65 THR B CA 1
ATOM 3051 C C . THR B 1 65 ? -9.102 -24.922 8.156 1 87.88 65 THR B C 1
ATOM 3053 O O . THR B 1 65 ? -8.234 -25.781 8.336 1 87.88 65 THR B O 1
ATOM 3056 N N . PRO B 1 66 ? -9.188 -23.844 8.828 1 78.06 66 PRO B N 1
ATOM 3057 C CA . PRO B 1 66 ? -8.141 -23.578 9.82 1 78.06 66 PRO B CA 1
ATOM 3058 C C . PRO B 1 66 ? -8.016 -24.703 10.852 1 78.06 66 PRO B C 1
ATOM 3060 O O . PRO B 1 66 ? -9.023 -25.281 11.266 1 78.06 66 PRO B O 1
ATOM 3063 N N . ASN B 1 67 ? -6.863 -25.109 11.172 1 78.62 67 ASN B N 1
ATOM 3064 C CA . ASN B 1 67 ? -6.516 -26.078 12.211 1 78.62 67 ASN B CA 1
ATOM 3065 C C . ASN B 1 67 ? -6.82 -27.5 11.773 1 78.62 67 ASN B C 1
ATOM 3067 O O . ASN B 1 67 ? -6.855 -28.422 12.602 1 78.62 67 ASN B O 1
ATOM 3071 N N . GLN B 1 68 ? -7.148 -27.719 10.5 1 87.38 68 GLN B N 1
ATOM 3072 C CA . GLN B 1 68 ? -7.348 -29.047 9.93 1 87.38 68 GLN B CA 1
ATOM 3073 C C . GLN B 1 68 ? -6.379 -29.312 8.781 1 87.38 68 GLN B C 1
ATOM 3075 O O . GLN B 1 68 ? -6.797 -29.547 7.652 1 87.38 68 GLN B O 1
ATOM 3080 N N . ASP B 1 69 ? -5.168 -29.422 9.109 1 91.44 69 ASP B N 1
ATOM 3081 C CA . ASP B 1 69 ? -4.07 -29.422 8.148 1 91.44 69 ASP B CA 1
ATOM 3082 C C . ASP B 1 69 ? -4.148 -30.641 7.223 1 91.44 69 ASP B C 1
ATOM 3084 O O . ASP B 1 69 ? -3.99 -30.516 6.008 1 91.44 69 ASP B O 1
ATOM 3088 N N . ARG B 1 70 ? -4.453 -31.781 7.742 1 93.19 70 ARG B N 1
ATOM 3089 C CA . ARG B 1 70 ? -4.496 -33 6.926 1 93.19 70 ARG B CA 1
ATOM 3090 C C . ARG B 1 70 ? -5.664 -32.938 5.945 1 93.19 70 ARG B C 1
ATOM 3092 O O . ARG B 1 70 ? -5.52 -33.344 4.785 1 93.19 70 ARG B O 1
ATOM 3099 N N . HIS B 1 71 ? -6.742 -32.469 6.516 1 93.88 71 HIS B N 1
ATOM 3100 C CA . HIS B 1 71 ? -7.906 -32.344 5.648 1 93.88 71 HIS B CA 1
ATOM 3101 C C . HIS B 1 71 ? -7.641 -31.328 4.531 1 93.88 71 HIS B C 1
ATOM 3103 O O . HIS B 1 71 ? -7.918 -31.609 3.361 1 93.88 71 HIS B O 1
ATOM 3109 N N . ALA B 1 72 ? -7.082 -30.203 4.859 1 94.31 72 ALA B N 1
ATOM 3110 C CA . ALA B 1 72 ? -6.77 -29.172 3.883 1 94.31 72 ALA B CA 1
ATOM 3111 C C . ALA B 1 72 ? -5.758 -29.672 2.854 1 94.31 72 ALA B C 1
ATOM 3113 O O . ALA B 1 72 ? -5.855 -29.328 1.67 1 94.31 72 ALA B O 1
ATOM 3114 N N . ALA B 1 73 ? -4.805 -30.484 3.324 1 97.12 73 ALA B N 1
ATOM 3115 C CA . ALA B 1 73 ? -3.818 -31.078 2.42 1 97.12 73 ALA B CA 1
ATOM 3116 C C . ALA B 1 73 ? -4.484 -32 1.42 1 97.12 73 ALA B C 1
ATOM 3118 O O . ALA B 1 73 ? -4.113 -32.031 0.244 1 97.12 73 ALA B O 1
ATOM 3119 N N . GLY B 1 74 ? -5.422 -32.781 1.933 1 97.5 74 GLY B N 1
ATOM 3120 C CA . GLY B 1 74 ? -6.172 -33.656 1.047 1 97.5 74 GLY B CA 1
ATOM 3121 C C . GLY B 1 74 ? -6.926 -32.906 -0.037 1 97.5 74 GLY B C 1
ATOM 3122 O O . GLY B 1 74 ? -6.898 -33.312 -1.204 1 97.5 74 GLY B O 1
ATOM 3123 N N . MET B 1 75 ? -7.543 -31.797 0.35 1 97.25 75 MET B N 1
ATOM 3124 C CA . MET B 1 75 ? -8.289 -30.984 -0.608 1 97.25 75 MET B CA 1
ATOM 3125 C C . MET B 1 75 ? -7.34 -30.312 -1.594 1 97.25 75 MET B C 1
ATOM 3127 O O . MET B 1 75 ? -7.664 -30.172 -2.773 1 97.25 75 MET B O 1
ATOM 3131 N N . THR B 1 76 ? -6.207 -29.906 -1.084 1 98.44 76 THR B N 1
ATOM 3132 C CA . THR B 1 76 ? -5.191 -29.328 -1.955 1 98.44 76 THR B CA 1
ATOM 3133 C C . THR B 1 76 ? -4.754 -30.328 -3.021 1 98.44 76 THR B C 1
ATOM 3135 O O . THR B 1 76 ? -4.703 -30 -4.207 1 98.44 76 THR B O 1
ATOM 3138 N N . ARG B 1 77 ? -4.477 -31.547 -2.586 1 98.56 77 ARG B N 1
ATOM 3139 C CA . ARG B 1 77 ? -4.059 -32.594 -3.504 1 98.56 77 ARG B CA 1
ATOM 3140 C C . ARG B 1 77 ? -5.145 -32.906 -4.531 1 98.56 77 ARG B C 1
ATOM 3142 O O . ARG B 1 77 ? -4.859 -33.031 -5.727 1 98.56 77 ARG B O 1
ATOM 3149 N N . GLN B 1 78 ? -6.391 -32.969 -4.074 1 98.5 78 GLN B N 1
ATOM 3150 C CA . GLN B 1 78 ? -7.512 -33.188 -4.98 1 98.5 78 GLN B CA 1
ATOM 3151 C C . GLN B 1 78 ? -7.625 -32.094 -6.012 1 98.5 78 GLN B C 1
ATOM 3153 O O . GLN B 1 78 ? -7.879 -32.344 -7.191 1 98.5 78 GLN B O 1
ATOM 3158 N N . THR B 1 79 ? -7.469 -30.859 -5.59 1 98.62 79 THR B N 1
ATOM 3159 C CA . THR B 1 79 ? -7.527 -29.703 -6.473 1 98.62 79 THR B CA 1
ATOM 3160 C C . THR B 1 79 ? -6.395 -29.75 -7.496 1 98.62 79 THR B C 1
ATOM 3162 O O . THR B 1 79 ? -6.621 -29.516 -8.688 1 98.62 79 THR B O 1
ATOM 3165 N N . ASN B 1 80 ? -5.164 -30.031 -7.027 1 98.88 80 ASN B N 1
ATOM 3166 C CA . ASN B 1 80 ? -4.027 -30.156 -7.938 1 98.88 80 ASN B CA 1
ATOM 3167 C C . ASN B 1 80 ? -4.242 -31.281 -8.953 1 98.88 80 ASN B C 1
ATOM 3169 O O . ASN B 1 80 ? -3.902 -31.125 -10.133 1 98.88 80 ASN B O 1
ATOM 3173 N N . GLU B 1 81 ? -4.812 -32.406 -8.492 1 98.94 81 GLU B N 1
ATOM 3174 C CA . GLU B 1 81 ? -5.102 -33.5 -9.383 1 98.94 81 GLU B CA 1
ATOM 3175 C C . GLU B 1 81 ? -6.148 -33.125 -10.43 1 98.94 81 GLU B C 1
ATOM 3177 O O . GLU B 1 81 ? -6.066 -33.531 -11.586 1 98.94 81 GLU B O 1
ATOM 3182 N N . GLU B 1 82 ? -7.109 -32.344 -9.969 1 98.75 82 GLU B N 1
ATOM 3183 C CA . GLU B 1 82 ? -8.133 -31.875 -10.891 1 98.75 82 GLU B CA 1
ATOM 3184 C C . GLU B 1 82 ? -7.531 -30.969 -11.961 1 98.75 82 GLU B C 1
ATOM 3186 O O . GLU B 1 82 ? -7.859 -31.078 -13.141 1 98.75 82 GLU B O 1
ATOM 3191 N N . LEU B 1 83 ? -6.664 -30.047 -11.609 1 98.81 83 LEU B N 1
ATOM 3192 C CA . LEU B 1 83 ? -5.98 -29.172 -12.555 1 98.81 83 LEU B CA 1
ATOM 3193 C C . LEU B 1 83 ? -5.109 -29.984 -13.508 1 98.81 83 LEU B C 1
ATOM 3195 O O . LEU B 1 83 ? -5.09 -29.719 -14.719 1 98.81 83 LEU B O 1
ATOM 3199 N N . ALA B 1 84 ? -4.406 -30.953 -12.922 1 98.88 84 ALA B N 1
ATOM 3200 C CA . ALA B 1 84 ? -3.555 -31.812 -13.734 1 98.88 84 ALA B CA 1
ATOM 3201 C C . ALA B 1 84 ? -4.371 -32.562 -14.797 1 98.88 84 ALA B C 1
ATOM 3203 O O . ALA B 1 84 ? -3.938 -32.656 -15.953 1 98.88 84 ALA B O 1
ATOM 3204 N N . ALA B 1 85 ? -5.523 -33.031 -14.406 1 98.81 85 ALA B N 1
ATOM 3205 C CA . ALA B 1 85 ? -6.395 -33.75 -15.336 1 98.81 85 ALA B CA 1
ATOM 3206 C C . ALA B 1 85 ? -6.855 -32.844 -16.469 1 98.81 85 ALA B C 1
ATOM 3208 O O . ALA B 1 85 ? -6.891 -33.25 -17.625 1 98.81 85 ALA B O 1
ATOM 3209 N N . ILE B 1 86 ? -7.203 -31.641 -16.156 1 98.75 86 ILE B N 1
ATOM 3210 C CA . ILE B 1 86 ? -7.645 -30.656 -17.141 1 98.75 86 ILE B CA 1
ATOM 3211 C C . ILE B 1 86 ? -6.504 -30.359 -18.109 1 98.75 86 ILE B C 1
ATOM 3213 O O . ILE B 1 86 ? -6.715 -30.297 -19.328 1 98.75 86 ILE B O 1
ATOM 3217 N N . CYS B 1 87 ? -5.312 -30.219 -17.578 1 98.5 87 CYS B N 1
ATOM 3218 C CA . CYS B 1 87 ? -4.152 -29.922 -18.406 1 98.5 87 CYS B CA 1
ATOM 3219 C C . CYS B 1 87 ? -3.834 -31.094 -19.328 1 98.5 87 CYS B C 1
ATOM 3221 O O . CYS B 1 87 ? -3.434 -30.906 -20.484 1 98.5 87 CYS B O 1
ATOM 3223 N N . LYS B 1 88 ? -4.02 -32.281 -18.828 1 98.25 88 LYS B N 1
ATOM 3224 C CA . LYS B 1 88 ? -3.779 -33.469 -19.641 1 98.25 88 LYS B CA 1
ATOM 3225 C C . LYS B 1 88 ? -4.773 -33.562 -20.781 1 98.25 88 LYS B C 1
ATOM 3227 O O . LYS B 1 88 ? -4.441 -34.062 -21.859 1 98.25 88 LYS B O 1
ATOM 3232 N N . GLN B 1 89 ? -5.953 -33.094 -20.562 1 98.31 89 GLN B N 1
ATOM 3233 C CA . GLN B 1 89 ? -6.984 -33.094 -21.594 1 98.31 89 GLN B CA 1
ATOM 3234 C C . GLN B 1 89 ? -6.711 -32.031 -22.656 1 98.31 89 GLN B C 1
ATOM 3236 O O . GLN B 1 89 ? -7.191 -32.125 -23.781 1 98.31 89 GLN B O 1
ATOM 3241 N N . HIS B 1 90 ? -5.992 -31 -22.297 1 98.06 90 HIS B N 1
ATOM 3242 C CA . HIS B 1 90 ? -5.656 -29.906 -23.203 1 98.06 90 HIS B CA 1
ATOM 3243 C C . HIS B 1 90 ? -4.176 -29.562 -23.125 1 98.06 90 HIS B C 1
ATOM 3245 O O . HIS B 1 90 ? -3.814 -28.406 -22.859 1 98.06 90 HIS B O 1
ATOM 3251 N N . PRO B 1 91 ? -3.273 -30.5 -23.422 1 96.38 91 PRO B N 1
ATOM 3252 C CA . PRO B 1 91 ? -1.848 -30.359 -23.125 1 96.38 91 PRO B CA 1
ATOM 3253 C C . PRO B 1 91 ? -1.197 -29.219 -23.906 1 96.38 91 PRO B C 1
ATOM 3255 O O . PRO B 1 91 ? -0.182 -28.672 -23.484 1 96.38 91 PRO B O 1
ATOM 3258 N N . SER B 1 92 ? -1.751 -28.812 -25.031 1 96.62 92 SER B N 1
ATOM 3259 C CA . SER B 1 92 ? -1.169 -27.734 -25.844 1 96.62 92 SER B CA 1
ATOM 3260 C C . SER B 1 92 ? -1.643 -26.359 -25.359 1 96.62 92 SER B C 1
ATOM 3262 O O . SER B 1 92 ? -1.062 -25.344 -25.734 1 96.62 92 SER B O 1
ATOM 3264 N N . ARG B 1 93 ? -2.674 -26.328 -24.484 1 98.19 93 ARG B N 1
ATOM 3265 C CA . ARG B 1 93 ? -3.303 -25.047 -24.141 1 98.19 93 ARG B CA 1
ATOM 3266 C C . ARG B 1 93 ? -3.004 -24.672 -22.688 1 98.19 93 ARG B C 1
ATOM 3268 O O . ARG B 1 93 ? -2.943 -23.484 -22.359 1 98.19 93 ARG B O 1
ATOM 3275 N N . PHE B 1 94 ? -2.836 -25.734 -21.906 1 98.69 94 PHE B N 1
ATOM 3276 C CA . PHE B 1 94 ? -2.791 -25.406 -20.484 1 98.69 94 PHE B CA 1
ATOM 3277 C C . PHE B 1 94 ? -1.577 -26.047 -19.812 1 98.69 94 PHE B C 1
ATOM 3279 O O . PHE B 1 94 ? -1.187 -27.156 -20.156 1 98.69 94 PHE B O 1
ATOM 3286 N N . GLY B 1 95 ? -0.878 -25.422 -18.922 1 98.38 95 GLY B N 1
ATOM 3287 C CA . GLY B 1 95 ? -0.123 -25.891 -17.766 1 98.38 95 GLY B CA 1
ATOM 3288 C C . GLY B 1 95 ? -0.68 -25.375 -16.453 1 98.38 95 GLY B C 1
ATOM 3289 O O . GLY B 1 95 ? -1.687 -24.656 -16.422 1 98.38 95 GLY B O 1
ATOM 3290 N N . PHE B 1 96 ? -0.013 -25.75 -15.359 1 98.75 96 PHE B N 1
ATOM 3291 C CA . PHE B 1 96 ? -0.601 -25.219 -14.141 1 98.75 96 PHE B CA 1
ATOM 3292 C C . PHE B 1 96 ? 0.462 -25.047 -13.062 1 98.75 96 PHE B C 1
ATOM 3294 O O . PHE B 1 96 ? 1.476 -25.75 -13.062 1 98.75 96 PHE B O 1
ATOM 3301 N N . PHE B 1 97 ? 0.269 -24 -12.242 1 98.94 97 PHE B N 1
ATOM 3302 C CA . PHE B 1 97 ? 0.911 -23.859 -10.938 1 98.94 97 PHE B CA 1
ATOM 3303 C C . PHE B 1 97 ? 0.114 -24.578 -9.859 1 98.94 97 PHE B C 1
ATOM 3305 O O . PHE B 1 97 ? -1.06 -24.281 -9.641 1 98.94 97 PHE B O 1
ATOM 3312 N N . ALA B 1 98 ? 0.762 -25.531 -9.211 1 98.94 98 ALA B N 1
ATOM 3313 C CA . ALA B 1 98 ? 0.085 -26.281 -8.156 1 98.94 98 ALA B CA 1
ATOM 3314 C C . ALA B 1 98 ? -0.081 -25.438 -6.895 1 98.94 98 ALA B C 1
ATOM 3316 O O . ALA B 1 98 ? 0.711 -24.516 -6.645 1 98.94 98 ALA B O 1
ATOM 3317 N N . SER B 1 99 ? -1.139 -25.719 -6.148 1 98.88 99 SER B N 1
ATOM 3318 C CA . SER B 1 99 ? -1.336 -25.109 -4.84 1 98.88 99 SER B CA 1
ATOM 3319 C C . SER B 1 99 ? -0.53 -25.828 -3.764 1 98.88 99 SER B C 1
ATOM 3321 O O . SER B 1 99 ? -0.164 -27 -3.93 1 98.88 99 SER B O 1
ATOM 3323 N N . LEU B 1 100 ? -0.166 -25.172 -2.75 1 98.81 100 LEU B N 1
ATOM 3324 C CA . LEU B 1 100 ? 0.392 -25.75 -1.532 1 98.81 100 LEU B CA 1
ATOM 3325 C C . LEU B 1 100 ? -0.527 -25.5 -0.342 1 98.81 100 LEU B C 1
ATOM 3327 O O . LEU B 1 100 ? -1.123 -24.422 -0.228 1 98.81 100 LEU B O 1
ATOM 3331 N N . PRO B 1 101 ? -0.677 -26.469 0.539 1 98 101 PRO B N 1
ATOM 3332 C CA . PRO B 1 101 ? -1.536 -26.266 1.709 1 98 101 PRO B CA 1
ATOM 3333 C C . PRO B 1 101 ? -0.854 -25.469 2.814 1 98 101 PRO B C 1
ATOM 3335 O O . PRO B 1 101 ? -0.903 -25.859 3.984 1 98 101 PRO B O 1
ATOM 3338 N N . LEU B 1 102 ? -0.329 -24.312 2.414 1 97.25 102 LEU B N 1
ATOM 3339 C CA . LEU B 1 102 ? 0.234 -23.422 3.416 1 97.25 102 LEU B CA 1
ATOM 3340 C C . LEU B 1 102 ? -0.816 -23.031 4.453 1 97.25 102 LEU B C 1
ATOM 3342 O O . LEU B 1 102 ? -2 -22.906 4.125 1 97.25 102 LEU B O 1
ATOM 3346 N N . PRO B 1 103 ? -0.313 -22.969 5.801 1 96.06 103 PRO B N 1
ATOM 3347 C CA . PRO B 1 103 ? 1.064 -22.891 6.289 1 96.06 103 PRO B CA 1
ATOM 3348 C C . PRO B 1 103 ? 1.575 -24.234 6.805 1 96.06 103 PRO B C 1
ATOM 3350 O O . PRO B 1 103 ? 2.611 -24.297 7.473 1 96.06 103 PRO B O 1
ATOM 3353 N N . SER B 1 104 ? 0.906 -25.344 6.449 1 96.81 104 SER B N 1
ATOM 3354 C CA . SER B 1 104 ? 1.327 -26.656 6.914 1 96.81 104 SER B CA 1
ATOM 3355 C C . SER B 1 104 ? 2.646 -27.078 6.273 1 96.81 104 SER B C 1
ATOM 3357 O O . SER B 1 104 ? 2.699 -27.375 5.078 1 96.81 104 SER B O 1
ATOM 3359 N N . VAL B 1 105 ? 3.68 -27.234 7.109 1 97.31 105 VAL B N 1
ATOM 3360 C CA . VAL B 1 105 ? 5.035 -27.391 6.59 1 97.31 105 VAL B CA 1
ATOM 3361 C C . VAL B 1 105 ? 5.207 -28.781 6.008 1 97.31 105 VAL B C 1
ATOM 3363 O O . VAL B 1 105 ? 5.516 -28.938 4.824 1 97.31 105 VAL B O 1
ATOM 3366 N N . GLN B 1 106 ? 4.914 -29.781 6.762 1 97.31 106 GLN B N 1
ATOM 3367 C CA . GLN B 1 106 ? 5.125 -31.156 6.328 1 97.31 106 GLN B CA 1
ATOM 3368 C C . GLN B 1 106 ? 4.289 -31.484 5.098 1 97.31 106 GLN B C 1
ATOM 3370 O O . GLN B 1 106 ? 4.797 -32.062 4.125 1 97.31 106 GLN B O 1
ATOM 3375 N N . GLU B 1 107 ? 3.029 -31.078 5.148 1 97.81 107 GLU B N 1
ATOM 3376 C CA . GLU B 1 107 ? 2.115 -31.359 4.043 1 97.81 107 GLU B CA 1
ATOM 3377 C C . GLU B 1 107 ? 2.529 -30.594 2.783 1 97.81 107 GLU B C 1
ATOM 3379 O O . GLU B 1 107 ? 2.381 -31.109 1.67 1 97.81 107 GLU B O 1
ATOM 3384 N N . SER B 1 108 ? 3.035 -29.406 2.951 1 98.69 108 SER B N 1
ATOM 3385 C CA . SER B 1 108 ? 3.463 -28.609 1.81 1 98.69 108 SER B CA 1
ATOM 3386 C C . SER B 1 108 ? 4.711 -29.203 1.157 1 98.69 108 SER B C 1
ATOM 3388 O O . SER B 1 108 ? 4.797 -29.281 -0.07 1 98.69 108 SER B O 1
ATOM 3390 N N . VAL B 1 109 ? 5.672 -29.609 1.979 1 98.62 109 VAL B N 1
ATOM 3391 C CA . VAL B 1 109 ? 6.895 -30.203 1.448 1 98.62 109 VAL B CA 1
ATOM 3392 C C . VAL B 1 109 ? 6.555 -31.469 0.657 1 98.62 109 VAL B C 1
ATOM 3394 O O . VAL B 1 109 ? 7.062 -31.672 -0.448 1 98.62 109 VAL B O 1
ATOM 3397 N N . ALA B 1 110 ? 5.641 -32.281 1.208 1 98.31 110 ALA B N 1
ATOM 3398 C CA . ALA B 1 110 ? 5.211 -33.5 0.516 1 98.31 110 ALA B CA 1
ATOM 3399 C C . ALA B 1 110 ? 4.52 -33.156 -0.802 1 98.31 110 ALA B C 1
ATOM 3401 O O . ALA B 1 110 ? 4.723 -33.844 -1.809 1 98.31 110 ALA B O 1
ATOM 3402 N N . GLU B 1 111 ? 3.725 -32.125 -0.776 1 98.81 111 GLU B N 1
ATOM 3403 C CA . GLU B 1 111 ? 2.965 -31.75 -1.966 1 98.81 111 GLU B CA 1
ATOM 3404 C C . GLU B 1 111 ? 3.879 -31.188 -3.051 1 98.81 111 GLU B C 1
ATOM 3406 O O . GLU B 1 111 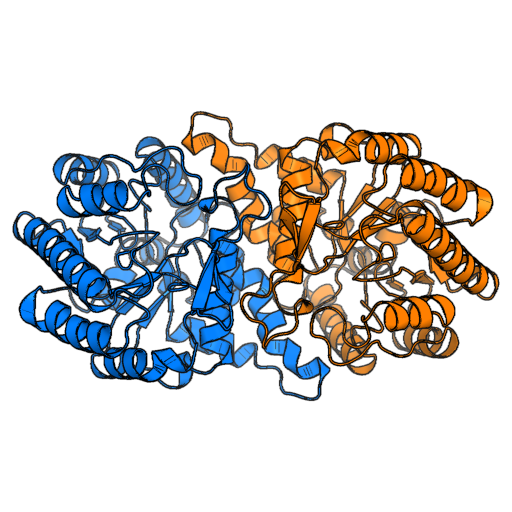? 3.611 -31.359 -4.242 1 98.81 111 GLU B O 1
ATOM 3411 N N . ILE B 1 112 ? 4.977 -30.531 -2.65 1 98.88 112 ILE B N 1
ATOM 3412 C CA . ILE B 1 112 ? 5.938 -30 -3.613 1 98.88 112 ILE B CA 1
ATOM 3413 C C . ILE B 1 112 ? 6.453 -31.125 -4.504 1 98.88 112 ILE B C 1
ATOM 3415 O O . ILE B 1 112 ? 6.391 -31.031 -5.734 1 98.88 112 ILE B O 1
ATOM 3419 N N . ASP B 1 113 ? 6.875 -32.188 -3.91 1 98.56 113 ASP B N 1
ATOM 3420 C CA . ASP B 1 113 ? 7.441 -33.312 -4.656 1 98.56 113 ASP B CA 1
ATOM 3421 C C . ASP B 1 113 ? 6.371 -34 -5.492 1 98.56 113 ASP B C 1
ATOM 3423 O O . ASP B 1 113 ? 6.598 -34.312 -6.664 1 98.56 113 ASP B O 1
ATOM 3427 N N . TYR B 1 114 ? 5.215 -34.188 -4.918 1 98.81 114 TYR B N 1
ATOM 3428 C CA . TYR B 1 114 ? 4.129 -34.875 -5.605 1 98.81 114 TYR B CA 1
ATOM 3429 C C . TYR B 1 114 ? 3.676 -34.094 -6.828 1 98.81 114 TYR B C 1
ATOM 3431 O O . TYR B 1 114 ? 3.508 -34.656 -7.91 1 98.81 114 TYR B O 1
ATOM 3439 N N . ALA B 1 115 ? 3.512 -32.781 -6.703 1 98.88 115 ALA B N 1
ATOM 3440 C CA . ALA B 1 115 ? 3.018 -31.938 -7.773 1 98.88 115 ALA B CA 1
ATOM 3441 C C . ALA B 1 115 ? 4.008 -31.875 -8.938 1 98.88 115 ALA B C 1
ATOM 3443 O O . ALA B 1 115 ? 3.605 -31.891 -10.102 1 98.88 115 ALA B O 1
ATOM 3444 N N . LEU B 1 116 ? 5.289 -31.828 -8.609 1 98.5 116 LEU B N 1
ATOM 3445 C CA . LEU B 1 116 ? 6.312 -31.734 -9.648 1 98.5 116 LEU B CA 1
ATOM 3446 C C . LEU B 1 116 ? 6.543 -33.094 -10.312 1 98.5 116 LEU B C 1
ATOM 3448 O O . LEU B 1 116 ? 6.508 -33.188 -11.539 1 98.5 116 LEU B O 1
ATOM 3452 N N . ASP B 1 117 ? 6.68 -34.156 -9.539 1 98.38 117 ASP B N 1
ATOM 3453 C CA . ASP B 1 117 ? 7.164 -35.438 -10.039 1 98.38 117 ASP B CA 1
ATOM 3454 C C . ASP B 1 117 ? 6.02 -36.281 -10.609 1 98.38 117 ASP B C 1
ATOM 3456 O O . ASP B 1 117 ? 6.227 -37.094 -11.523 1 98.38 117 ASP B O 1
ATOM 3460 N N . VAL B 1 118 ? 4.809 -36.094 -10.078 1 98.69 118 VAL B N 1
ATOM 3461 C CA . VAL B 1 118 ? 3.707 -37 -10.43 1 98.69 118 VAL B CA 1
ATOM 3462 C C . VAL B 1 118 ? 2.695 -36.25 -11.297 1 98.69 118 VAL B C 1
ATOM 3464 O O . VAL B 1 118 ? 2.232 -36.781 -12.312 1 98.69 118 VAL B O 1
ATOM 3467 N N . LEU B 1 119 ? 2.365 -34.969 -10.992 1 98.75 119 LEU B N 1
ATOM 3468 C CA . LEU B 1 119 ? 1.239 -34.312 -11.625 1 98.75 119 LEU B CA 1
ATOM 3469 C C . LEU B 1 119 ? 1.708 -33.469 -12.805 1 98.75 119 LEU B C 1
ATOM 3471 O O . LEU B 1 119 ? 0.899 -33.031 -13.633 1 98.75 119 LEU B O 1
ATOM 3475 N N . GLY B 1 120 ? 3.006 -33.156 -12.828 1 97.94 120 GLY B N 1
ATOM 3476 C CA . GLY B 1 120 ? 3.539 -32.375 -13.945 1 97.94 120 GLY B CA 1
ATOM 3477 C C . GLY B 1 120 ? 3.32 -30.891 -13.789 1 97.94 120 GLY B C 1
ATOM 3478 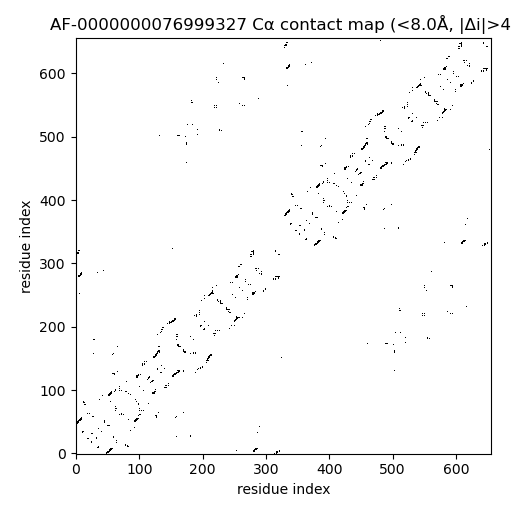O O . GLY B 1 120 ? 3.24 -30.156 -14.789 1 97.94 120 GLY B O 1
ATOM 3479 N N . ALA B 1 121 ? 3.145 -30.391 -12.594 1 98.62 121 ALA B N 1
ATOM 3480 C CA . ALA B 1 121 ? 3.068 -28.953 -12.359 1 98.62 121 ALA B CA 1
ATOM 3481 C C . ALA B 1 121 ? 4.344 -28.25 -12.82 1 98.62 121 ALA B C 1
ATOM 3483 O O . ALA B 1 121 ? 5.438 -28.797 -12.703 1 98.62 121 ALA B O 1
ATOM 3484 N N . VAL B 1 122 ? 4.203 -27.016 -13.305 1 98.38 122 VAL B N 1
ATOM 3485 C CA . VAL B 1 122 ? 5.379 -26.297 -13.797 1 98.38 122 VAL B CA 1
ATOM 3486 C C . VAL B 1 122 ? 5.898 -25.344 -12.727 1 98.38 122 VAL B C 1
ATOM 3488 O O . VAL B 1 122 ? 6.887 -24.641 -12.945 1 98.38 122 VAL B O 1
ATOM 3491 N N . GLY B 1 123 ? 5.266 -25.234 -11.609 1 98.69 123 GLY B N 1
ATOM 3492 C CA . GLY B 1 123 ? 5.559 -24.391 -10.453 1 98.69 123 GLY B CA 1
ATOM 3493 C C . GLY B 1 123 ? 4.438 -24.359 -9.438 1 98.69 123 GLY B C 1
ATOM 3494 O O . GLY B 1 123 ? 3.613 -25.281 -9.383 1 98.69 123 GLY B O 1
ATOM 3495 N N . PHE B 1 124 ? 4.441 -23.344 -8.633 1 98.94 124 PHE B N 1
ATOM 3496 C CA . PHE B 1 124 ? 3.467 -23.281 -7.555 1 98.94 124 PHE B CA 1
ATOM 3497 C C . PHE B 1 124 ? 2.832 -21.891 -7.484 1 98.94 124 PHE B C 1
ATOM 3499 O O . PHE B 1 124 ? 3.496 -20.891 -7.742 1 98.94 124 PHE B O 1
ATOM 3506 N N . ALA B 1 125 ? 1.542 -21.828 -7.199 1 98.88 125 ALA B N 1
ATOM 3507 C CA . ALA B 1 125 ? 0.84 -20.594 -6.836 1 98.88 125 ALA B CA 1
ATOM 3508 C C . ALA B 1 125 ? 0.518 -20.562 -5.348 1 98.88 125 ALA B C 1
ATOM 3510 O O . ALA B 1 125 ? -0.125 -21.484 -4.824 1 98.88 125 ALA B O 1
ATOM 3511 N N . VAL B 1 126 ? 1.005 -19.562 -4.688 1 98.81 126 VAL B N 1
ATOM 3512 C CA . VAL B 1 126 ? 0.751 -19.422 -3.258 1 98.81 126 VAL B CA 1
ATOM 3513 C C . VAL B 1 126 ? 0.192 -18.047 -2.955 1 98.81 126 VAL B C 1
ATOM 3515 O O . VAL B 1 126 ? 0.323 -17.125 -3.766 1 98.81 126 VAL B O 1
ATOM 3518 N N . MET B 1 127 ? -0.481 -17.953 -1.825 1 98.62 127 MET B N 1
ATOM 3519 C CA . MET B 1 127 ? -1.06 -16.672 -1.406 1 98.62 127 MET B CA 1
ATOM 3520 C C . MET B 1 127 ? -0.048 -15.852 -0.617 1 98.62 127 MET B C 1
ATOM 3522 O O . MET B 1 127 ? 0.911 -16.391 -0.069 1 98.62 127 MET B O 1
ATOM 3526 N N . SER B 1 128 ? -0.256 -14.547 -0.557 1 98.75 128 SER B N 1
ATOM 3527 C CA . SER B 1 128 ? 0.612 -13.625 0.164 1 98.75 128 SER B CA 1
ATOM 3528 C C . SER B 1 128 ? 0.723 -14 1.637 1 98.75 128 SER B C 1
ATOM 3530 O O . SER B 1 128 ? 1.777 -13.82 2.25 1 98.75 128 SER B O 1
ATOM 3532 N N . ASN B 1 129 ? -0.321 -14.5 2.199 1 97.88 129 ASN B N 1
ATOM 3533 C CA . ASN B 1 129 ? -0.323 -15.047 3.551 1 97.88 129 ASN B CA 1
ATOM 3534 C C . ASN B 1 129 ? -1.201 -16.281 3.652 1 97.88 129 ASN B C 1
ATOM 3536 O O . ASN B 1 129 ? -2.102 -16.484 2.834 1 97.88 129 ASN B O 1
ATOM 3540 N N . ALA B 1 130 ? -0.888 -17.156 4.523 1 96.19 130 ALA B N 1
ATOM 3541 C CA . ALA B 1 130 ? -1.659 -18.359 4.809 1 96.19 130 ALA B CA 1
ATOM 3542 C C . ALA B 1 130 ? -2.141 -18.375 6.258 1 96.19 130 ALA B C 1
ATOM 3544 O O . ALA B 1 130 ? -1.367 -18.672 7.172 1 96.19 130 ALA B O 1
ATOM 3545 N N . SER B 1 131 ? -3.43 -18.047 6.441 1 93.12 131 SER B N 1
ATOM 3546 C CA . SER B 1 131 ? -3.996 -17.969 7.785 1 93.12 131 SER B CA 1
ATOM 3547 C C . SER B 1 131 ? -3.189 -17.016 8.664 1 93.12 131 SER B C 1
ATOM 3549 O O . SER B 1 131 ? -2.881 -17.344 9.812 1 93.12 131 SER B O 1
ATOM 3551 N N . GLY B 1 132 ? -2.715 -15.953 8.047 1 95 132 GLY B N 1
ATOM 3552 C CA . GLY B 1 132 ? -2.023 -14.914 8.797 1 95 132 GLY B CA 1
ATOM 3553 C C . GLY B 1 132 ? -0.517 -15.102 8.82 1 95 132 GLY B C 1
ATOM 3554 O O . GLY B 1 132 ? 0.217 -14.203 9.242 1 95 132 GLY B O 1
ATOM 3555 N N . VAL B 1 133 ? -0.067 -16.25 8.406 1 96.88 133 VAL B N 1
ATOM 3556 C CA . VAL B 1 133 ? 1.37 -16.469 8.273 1 96.88 133 VAL B CA 1
ATOM 3557 C C . VAL B 1 133 ? 1.844 -15.945 6.918 1 96.88 133 VAL B C 1
ATOM 3559 O O . VAL B 1 133 ? 1.537 -16.531 5.879 1 96.88 133 VAL B O 1
ATOM 3562 N N . TYR B 1 134 ? 2.559 -14.883 6.93 1 98.5 134 TYR B N 1
ATOM 3563 C CA . TYR B 1 134 ? 3.006 -14.242 5.695 1 98.5 134 TYR B CA 1
ATOM 3564 C C . TYR B 1 134 ? 4.234 -14.945 5.133 1 98.5 134 TYR B C 1
ATOM 3566 O O . TYR B 1 134 ? 5.062 -15.461 5.887 1 98.5 134 TYR B O 1
ATOM 3574 N N . LEU B 1 135 ? 4.316 -14.961 3.771 1 98.81 135 LEU B N 1
ATOM 3575 C CA . LEU B 1 135 ? 5.566 -15.398 3.158 1 98.81 135 LEU B CA 1
ATOM 3576 C C . LEU B 1 135 ? 6.75 -14.609 3.711 1 98.81 135 LEU B C 1
ATOM 3578 O O . LEU B 1 135 ? 6.652 -13.398 3.916 1 98.81 135 LEU B O 1
ATOM 3582 N N . GLY B 1 136 ? 7.844 -15.227 3.959 1 98.31 136 GLY B N 1
ATOM 3583 C CA . GLY B 1 136 ? 9 -14.633 4.621 1 98.31 136 GLY B CA 1
ATOM 3584 C C . GLY B 1 136 ? 9.078 -14.984 6.098 1 98.31 136 GLY B C 1
ATOM 3585 O O . GLY B 1 136 ? 10.109 -14.75 6.738 1 98.31 136 GLY B O 1
ATOM 3586 N N . ASP B 1 137 ? 7.977 -15.492 6.688 1 98.25 137 ASP B N 1
ATOM 3587 C CA . ASP B 1 137 ? 8 -15.977 8.062 1 98.25 137 ASP B CA 1
ATOM 3588 C C . ASP B 1 137 ? 8.953 -17.172 8.203 1 98.25 137 ASP B C 1
ATOM 3590 O O . ASP B 1 137 ? 8.953 -18.078 7.367 1 98.25 137 ASP B O 1
ATOM 3594 N N . ARG B 1 138 ? 9.695 -17.25 9.281 1 97.31 138 ARG B N 1
ATOM 3595 C CA . ARG B 1 138 ? 10.695 -18.281 9.5 1 97.31 138 ARG B CA 1
ATOM 3596 C C . ARG B 1 138 ? 10.055 -19.656 9.617 1 97.31 138 ARG B C 1
ATOM 3598 O O . ARG B 1 138 ? 10.672 -20.672 9.297 1 97.31 138 ARG B O 1
ATOM 3605 N N . ALA B 1 139 ? 8.781 -19.672 10 1 97.19 139 ALA B N 1
ATOM 3606 C CA . ALA B 1 139 ? 8.055 -20.938 10.125 1 97.19 139 ALA B CA 1
ATOM 3607 C C . ALA B 1 139 ? 7.949 -21.641 8.773 1 97.19 139 ALA B C 1
ATOM 3609 O O . ALA B 1 139 ? 7.762 -22.859 8.711 1 97.19 139 ALA B O 1
ATOM 3610 N N . LEU B 1 140 ? 8.125 -20.906 7.711 1 98.56 140 LEU B N 1
ATOM 3611 C CA . LEU B 1 140 ? 7.945 -21.469 6.371 1 98.56 140 LEU B CA 1
ATOM 3612 C C . LEU B 1 140 ? 9.289 -21.828 5.75 1 98.56 140 LEU B C 1
ATOM 3614 O O . LEU B 1 140 ? 9.344 -22.312 4.621 1 98.56 140 LEU B O 1
ATOM 3618 N N . ASP B 1 141 ? 10.406 -21.688 6.484 1 98.56 141 ASP B N 1
ATOM 3619 C CA . ASP B 1 141 ? 11.758 -21.875 5.957 1 98.56 141 ASP B CA 1
ATOM 3620 C C . ASP B 1 141 ? 11.914 -23.266 5.344 1 98.56 141 ASP B C 1
ATOM 3622 O O . ASP B 1 141 ? 12.477 -23.406 4.258 1 98.56 141 ASP B O 1
ATOM 3626 N N . PRO B 1 142 ? 11.391 -24.297 6.02 1 98.75 142 PRO B N 1
ATOM 3627 C CA . PRO B 1 142 ? 11.57 -25.625 5.426 1 98.75 142 PRO B CA 1
ATOM 3628 C C . PRO B 1 142 ? 10.898 -25.766 4.062 1 98.75 142 PRO B C 1
ATOM 3630 O O . PRO B 1 142 ? 11.398 -26.484 3.191 1 98.75 142 PRO B O 1
ATOM 3633 N N . ILE B 1 143 ? 9.789 -25.109 3.912 1 98.88 143 ILE B N 1
ATOM 3634 C CA . ILE B 1 143 ? 9.094 -25.141 2.633 1 98.88 143 ILE B CA 1
ATOM 3635 C C . ILE B 1 143 ? 9.93 -24.422 1.573 1 98.88 143 ILE B C 1
ATOM 3637 O O . ILE B 1 143 ? 10.133 -24.953 0.475 1 98.88 143 ILE B O 1
ATOM 3641 N N . PHE B 1 144 ? 10.477 -23.25 1.858 1 98.94 144 PHE B N 1
ATOM 3642 C CA . PHE B 1 144 ? 11.273 -22.469 0.914 1 98.94 144 PHE B CA 1
ATOM 3643 C C . PHE B 1 144 ? 12.586 -23.172 0.598 1 98.94 144 PHE B C 1
ATOM 3645 O O . PHE B 1 144 ? 13.094 -23.078 -0.521 1 98.94 144 PHE B O 1
ATOM 3652 N N . GLU B 1 145 ? 13.102 -23.844 1.633 1 98.81 145 GLU B N 1
ATOM 3653 C CA . GLU B 1 145 ? 14.297 -24.656 1.379 1 98.81 145 GLU B CA 1
ATOM 3654 C C . GLU B 1 145 ? 14.016 -25.719 0.333 1 98.81 145 GLU B C 1
ATOM 3656 O O . GLU B 1 145 ? 14.828 -25.938 -0.572 1 98.81 145 GLU B O 1
ATOM 3661 N N . ARG B 1 146 ? 12.891 -26.406 0.462 1 98.88 146 ARG B N 1
ATOM 3662 C CA . ARG B 1 146 ? 12.547 -27.438 -0.504 1 98.88 146 ARG B CA 1
ATOM 3663 C C . ARG B 1 146 ? 12.297 -26.844 -1.886 1 98.88 146 ARG B C 1
ATOM 3665 O O . ARG B 1 146 ? 12.742 -27.391 -2.895 1 98.88 146 ARG B O 1
ATOM 3672 N N . LEU B 1 147 ? 11.57 -25.719 -1.958 1 98.88 147 LEU B N 1
ATOM 3673 C CA . LEU B 1 147 ? 11.344 -25.016 -3.217 1 98.88 147 LEU B CA 1
ATOM 3674 C C . LEU B 1 147 ? 12.672 -24.641 -3.881 1 98.88 147 LEU B C 1
ATOM 3676 O O . LEU B 1 147 ? 12.812 -24.766 -5.102 1 98.88 147 LEU B O 1
ATOM 3680 N N . HIS B 1 148 ? 13.594 -24.234 -3.051 1 98.75 148 HIS B N 1
ATOM 3681 C CA . HIS B 1 148 ? 14.93 -23.875 -3.52 1 98.75 148 HIS B CA 1
ATOM 3682 C C . HIS B 1 148 ? 15.641 -25.094 -4.109 1 98.75 148 HIS B C 1
ATOM 3684 O O . HIS B 1 148 ? 16.219 -25.016 -5.203 1 98.75 148 HIS B O 1
ATOM 3690 N N . GLN B 1 149 ? 15.578 -26.188 -3.383 1 98.69 149 GLN B N 1
ATOM 3691 C CA . GLN B 1 149 ? 16.234 -27.406 -3.826 1 98.69 149 GLN B CA 1
ATOM 3692 C C . GLN B 1 149 ? 15.664 -27.891 -5.16 1 98.69 149 GLN B C 1
ATOM 3694 O O . GLN B 1 149 ? 16.391 -28.453 -5.984 1 98.69 149 GLN B O 1
ATOM 3699 N N . ARG B 1 150 ? 14.422 -27.625 -5.398 1 98.38 150 ARG B N 1
ATOM 3700 C CA . ARG B 1 150 ? 13.734 -28.094 -6.602 1 98.38 150 ARG B CA 1
ATOM 3701 C C . ARG B 1 150 ? 13.789 -27.031 -7.699 1 98.38 150 ARG B C 1
ATOM 3703 O O . ARG B 1 150 ? 13.195 -27.203 -8.766 1 98.38 150 ARG B O 1
ATOM 3710 N N . LYS B 1 151 ? 14.469 -25.922 -7.453 1 98.12 151 LYS B N 1
ATOM 3711 C CA . LYS B 1 151 ? 14.555 -24.797 -8.391 1 98.12 151 LYS B CA 1
ATOM 3712 C C . LYS B 1 151 ? 13.18 -24.406 -8.906 1 98.12 151 LYS B C 1
ATOM 3714 O O . LYS B 1 151 ? 12.977 -24.281 -10.117 1 98.12 151 LYS B O 1
ATOM 3719 N N . ALA B 1 152 ? 12.297 -24.219 -7.934 1 98.44 152 ALA B N 1
ATOM 3720 C CA . ALA B 1 152 ? 10.875 -24.062 -8.258 1 98.44 152 ALA B CA 1
ATOM 3721 C C . ALA B 1 152 ? 10.578 -22.625 -8.703 1 98.44 152 ALA B C 1
ATOM 3723 O O . ALA B 1 152 ? 11.297 -21.703 -8.344 1 98.44 152 ALA B O 1
ATOM 3724 N N . ILE B 1 153 ? 9.523 -22.484 -9.562 1 98.75 153 ILE B N 1
ATOM 3725 C CA . ILE B 1 153 ? 8.875 -21.203 -9.859 1 98.75 153 ILE B CA 1
ATOM 3726 C C . ILE B 1 153 ? 7.723 -20.984 -8.875 1 98.75 153 ILE B C 1
ATOM 3728 O O . ILE B 1 153 ? 6.887 -21.859 -8.68 1 98.75 153 ILE B O 1
ATOM 3732 N N . LEU B 1 154 ? 7.746 -19.859 -8.25 1 98.88 154 LEU B N 1
ATOM 3733 C CA . LEU B 1 154 ? 6.734 -19.547 -7.254 1 98.88 154 LEU B CA 1
ATOM 3734 C C . LEU B 1 154 ? 5.961 -18.281 -7.648 1 98.88 154 LEU B C 1
ATOM 3736 O O . LEU B 1 154 ? 6.484 -17.172 -7.559 1 98.88 154 LEU B O 1
ATOM 3740 N N . PHE B 1 155 ? 4.727 -18.531 -8.109 1 98.94 155 PHE B N 1
ATOM 3741 C CA . PHE B 1 155 ? 3.801 -17.438 -8.406 1 98.94 155 PHE B CA 1
ATOM 3742 C C . PHE B 1 155 ? 3.062 -17 -7.145 1 98.94 155 PHE B C 1
ATOM 3744 O O . PHE B 1 155 ? 2.387 -17.812 -6.504 1 98.94 155 PHE B O 1
ATOM 3751 N N . ILE B 1 156 ? 3.166 -15.703 -6.801 1 98.94 156 ILE B N 1
ATOM 3752 C CA . ILE B 1 156 ? 2.541 -15.195 -5.582 1 98.94 156 ILE B CA 1
ATOM 3753 C C . ILE B 1 156 ? 1.298 -14.383 -5.938 1 98.94 156 ILE B C 1
ATOM 3755 O O . ILE B 1 156 ? 1.372 -13.445 -6.73 1 98.94 156 ILE B O 1
ATOM 3759 N N . HIS B 1 157 ? 0.193 -14.773 -5.43 1 98.88 157 HIS B N 1
ATOM 3760 C CA . HIS B 1 157 ? -1.076 -14.07 -5.582 1 98.88 157 HIS B CA 1
ATOM 3761 C C . HIS B 1 157 ? -1.541 -13.477 -4.258 1 98.88 157 HIS B C 1
ATOM 3763 O O . HIS B 1 157 ? -1.426 -14.117 -3.211 1 98.88 157 HIS B O 1
ATOM 3769 N N . PRO B 1 158 ? -2.021 -12.219 -4.281 1 98.69 158 PRO B N 1
ATOM 3770 C CA . PRO B 1 158 ? -2.527 -11.617 -3.045 1 98.69 158 PRO B CA 1
ATOM 3771 C C . PRO B 1 158 ? -3.809 -12.289 -2.547 1 98.69 158 PRO B C 1
ATOM 3773 O O . PRO B 1 158 ? -4.465 -13.008 -3.299 1 98.69 158 PRO B O 1
ATOM 3776 N N . THR B 1 159 ? -4.086 -12.125 -1.285 1 98.31 159 THR B N 1
ATOM 3777 C CA . THR B 1 159 ? -5.328 -12.555 -0.65 1 98.31 159 THR B CA 1
ATOM 3778 C C . THR B 1 159 ? -5.73 -11.578 0.455 1 98.31 159 THR B C 1
ATOM 3780 O O . THR B 1 159 ? -5.066 -10.562 0.667 1 98.31 159 THR B O 1
ATOM 3783 N N . THR B 1 160 ? -6.855 -11.812 1.078 1 97.56 160 THR B N 1
ATOM 3784 C CA . THR B 1 160 ? -7.289 -11.016 2.221 1 97.56 160 THR B CA 1
ATOM 3785 C C . THR B 1 160 ? -6.246 -11.055 3.334 1 97.56 160 THR B C 1
ATOM 3787 O O . THR B 1 160 ? -5.695 -12.109 3.637 1 97.56 160 THR B O 1
ATOM 3790 N N . CYS B 1 161 ? -5.926 -9.852 3.822 1 97.56 161 CYS B N 1
ATOM 3791 C CA . CYS B 1 161 ? -5.059 -9.766 4.992 1 97.56 161 CYS B CA 1
ATOM 3792 C C . CYS B 1 161 ? -5.703 -10.43 6.203 1 97.56 161 CYS B C 1
ATOM 3794 O O . CYS B 1 161 ? -6.848 -10.133 6.543 1 97.56 161 CYS B O 1
ATOM 3796 N N . ASN B 1 162 ? -4.98 -11.336 6.816 1 95.5 162 ASN B N 1
ATOM 3797 C CA . ASN B 1 162 ? -5.457 -12.016 8.016 1 95.5 162 ASN B CA 1
ATOM 3798 C C . ASN B 1 162 ? -4.512 -11.805 9.195 1 95.5 162 ASN B C 1
ATOM 3800 O O . ASN B 1 162 ? -3.291 -11.797 9.023 1 95.5 162 ASN B O 1
ATOM 3804 N N . LEU B 1 163 ? -5.094 -11.602 10.328 1 94.31 163 LEU B N 1
ATOM 3805 C CA . LEU B 1 163 ? -4.312 -11.539 11.555 1 94.31 163 LEU B CA 1
ATOM 3806 C C . LEU B 1 163 ? -4.402 -12.859 12.32 1 94.31 163 LEU B C 1
ATOM 3808 O O . LEU B 1 163 ? -5.484 -13.43 12.461 1 94.31 163 LEU B O 1
ATOM 3812 N N . LEU B 1 164 ? -3.229 -13.32 12.703 1 90.69 164 LEU B N 1
ATOM 3813 C CA . LEU B 1 164 ? -3.131 -14.523 13.531 1 90.69 164 LEU B CA 1
ATOM 3814 C C . LEU B 1 164 ? -2.873 -14.164 14.984 1 90.69 164 LEU B C 1
ATOM 3816 O O . LEU B 1 164 ? -1.86 -13.539 15.305 1 90.69 164 LEU B O 1
ATOM 3820 N N . SER B 1 165 ? -3.879 -14.461 15.867 1 87.19 165 SER B N 1
ATOM 3821 C CA . SER B 1 165 ? -3.707 -14.18 17.281 1 87.19 165 SER B CA 1
ATOM 3822 C C . SER B 1 165 ? -2.828 -15.227 17.953 1 87.19 165 SER B C 1
ATOM 3824 O O . SER B 1 165 ? -2.605 -16.312 17.406 1 87.19 165 SER B O 1
ATOM 3826 N N . ALA B 1 166 ? -2.357 -14.945 19.172 1 83.38 166 ALA B N 1
ATOM 3827 C CA . ALA B 1 166 ? -1.533 -15.875 19.938 1 83.38 166 ALA B CA 1
ATOM 3828 C C . ALA B 1 166 ? -2.283 -17.172 20.219 1 83.38 166 ALA B C 1
ATOM 3830 O O . ALA B 1 166 ? -1.673 -18.25 20.297 1 83.38 166 ALA B O 1
ATOM 3831 N N . GLY B 1 167 ? -3.572 -17.094 20.234 1 80.69 167 GLY B N 1
ATOM 3832 C CA . GLY B 1 167 ? -4.387 -18.266 20.516 1 80.69 167 GLY B CA 1
ATOM 3833 C C . GLY B 1 167 ? -4.723 -19.062 19.266 1 80.69 167 GLY B C 1
ATOM 3834 O O . GLY B 1 167 ? -5.48 -20.031 19.328 1 80.69 167 GLY B O 1
ATOM 3835 N N . GLY B 1 168 ? -4.219 -18.594 18.156 1 83.75 168 GLY B N 1
ATOM 3836 C CA . GLY B 1 168 ? -4.395 -19.344 16.922 1 83.75 168 GLY B CA 1
ATOM 3837 C C . GLY B 1 168 ? -5.629 -18.938 16.156 1 83.75 168 GLY B C 1
ATOM 3838 O O . GLY B 1 168 ? -5.973 -19.547 15.141 1 83.75 168 GLY B O 1
ATOM 3839 N N . GLN B 1 169 ? -6.301 -17.938 16.594 1 88.88 169 GLN B N 1
ATOM 3840 C CA . GLN B 1 169 ? -7.477 -17.438 15.891 1 88.88 169 GLN B CA 1
ATOM 3841 C C . GLN B 1 169 ? -7.082 -16.547 14.711 1 88.88 169 GLN B C 1
ATOM 3843 O O . GLN B 1 169 ? -6.164 -15.734 14.828 1 88.88 169 GLN B O 1
ATOM 3848 N N . VAL B 1 170 ? -7.734 -16.812 13.531 1 92.12 170 VAL B N 1
ATOM 3849 C CA . VAL B 1 170 ? -7.469 -16.031 12.32 1 92.12 170 VAL B CA 1
ATOM 3850 C C . VAL B 1 170 ? -8.602 -15.039 12.086 1 92.12 170 VAL B C 1
ATOM 3852 O O . VAL B 1 170 ? -9.781 -15.414 12.086 1 92.12 170 VAL B O 1
ATOM 3855 N N . GLN B 1 171 ? -8.289 -13.766 11.922 1 91.75 171 GLN B N 1
ATOM 3856 C CA . GLN B 1 171 ? -9.273 -12.719 11.695 1 91.75 171 GLN B CA 1
ATOM 3857 C C . GLN B 1 171 ? -8.977 -11.953 10.406 1 91.75 171 GLN B C 1
ATOM 3859 O O . GLN B 1 171 ? -7.898 -11.383 10.25 1 91.75 171 GLN B O 1
ATOM 3864 N N . PRO B 1 172 ? -9.922 -12.023 9.477 1 93.5 172 PRO B N 1
ATOM 3865 C CA . PRO B 1 172 ? -9.727 -11.211 8.273 1 93.5 172 PRO B CA 1
ATOM 3866 C C . PRO B 1 172 ? -9.797 -9.711 8.555 1 93.5 172 PRO B C 1
ATOM 3868 O O . PRO B 1 172 ? -10.625 -9.266 9.352 1 93.5 172 PRO B O 1
ATOM 3871 N N . MET B 1 173 ? -8.93 -8.961 7.961 1 93.56 173 MET B N 1
ATOM 3872 C CA . MET B 1 173 ? -8.898 -7.5 8.078 1 93.56 173 MET B CA 1
ATOM 3873 C C . MET B 1 173 ? -9.672 -6.848 6.938 1 93.56 173 MET B C 1
ATOM 3875 O O . MET B 1 173 ? -9.336 -7.035 5.766 1 93.56 173 MET B O 1
ATOM 3879 N N . LYS B 1 174 ? -10.703 -6.098 7.309 1 94.19 174 LYS B N 1
ATOM 3880 C CA . LYS B 1 174 ? -11.547 -5.426 6.328 1 94.19 174 LYS B CA 1
ATOM 3881 C C . LYS B 1 174 ? -11.781 -3.967 6.711 1 94.19 174 LYS B C 1
ATOM 3883 O O . LYS B 1 174 ? -12.891 -3.592 7.098 1 94.19 174 LYS B O 1
ATOM 3888 N N . PRO B 1 175 ? -10.719 -3.131 6.527 1 95.31 175 PRO B N 1
ATOM 3889 C CA . PRO B 1 175 ? -10.844 -1.751 7.008 1 95.31 175 PRO B CA 1
ATOM 3890 C C . PRO B 1 175 ? -11.898 -0.954 6.246 1 95.31 175 PRO B C 1
ATOM 3892 O O . PRO B 1 175 ? -12.609 -0.135 6.844 1 95.31 175 PRO B O 1
ATOM 3895 N N . LEU B 1 176 ? -12.023 -1.088 4.961 1 96.69 176 LEU B N 1
ATOM 3896 C CA . LEU B 1 176 ? -13.062 -0.524 4.098 1 96.69 176 LEU B CA 1
ATOM 3897 C C . LEU B 1 176 ? -13.867 -1.629 3.42 1 96.69 176 LEU B C 1
ATOM 3899 O O . LEU B 1 176 ? -13.688 -1.887 2.227 1 96.69 176 LEU B O 1
ATOM 3903 N N . GLU B 1 177 ? -14.742 -2.219 4.164 1 93.19 177 GLU B N 1
ATOM 3904 C CA . GLU B 1 177 ? -15.422 -3.457 3.793 1 93.19 177 GLU B CA 1
ATOM 3905 C C . GLU B 1 177 ? -16.328 -3.248 2.586 1 93.19 177 GLU B C 1
ATOM 3907 O O . GLU B 1 177 ? -16.734 -4.211 1.934 1 93.19 177 GLU B O 1
ATOM 3912 N N . GLU B 1 178 ? -16.672 -1.98 2.318 1 94.38 178 GLU B N 1
ATOM 3913 C CA . GLU B 1 178 ? -17.594 -1.705 1.213 1 94.38 178 GLU B CA 1
ATOM 3914 C C . GLU B 1 178 ? -16.891 -1.888 -0.134 1 94.38 178 GLU B C 1
ATOM 3916 O O . GLU B 1 178 ? -17.562 -1.959 -1.173 1 94.38 178 GLU B O 1
ATOM 3921 N N . TYR B 1 179 ? -15.562 -1.927 -0.153 1 96.75 179 TYR B N 1
ATOM 3922 C CA . TYR B 1 179 ? -14.828 -2.119 -1.395 1 96.75 179 TYR B CA 1
ATOM 3923 C C . TYR B 1 179 ? -14.234 -3.521 -1.463 1 96.75 179 TYR B C 1
ATOM 3925 O O . TYR B 1 179 ? -13.742 -4.043 -0.459 1 96.75 179 TYR B O 1
ATOM 3933 N N . PRO B 1 180 ? -14.328 -4.18 -2.609 1 96.94 180 PRO B N 1
ATOM 3934 C CA . PRO B 1 180 ? -13.688 -5.496 -2.723 1 96.94 180 PRO B CA 1
ATOM 3935 C C . PRO B 1 180 ? -12.18 -5.438 -2.506 1 96.94 180 PRO B C 1
ATOM 3937 O O . PRO B 1 180 ? -11.523 -4.48 -2.928 1 96.94 180 PRO B O 1
ATOM 3940 N N . ARG B 1 181 ? -11.586 -6.449 -1.886 1 97.69 181 ARG B N 1
ATOM 3941 C CA . ARG B 1 181 ? -10.18 -6.473 -1.504 1 97.69 181 ARG B CA 1
ATOM 3942 C C . ARG B 1 181 ? -9.273 -6.328 -2.727 1 97.69 181 ARG B C 1
ATOM 3944 O O . ARG B 1 181 ? -8.203 -5.734 -2.643 1 97.69 181 ARG B O 1
ATOM 3951 N N . PRO B 1 182 ? -9.656 -6.871 -3.914 1 97.81 182 PRO B N 1
ATOM 3952 C CA . PRO B 1 182 ? -8.781 -6.789 -5.086 1 97.81 182 PRO B CA 1
ATOM 3953 C C . PRO B 1 182 ? -8.57 -5.355 -5.562 1 97.81 182 PRO B C 1
ATOM 3955 O O . PRO B 1 182 ? -7.637 -5.086 -6.324 1 97.81 182 PRO B O 1
ATOM 3958 N N . MET B 1 183 ? -9.414 -4.469 -5.16 1 97.88 183 MET B N 1
ATOM 3959 C CA . MET B 1 183 ? -9.312 -3.088 -5.629 1 97.88 183 MET B CA 1
ATOM 3960 C C . MET B 1 183 ? -8.055 -2.42 -5.098 1 97.88 183 MET B C 1
ATOM 3962 O O . MET B 1 183 ? -7.336 -1.754 -5.844 1 97.88 183 MET B O 1
ATOM 3966 N N . MET B 1 184 ? -7.723 -2.654 -3.799 1 98.31 184 MET B N 1
ATOM 3967 C CA . MET B 1 184 ? -6.582 -1.971 -3.195 1 98.31 184 MET B CA 1
ATOM 3968 C C . MET B 1 184 ? -5.867 -2.877 -2.199 1 98.31 184 MET B C 1
ATOM 3970 O O . MET B 1 184 ? -4.645 -3.025 -2.256 1 98.31 184 MET B O 1
ATOM 3974 N N . GLU B 1 185 ? -6.621 -3.59 -1.34 1 98.44 185 GLU B N 1
ATOM 3975 C CA . GLU B 1 185 ? -6.035 -4.344 -0.236 1 98.44 185 GLU B CA 1
ATOM 3976 C C . GLU B 1 185 ? -5.137 -5.469 -0.75 1 98.44 185 GLU B C 1
ATOM 3978 O O . GLU B 1 185 ? -4.137 -5.809 -0.117 1 98.44 185 GLU B O 1
ATOM 3983 N N . PHE B 1 186 ? -5.508 -6.105 -1.888 1 98.75 186 PHE B N 1
ATOM 3984 C CA . PHE B 1 186 ? -4.672 -7.137 -2.492 1 98.75 186 PHE B CA 1
ATOM 3985 C C . PHE B 1 186 ? -3.285 -6.594 -2.809 1 98.75 186 PHE B C 1
ATOM 3987 O O . PHE B 1 186 ? -2.279 -7.266 -2.572 1 98.75 186 PHE B O 1
ATOM 3994 N N . MET B 1 187 ? -3.219 -5.34 -3.355 1 98.81 187 MET B N 1
ATOM 3995 C CA . MET B 1 187 ? -1.951 -4.707 -3.709 1 98.81 187 MET B CA 1
ATOM 3996 C C . MET B 1 187 ? -1.086 -4.496 -2.473 1 98.81 187 MET B C 1
ATOM 3998 O O . MET B 1 187 ? 0.123 -4.73 -2.508 1 98.81 187 MET B O 1
ATOM 4002 N N . PHE B 1 188 ? -1.747 -4.137 -1.374 1 98.81 188 PHE B N 1
ATOM 4003 C CA . PHE B 1 188 ? -1.041 -3.932 -0.114 1 98.81 188 PHE B CA 1
ATOM 4004 C C . PHE B 1 188 ? -0.537 -5.258 0.446 1 98.81 188 PHE B C 1
ATOM 4006 O O . PHE B 1 188 ? 0.611 -5.355 0.883 1 98.81 188 PHE B O 1
ATOM 4013 N N . ASP B 1 189 ? -1.374 -6.258 0.356 1 98.81 189 ASP B N 1
ATOM 4014 C CA . ASP B 1 189 ? -1.064 -7.516 1.031 1 98.81 189 ASP B CA 1
ATOM 4015 C C . ASP B 1 189 ? 0.087 -8.242 0.339 1 98.81 189 ASP B C 1
ATOM 4017 O O . ASP B 1 189 ? 0.953 -8.812 1.003 1 98.81 189 ASP B O 1
ATOM 4021 N N . GLU B 1 190 ? 0.035 -8.305 -0.972 1 98.88 190 GLU B N 1
ATOM 4022 C CA . GLU B 1 190 ? 1.161 -8.938 -1.651 1 98.88 190 GLU B CA 1
ATOM 4023 C C . GLU B 1 190 ? 2.451 -8.156 -1.431 1 98.88 190 GLU B C 1
ATOM 4025 O O . GLU B 1 190 ? 3.527 -8.742 -1.307 1 98.88 190 GLU B O 1
ATOM 4030 N N . THR B 1 191 ? 2.369 -6.832 -1.393 1 98.94 191 THR B N 1
ATOM 4031 C CA . THR B 1 191 ? 3.545 -6.02 -1.098 1 98.94 191 THR B CA 1
ATOM 4032 C C . THR B 1 191 ? 4.105 -6.355 0.281 1 98.94 191 THR B C 1
ATOM 4034 O O . THR B 1 191 ? 5.32 -6.473 0.452 1 98.94 191 THR B O 1
ATOM 4037 N N . ARG B 1 192 ? 3.223 -6.59 1.31 1 98.69 192 ARG B N 1
ATOM 4038 C CA . ARG B 1 192 ? 3.654 -7.039 2.629 1 98.69 192 ARG B CA 1
ATOM 4039 C C . ARG B 1 192 ? 4.477 -8.32 2.529 1 98.69 192 ARG B C 1
ATOM 4041 O O . ARG B 1 192 ? 5.535 -8.43 3.148 1 98.69 192 ARG B O 1
ATOM 4048 N N . ALA B 1 193 ? 3.932 -9.227 1.754 1 98.88 193 ALA B N 1
ATOM 4049 C CA . ALA B 1 193 ? 4.566 -10.539 1.637 1 98.88 193 ALA B CA 1
ATOM 4050 C C . ALA B 1 193 ? 5.949 -10.422 1.005 1 98.88 193 ALA B C 1
ATOM 4052 O O . ALA B 1 193 ? 6.914 -11.008 1.5 1 98.88 193 ALA B O 1
ATOM 4053 N N . ILE B 1 194 ? 6.07 -9.641 -0.074 1 98.94 194 ILE B N 1
ATOM 4054 C CA . ILE B 1 194 ? 7.344 -9.492 -0.767 1 98.94 194 ILE B CA 1
ATOM 4055 C C . ILE B 1 194 ? 8.336 -8.742 0.125 1 98.94 194 ILE B C 1
ATOM 4057 O O . ILE B 1 194 ? 9.5 -9.117 0.214 1 98.94 194 ILE B O 1
ATOM 4061 N N . ALA B 1 195 ? 7.828 -7.68 0.79 1 98.81 195 ALA B N 1
ATOM 4062 C CA . ALA B 1 195 ? 8.68 -6.953 1.729 1 98.81 195 ALA B CA 1
ATOM 4063 C C . ALA B 1 195 ? 9.219 -7.887 2.811 1 98.81 195 ALA B C 1
ATOM 4065 O O . ALA B 1 195 ? 10.406 -7.84 3.139 1 98.81 195 ALA B O 1
ATOM 4066 N N . ASN B 1 196 ? 8.336 -8.703 3.328 1 98.88 196 ASN B N 1
ATOM 4067 C CA . ASN B 1 196 ? 8.75 -9.633 4.379 1 98.88 196 ASN B CA 1
ATOM 4068 C C . ASN B 1 196 ? 9.758 -10.656 3.861 1 98.88 196 ASN B C 1
ATOM 4070 O O . ASN B 1 196 ? 10.711 -11 4.562 1 98.88 196 ASN B O 1
ATOM 4074 N N . LEU B 1 197 ? 9.602 -11.164 2.643 1 98.94 197 LEU B N 1
ATOM 4075 C CA . LEU B 1 197 ? 10.547 -12.07 2.002 1 98.94 197 LEU B CA 1
ATOM 4076 C C . LEU B 1 197 ? 11.914 -11.43 1.863 1 98.94 197 LEU B C 1
ATOM 4078 O O . LEU B 1 197 ? 12.938 -12.07 2.104 1 98.94 197 LEU B O 1
ATOM 4082 N N . LEU B 1 198 ? 11.938 -10.141 1.494 1 98.75 198 LEU B N 1
ATOM 4083 C CA . LEU B 1 198 ? 13.195 -9.414 1.307 1 98.75 198 LEU B CA 1
ATOM 4084 C C . LEU B 1 198 ? 13.852 -9.109 2.648 1 98.75 198 LEU B C 1
ATOM 4086 O O . LEU B 1 198 ? 15.031 -9.391 2.842 1 98.75 198 LEU B O 1
ATOM 4090 N N . LEU B 1 199 ? 13.078 -8.633 3.586 1 98.5 199 LEU B N 1
ATOM 4091 C CA . LEU B 1 199 ? 13.586 -8.188 4.879 1 98.5 199 LEU B CA 1
ATOM 4092 C C . LEU B 1 199 ? 14.086 -9.367 5.703 1 98.5 199 LEU B C 1
ATOM 4094 O O . LEU B 1 199 ? 15.055 -9.242 6.461 1 98.5 199 LEU B O 1
ATOM 4098 N N . SER B 1 200 ? 13.43 -10.547 5.586 1 98.19 200 SER B N 1
ATOM 4099 C CA . SER B 1 200 ? 13.82 -11.742 6.328 1 98.19 200 SER B CA 1
ATOM 4100 C C . SER B 1 200 ? 15 -12.445 5.66 1 98.19 200 SER B C 1
ATOM 4102 O O . SER B 1 200 ? 15.484 -13.461 6.16 1 98.19 200 SER B O 1
ATOM 4104 N N . SER B 1 201 ? 15.43 -12.008 4.508 1 98.06 201 SER B N 1
ATOM 4105 C CA . SER B 1 201 ? 16.547 -12.523 3.725 1 98.06 201 SER B CA 1
ATOM 4106 C C . SER B 1 201 ? 16.203 -13.891 3.131 1 98.06 201 SER B C 1
ATOM 4108 O O . SER B 1 201 ? 17.109 -14.656 2.768 1 98.06 201 SER B O 1
ATOM 4110 N N . THR B 1 202 ? 14.898 -14.195 3.1 1 98.69 202 THR B N 1
ATOM 4111 C CA . THR B 1 202 ? 14.461 -15.453 2.496 1 98.69 202 THR B CA 1
ATOM 4112 C C . THR B 1 202 ? 14.875 -15.516 1.029 1 98.69 202 THR B C 1
ATOM 4114 O O . THR B 1 202 ? 15.375 -16.547 0.567 1 98.69 202 THR B O 1
ATOM 4117 N N . VAL B 1 203 ? 14.758 -14.438 0.271 1 98.75 203 VAL B N 1
ATOM 4118 C CA . VAL B 1 203 ? 15.047 -14.406 -1.158 1 98.75 203 VAL B CA 1
ATOM 4119 C C . VAL B 1 203 ? 16.531 -14.641 -1.391 1 98.75 203 VAL B C 1
ATOM 4121 O O . VAL B 1 203 ? 16.922 -15.398 -2.281 1 98.75 203 VAL B O 1
ATOM 4124 N N . SER B 1 204 ? 17.375 -14.008 -0.568 1 98.19 204 SER B N 1
ATOM 4125 C CA . SER B 1 204 ? 18.812 -14.148 -0.729 1 98.19 204 SER B CA 1
ATOM 4126 C C . SER B 1 204 ? 19.297 -15.516 -0.264 1 98.19 204 SER B C 1
ATOM 4128 O O . SER B 1 204 ? 20.25 -16.062 -0.811 1 98.19 204 SER B O 1
ATOM 4130 N N . LYS B 1 205 ? 18.641 -16.094 0.699 1 98.25 205 LYS B N 1
ATOM 4131 C CA . LYS B 1 205 ? 19.016 -17.375 1.285 1 98.25 205 LYS B CA 1
ATOM 4132 C C . LYS B 1 205 ? 18.703 -18.516 0.328 1 98.25 205 LYS B C 1
ATOM 4134 O O . LYS B 1 205 ? 19.422 -19.531 0.321 1 98.25 205 LYS B O 1
ATOM 4139 N N . TYR B 1 206 ? 17.703 -18.422 -0.474 1 98.5 206 TYR B N 1
ATOM 4140 C CA . TYR B 1 206 ? 17.234 -19.5 -1.339 1 98.5 206 TYR B CA 1
ATOM 4141 C C . TYR B 1 206 ? 17.25 -19.078 -2.801 1 98.5 206 TYR B C 1
ATOM 4143 O O . TYR B 1 206 ? 16.203 -18.953 -3.428 1 98.5 206 TYR B O 1
ATOM 4151 N N . PRO B 1 207 ? 18.391 -18.953 -3.449 1 98.06 207 PRO B N 1
ATOM 4152 C CA . PRO B 1 207 ? 18.531 -18.406 -4.797 1 98.06 207 PRO B CA 1
ATOM 4153 C C . PRO B 1 207 ? 18 -19.328 -5.883 1 98.06 207 PRO B C 1
ATOM 4155 O O . PRO B 1 207 ? 17.891 -18.938 -7.043 1 98.06 207 PRO B O 1
ATOM 4158 N N . GLY B 1 208 ? 17.625 -20.5 -5.527 1 98.38 208 GLY B N 1
ATOM 4159 C CA . GLY B 1 208 ? 17.109 -21.453 -6.508 1 98.38 208 GLY B CA 1
ATOM 4160 C C . GLY B 1 208 ? 15.656 -21.203 -6.867 1 98.38 208 GLY B C 1
ATOM 4161 O O . GLY B 1 208 ? 15.141 -21.781 -7.828 1 98.38 208 GLY B O 1
ATOM 4162 N N . ILE B 1 209 ? 14.992 -20.359 -6.145 1 98.75 209 ILE B N 1
ATOM 4163 C CA . ILE B 1 209 ? 13.586 -20.078 -6.387 1 98.75 209 ILE B CA 1
ATOM 4164 C C . ILE B 1 209 ? 13.453 -18.906 -7.359 1 98.75 209 ILE B C 1
ATOM 4166 O O . ILE B 1 209 ? 14.164 -17.906 -7.246 1 98.75 209 ILE B O 1
ATOM 4170 N N . THR B 1 210 ? 12.633 -19.062 -8.375 1 98.69 210 THR B N 1
ATOM 4171 C CA . THR B 1 210 ? 12.195 -17.953 -9.219 1 98.69 210 THR B CA 1
ATOM 4172 C C . THR B 1 210 ? 10.812 -17.453 -8.797 1 98.69 210 THR B C 1
ATOM 4174 O O . THR B 1 210 ? 9.844 -18.219 -8.797 1 98.69 210 THR B O 1
ATOM 4177 N N . PHE B 1 211 ? 10.695 -16.219 -8.469 1 98.88 211 PHE B N 1
ATOM 4178 C CA . PHE B 1 211 ? 9.445 -15.656 -7.965 1 98.88 211 PHE B CA 1
ATOM 4179 C C . PHE B 1 211 ? 8.703 -14.914 -9.07 1 98.88 211 PHE B C 1
ATOM 4181 O O . PHE B 1 211 ? 9.32 -14.312 -9.953 1 98.88 211 PHE B O 1
ATOM 4188 N N . ILE B 1 212 ? 7.406 -14.992 -9.062 1 98.94 212 ILE B N 1
ATOM 4189 C CA . ILE B 1 212 ? 6.555 -14.148 -9.891 1 98.94 212 ILE B CA 1
ATOM 4190 C C . ILE B 1 212 ? 5.664 -13.281 -9.008 1 98.94 212 ILE B C 1
ATOM 4192 O O . ILE B 1 212 ? 4.848 -13.805 -8.234 1 98.94 212 ILE B O 1
ATOM 4196 N N . MET B 1 213 ? 5.867 -12 -9.023 1 98.88 213 MET B N 1
ATOM 4197 C CA . MET B 1 213 ? 5 -11.047 -8.344 1 98.88 213 MET B CA 1
ATOM 4198 C C . MET B 1 213 ? 3.906 -10.539 -9.281 1 98.88 213 MET B C 1
ATOM 4200 O O . MET B 1 213 ? 4.172 -10.242 -10.445 1 98.88 213 MET B O 1
ATOM 4204 N N . SER B 1 214 ? 2.713 -10.469 -8.766 1 98.69 214 SER B N 1
ATOM 4205 C CA . SER B 1 214 ? 1.571 -10.242 -9.641 1 98.69 214 SER B CA 1
ATOM 4206 C C . SER B 1 214 ? 1.249 -8.758 -9.75 1 98.69 214 SER B C 1
ATOM 4208 O O . SER B 1 214 ? 1.852 -7.93 -9.062 1 98.69 214 SER B O 1
ATOM 4210 N N . HIS B 1 215 ? 0.436 -8.383 -10.688 1 98.62 215 HIS B N 1
ATOM 4211 C CA . HIS B 1 215 ? -0.226 -7.09 -10.867 1 98.62 215 HIS B CA 1
ATOM 4212 C C . HIS B 1 215 ? 0.791 -5.957 -10.953 1 98.62 215 HIS B C 1
ATOM 4214 O O . HIS B 1 215 ? 0.663 -4.945 -10.258 1 98.62 215 HIS B O 1
ATOM 4220 N N . GLY B 1 216 ? 1.834 -6.211 -11.719 1 98.06 216 GLY B N 1
ATOM 4221 C CA . GLY B 1 216 ? 2.805 -5.172 -12.008 1 98.06 216 GLY B CA 1
ATOM 4222 C C . GLY B 1 216 ? 3.629 -4.766 -10.805 1 98.06 216 GLY B C 1
ATOM 4223 O O . GLY B 1 216 ? 3.984 -3.598 -10.648 1 98.06 216 GLY B O 1
ATOM 4224 N N . GLY B 1 217 ? 3.832 -5.668 -9.867 1 98.62 217 GLY B N 1
ATOM 4225 C CA . GLY B 1 217 ? 4.605 -5.355 -8.672 1 98.62 217 GLY B CA 1
ATOM 4226 C C . GLY B 1 217 ? 3.789 -4.668 -7.598 1 98.62 217 GLY B C 1
ATOM 4227 O O . GLY B 1 217 ? 4.344 -4.172 -6.613 1 98.62 217 GLY B O 1
ATOM 4228 N N . CYS B 1 218 ? 2.453 -4.602 -7.824 1 98.75 218 CYS B N 1
ATOM 4229 C CA . CYS B 1 218 ? 1.542 -3.969 -6.875 1 98.75 218 CYS B CA 1
ATOM 4230 C C . CYS B 1 218 ? 2.01 -2.562 -6.523 1 98.75 218 CYS B C 1
ATOM 4232 O O . CYS B 1 218 ? 2.152 -1.712 -7.406 1 98.75 218 CYS B O 1
ATOM 4234 N N . VAL B 1 219 ? 2.289 -2.316 -5.238 1 98.81 219 VAL B N 1
ATOM 4235 C CA . VAL B 1 219 ? 2.674 -0.964 -4.852 1 98.81 219 VAL B CA 1
ATOM 4236 C C . VAL B 1 219 ? 4.129 -0.953 -4.395 1 98.81 219 VAL B C 1
ATOM 4238 O O . VAL B 1 219 ? 4.629 0.07 -3.918 1 98.81 219 VAL B O 1
ATOM 4241 N N . LEU B 1 220 ? 4.852 -2.033 -4.582 1 98.75 220 LEU B N 1
ATOM 4242 C CA . LEU B 1 220 ? 6.219 -2.17 -4.094 1 98.75 220 LEU B CA 1
ATOM 4243 C C . LEU B 1 220 ? 7.129 -1.124 -4.73 1 98.75 220 LEU B C 1
ATOM 4245 O O . LEU B 1 220 ? 7.945 -0.506 -4.043 1 98.75 220 LEU B O 1
ATOM 4249 N N . PRO B 1 221 ? 6.973 -0.852 -6.055 1 97.81 221 PRO B N 1
ATOM 4250 C CA . PRO B 1 221 ? 7.902 0.091 -6.68 1 97.81 221 PRO B CA 1
ATOM 4251 C C . PRO B 1 221 ? 7.871 1.471 -6.027 1 97.81 221 PRO B C 1
ATOM 4253 O O . PRO B 1 221 ? 8.891 2.166 -6 1 97.81 221 PRO B O 1
ATOM 4256 N N . SER B 1 222 ? 6.762 1.831 -5.422 1 97.69 222 SER B N 1
ATOM 4257 C CA . SER B 1 222 ? 6.621 3.146 -4.805 1 97.69 222 SER B CA 1
ATOM 4258 C C . SER B 1 222 ? 7.375 3.221 -3.482 1 97.69 222 SER B C 1
ATOM 4260 O O . SER B 1 222 ? 7.77 4.305 -3.045 1 97.69 222 SER B O 1
ATOM 4262 N N . ILE B 1 223 ? 7.625 2.004 -2.848 1 98.31 223 ILE B N 1
ATOM 4263 C CA . ILE B 1 223 ? 8.078 2.164 -1.47 1 98.31 223 ILE B CA 1
ATOM 4264 C C . ILE B 1 223 ? 9.242 1.217 -1.198 1 98.31 223 ILE B C 1
ATOM 4266 O O . ILE B 1 223 ? 9.672 1.062 -0.051 1 98.31 223 ILE B O 1
ATOM 4270 N N . VAL B 1 224 ? 9.836 0.58 -2.215 1 98.31 224 VAL B N 1
ATOM 4271 C CA . VAL B 1 224 ? 10.93 -0.364 -1.995 1 98.31 224 VAL B CA 1
ATOM 4272 C C . VAL B 1 224 ? 12.117 0.357 -1.364 1 98.31 224 VAL B C 1
ATOM 4274 O O . VAL B 1 224 ? 12.781 -0.186 -0.48 1 98.31 224 VAL B O 1
ATOM 4277 N N . ASP B 1 225 ? 12.391 1.599 -1.768 1 97 225 ASP B N 1
ATOM 4278 C CA . ASP B 1 225 ? 13.484 2.375 -1.196 1 97 225 ASP B CA 1
ATOM 4279 C C . ASP B 1 225 ? 13.211 2.715 0.267 1 97 225 ASP B C 1
ATOM 4281 O O . ASP B 1 225 ? 14.117 2.668 1.1 1 97 225 ASP B O 1
ATOM 4285 N N . ARG B 1 226 ? 12 3.094 0.563 1 98 226 ARG B N 1
ATOM 4286 C CA . ARG B 1 226 ? 11.609 3.359 1.943 1 98 226 ARG B CA 1
ATOM 4287 C C . ARG B 1 226 ? 11.812 2.125 2.816 1 98 226 ARG B C 1
ATOM 4289 O O . ARG B 1 226 ? 12.406 2.211 3.895 1 98 226 ARG B O 1
ATOM 4296 N N . ILE B 1 227 ? 11.383 0.935 2.307 1 98.44 227 ILE B N 1
ATOM 4297 C CA . ILE B 1 227 ? 11.492 -0.314 3.053 1 98.44 227 ILE B CA 1
ATOM 4298 C C . ILE B 1 227 ? 12.961 -0.623 3.328 1 98.44 227 ILE B C 1
ATOM 4300 O O . ILE B 1 227 ? 13.336 -0.928 4.465 1 98.44 227 ILE B O 1
ATOM 4304 N N . GLY B 1 228 ? 13.812 -0.477 2.33 1 97.94 228 GLY B N 1
ATOM 4305 C CA . GLY B 1 228 ? 15.219 -0.794 2.469 1 97.94 228 GLY B CA 1
ATOM 4306 C C . GLY B 1 228 ? 15.977 0.196 3.338 1 97.94 228 GLY B C 1
ATOM 4307 O O . GLY B 1 228 ? 16.969 -0.161 3.982 1 97.94 228 GLY B O 1
ATOM 4308 N N . ALA B 1 229 ? 15.484 1.432 3.4 1 96.94 229 ALA B N 1
ATOM 4309 C CA . ALA B 1 229 ? 16.219 2.498 4.07 1 96.94 229 ALA B CA 1
ATOM 4310 C C . ALA B 1 229 ? 15.75 2.668 5.512 1 96.94 229 ALA B C 1
ATOM 4312 O O . ALA B 1 229 ? 16.375 3.396 6.289 1 96.94 229 ALA B O 1
ATOM 4313 N N . PHE B 1 230 ? 14.703 1.98 5.91 1 95.75 230 PHE B N 1
ATOM 4314 C CA . PHE B 1 230 ? 14.062 2.295 7.18 1 95.75 230 PHE B CA 1
ATOM 4315 C C . PHE B 1 230 ? 14.977 1.955 8.352 1 95.75 230 PHE B C 1
ATOM 4317 O O . PHE B 1 230 ? 14.891 2.574 9.414 1 95.75 230 PHE B O 1
ATOM 4324 N N . ALA B 1 231 ? 15.914 1.028 8.148 1 92.06 231 ALA B N 1
ATOM 4325 C CA . ALA B 1 231 ? 16.859 0.633 9.195 1 92.06 231 ALA B CA 1
ATOM 4326 C C . ALA B 1 231 ? 17.75 1.799 9.594 1 92.06 231 ALA B C 1
ATOM 4328 O O . ALA B 1 231 ? 18.312 1.815 10.703 1 92.06 231 ALA B O 1
ATOM 4329 N N . THR B 1 232 ? 17.906 2.783 8.766 1 92 232 THR B N 1
ATOM 4330 C CA . THR B 1 232 ? 18.797 3.9 9.023 1 92 232 THR B CA 1
ATOM 4331 C C . THR B 1 232 ? 18.281 4.762 10.172 1 92 232 THR B C 1
ATOM 4333 O O . THR B 1 232 ? 19.031 5.543 10.758 1 92 232 THR B O 1
ATOM 4336 N N . PHE B 1 233 ? 16.984 4.621 10.453 1 90.44 233 PHE B N 1
ATOM 4337 C CA . PHE B 1 233 ? 16.391 5.383 11.547 1 90.44 233 PHE B CA 1
ATOM 4338 C C . PHE B 1 233 ? 17 4.961 12.883 1 90.44 233 PHE B C 1
ATOM 4340 O O . PHE B 1 233 ? 16.984 5.73 13.852 1 90.44 233 PHE B O 1
ATOM 4347 N N . ASN B 1 234 ? 17.547 3.734 12.938 1 88.12 234 ASN B N 1
ATOM 4348 C CA . ASN B 1 234 ? 18.141 3.211 14.172 1 88.12 234 ASN B CA 1
ATOM 4349 C C . ASN B 1 234 ? 19.609 2.836 13.977 1 88.12 234 ASN B C 1
ATOM 4351 O O . ASN B 1 234 ? 20.094 1.87 14.57 1 88.12 234 ASN B O 1
ATOM 4355 N N . GLY B 1 235 ? 20.25 3.459 13.039 1 87.56 235 GLY B N 1
ATOM 4356 C CA . GLY B 1 235 ? 21.688 3.291 12.875 1 87.56 235 GLY B CA 1
ATOM 4357 C C . GLY B 1 235 ? 22.047 2.102 12.016 1 87.56 235 GLY B C 1
ATOM 4358 O O . GLY B 1 235 ? 23.219 1.762 11.883 1 87.56 235 GLY B O 1
ATOM 4359 N N . GLY B 1 236 ? 20.984 1.397 11.438 1 92.38 236 GLY B N 1
ATOM 4360 C CA . GLY B 1 236 ? 21.25 0.273 10.555 1 92.38 236 GLY B CA 1
ATOM 4361 C C . GLY B 1 236 ? 21.656 0.697 9.148 1 92.38 236 GLY B C 1
ATOM 4362 O O . GLY B 1 236 ? 21.812 1.888 8.875 1 92.38 236 GLY B O 1
ATOM 4363 N N . GLN B 1 237 ? 21.75 -0.252 8.289 1 94.31 237 GLN B N 1
ATOM 4364 C CA . GLN B 1 237 ? 22.188 0.002 6.922 1 94.31 237 GLN B CA 1
ATOM 4365 C C . GLN B 1 237 ? 21.016 0.06 5.961 1 94.31 237 GLN B C 1
ATOM 4367 O O . GLN B 1 237 ? 20.031 -0.663 6.133 1 94.31 237 GLN B O 1
ATOM 4372 N N . ASN B 1 238 ? 21.172 0.971 5.035 1 96.25 238 ASN B N 1
ATOM 4373 C CA . ASN B 1 238 ? 20.219 1.035 3.938 1 96.25 238 ASN B CA 1
ATOM 4374 C C . ASN B 1 238 ? 20.344 -0.173 3.014 1 96.25 238 ASN B C 1
ATOM 4376 O O . ASN B 1 238 ? 21.422 -0.432 2.463 1 96.25 238 ASN B O 1
ATOM 4380 N N . ARG B 1 239 ? 19.281 -0.957 2.771 1 97.56 239 ARG B N 1
ATOM 4381 C CA . ARG B 1 239 ? 19.312 -2.184 1.98 1 97.56 239 ARG B CA 1
ATOM 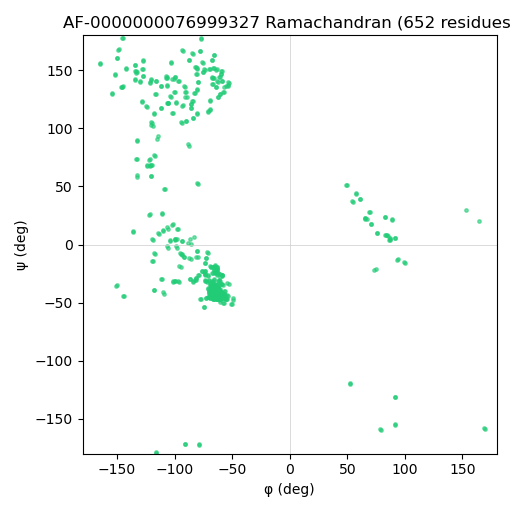4382 C C . ARG B 1 239 ? 18.578 -1.994 0.653 1 97.56 239 ARG B C 1
ATOM 4384 O O . ARG B 1 239 ? 18.297 -2.967 -0.047 1 97.56 239 ARG B O 1
ATOM 4391 N N . SER B 1 240 ? 18.234 -0.799 0.243 1 97.19 240 SER B N 1
ATOM 4392 C CA . SER B 1 240 ? 17.469 -0.511 -0.958 1 97.19 240 SER B CA 1
ATOM 4393 C C . SER B 1 240 ? 18.125 -1.106 -2.197 1 97.19 240 SER B C 1
ATOM 4395 O O . SER B 1 240 ? 17.453 -1.744 -3.016 1 97.19 240 SER B O 1
ATOM 4397 N N . GLU B 1 241 ? 19.391 -0.909 -2.326 1 96.81 241 GLU B N 1
ATOM 4398 C CA . GLU B 1 241 ? 20.094 -1.419 -3.502 1 96.81 241 GLU B CA 1
ATOM 4399 C C . GLU B 1 241 ? 20.094 -2.945 -3.525 1 96.81 241 GLU B C 1
ATOM 4401 O O . GLU B 1 241 ? 19.953 -3.555 -4.586 1 96.81 241 GLU B O 1
ATOM 4406 N N . GLU B 1 242 ? 20.297 -3.547 -2.367 1 97.88 242 GLU B N 1
ATOM 4407 C CA . GLU B 1 242 ? 20.219 -5 -2.256 1 97.88 242 GLU B CA 1
ATOM 4408 C C . GLU B 1 242 ? 18.844 -5.516 -2.711 1 97.88 242 GLU B C 1
ATOM 4410 O O . GLU B 1 242 ? 18.766 -6.484 -3.467 1 97.88 242 GLU B O 1
ATOM 4415 N N . PHE B 1 243 ? 17.812 -4.859 -2.281 1 98.5 243 PHE B N 1
ATOM 4416 C CA . PHE B 1 243 ? 16.453 -5.277 -2.611 1 98.5 243 PHE B CA 1
ATOM 4417 C C . PHE B 1 243 ? 16.203 -5.145 -4.109 1 98.5 243 PHE B C 1
ATOM 4419 O O . PHE B 1 243 ? 15.656 -6.055 -4.73 1 98.5 243 PHE B O 1
ATOM 4426 N N . ARG B 1 244 ? 16.625 -4.066 -4.73 1 97.5 244 ARG B N 1
ATOM 4427 C CA . ARG B 1 244 ? 16.453 -3.889 -6.168 1 97.5 244 ARG B CA 1
ATOM 4428 C C . ARG B 1 244 ? 17.203 -4.969 -6.945 1 97.5 244 ARG B C 1
ATOM 4430 O O . ARG B 1 244 ? 16.688 -5.484 -7.941 1 97.5 244 ARG B O 1
ATOM 4437 N N . ALA B 1 245 ? 18.375 -5.27 -6.473 1 98.06 245 ALA B N 1
ATOM 4438 C CA . ALA B 1 245 ? 19.156 -6.309 -7.133 1 98.06 245 ALA B CA 1
ATOM 4439 C C . ALA B 1 245 ? 18.453 -7.656 -7.066 1 98.06 245 ALA B C 1
ATOM 4441 O O . ALA B 1 245 ? 18.391 -8.383 -8.062 1 98.06 245 ALA B O 1
ATOM 4442 N N . LEU B 1 246 ? 17.891 -7.973 -5.934 1 98.56 246 LEU B N 1
ATOM 4443 C CA . LEU B 1 246 ? 17.188 -9.234 -5.762 1 98.56 246 LEU B CA 1
ATOM 4444 C C . LEU B 1 246 ? 15.938 -9.289 -6.641 1 98.56 246 LEU B C 1
ATOM 4446 O O . LEU B 1 246 ? 15.617 -10.328 -7.215 1 98.56 246 LEU B O 1
ATOM 4450 N N . LEU B 1 247 ? 15.266 -8.156 -6.758 1 98.62 247 LEU B N 1
ATOM 4451 C CA . LEU B 1 247 ? 14.086 -8.086 -7.617 1 98.62 247 LEU B CA 1
ATOM 4452 C C . LEU B 1 247 ? 14.469 -8.328 -9.078 1 98.62 247 LEU B C 1
ATOM 4454 O O . LEU B 1 247 ? 13.766 -9.047 -9.789 1 98.62 247 LEU B O 1
ATOM 4458 N N . ARG B 1 248 ? 15.578 -7.84 -9.492 1 97.5 248 ARG B N 1
ATOM 4459 C CA . ARG B 1 248 ? 16.031 -7.961 -10.867 1 97.5 248 ARG B CA 1
ATOM 4460 C C . ARG B 1 248 ? 16.5 -9.383 -11.172 1 97.5 248 ARG B C 1
ATOM 4462 O O . ARG B 1 248 ? 16.406 -9.844 -12.305 1 97.5 248 ARG B O 1
ATOM 4469 N N . GLU B 1 249 ? 16.906 -10.039 -10.117 1 97.44 249 GLU B N 1
ATOM 4470 C CA . GLU B 1 249 ? 17.578 -11.312 -10.328 1 97.44 249 GLU B CA 1
ATOM 4471 C C . GLU B 1 249 ? 16.625 -12.484 -10.109 1 97.44 249 GLU B C 1
ATOM 4473 O O . GLU B 1 249 ? 16.719 -13.516 -10.781 1 97.44 249 GLU B O 1
ATOM 4478 N N . ARG B 1 250 ? 15.703 -12.234 -9.219 1 98.31 250 ARG B N 1
ATOM 4479 C CA . ARG B 1 250 ? 14.992 -13.406 -8.727 1 98.31 250 ARG B CA 1
ATOM 4480 C C . ARG B 1 250 ? 13.508 -13.328 -9.062 1 98.31 250 ARG B C 1
ATOM 4482 O O . ARG B 1 250 ? 12.781 -14.32 -8.938 1 98.31 250 ARG B O 1
ATOM 4489 N N . PHE B 1 251 ? 13.047 -12.188 -9.586 1 98.88 251 PHE B N 1
ATOM 4490 C CA . PHE B 1 251 ? 11.609 -12.008 -9.75 1 98.88 251 PHE B CA 1
ATOM 4491 C C . PHE B 1 251 ? 11.258 -11.766 -11.211 1 98.88 251 PHE B C 1
ATOM 4493 O O . PHE B 1 251 ? 12.039 -11.156 -11.945 1 98.88 251 PHE B O 1
ATOM 4500 N N . PHE B 1 252 ? 10.148 -12.312 -11.656 1 98.94 252 PHE B N 1
ATOM 4501 C CA . PHE B 1 252 ? 9.352 -11.82 -12.773 1 98.94 252 PHE B CA 1
ATOM 4502 C C . PHE B 1 252 ? 8.109 -11.102 -12.281 1 98.94 252 PHE B C 1
ATOM 4504 O O . PHE B 1 252 ? 7.68 -11.297 -11.141 1 98.94 252 PHE B O 1
ATOM 4511 N N . PHE B 1 253 ? 7.578 -10.227 -13.109 1 98.88 253 PHE B N 1
ATOM 4512 C CA . PHE B 1 253 ? 6.398 -9.438 -12.781 1 98.88 253 PHE B CA 1
ATOM 4513 C C . PHE B 1 253 ? 5.34 -9.562 -13.875 1 98.88 253 PHE B C 1
ATOM 4515 O O . PHE B 1 253 ? 5.613 -9.281 -15.039 1 98.88 253 PHE B O 1
ATOM 4522 N N . ASP B 1 254 ? 4.18 -10.008 -13.43 1 98.69 254 ASP B N 1
ATOM 4523 C CA . ASP B 1 254 ? 3.164 -10.078 -14.469 1 98.69 254 ASP B CA 1
ATOM 4524 C C . ASP B 1 254 ? 2.475 -8.727 -14.656 1 98.69 254 ASP B C 1
ATOM 4526 O O . ASP B 1 254 ? 2.543 -7.863 -13.773 1 98.69 254 ASP B O 1
ATOM 4530 N N . MET B 1 255 ? 1.813 -8.602 -15.742 1 97.81 255 MET B N 1
ATOM 4531 C CA . MET B 1 255 ? 1.192 -7.328 -16.094 1 97.81 255 MET B CA 1
ATOM 4532 C C . MET B 1 255 ? -0.328 -7.426 -16.016 1 97.81 255 MET B C 1
ATOM 4534 O O . MET B 1 255 ? -1.035 -6.777 -16.781 1 97.81 255 MET B O 1
ATOM 4538 N N . ALA B 1 256 ? -0.809 -8.32 -15.172 1 98.12 256 ALA B N 1
ATOM 4539 C CA . ALA B 1 256 ? -2.252 -8.391 -14.953 1 98.12 256 ALA B CA 1
ATOM 4540 C C . ALA B 1 256 ? -2.764 -7.129 -14.266 1 98.12 256 ALA B C 1
ATOM 4542 O O . ALA B 1 256 ? -2.043 -6.5 -13.484 1 98.12 256 ALA B O 1
ATOM 4543 N N . GLY B 1 257 ? -3.977 -6.797 -14.508 1 96.38 257 GLY B N 1
ATOM 4544 C CA . GLY B 1 257 ? -4.602 -5.633 -13.898 1 96.38 257 GLY B CA 1
ATOM 4545 C C . GLY B 1 257 ? -4.449 -4.375 -14.734 1 96.38 257 GLY B C 1
ATOM 4546 O O . GLY B 1 257 ? -4.777 -4.363 -15.922 1 96.38 257 GLY B O 1
ATOM 4547 N N . PHE B 1 258 ? -4.02 -3.271 -14.094 1 97 258 PHE B N 1
ATOM 4548 C CA . PHE B 1 258 ? -4.008 -1.961 -14.734 1 97 258 PHE B CA 1
ATOM 4549 C C . PHE B 1 258 ? -2.596 -1.392 -14.781 1 97 258 PHE B C 1
ATOM 4551 O O . PHE B 1 258 ? -2.352 -0.281 -14.305 1 97 258 PHE B O 1
ATOM 4558 N N . PRO B 1 259 ? -1.65 -2.133 -15.445 1 97.38 259 PRO B N 1
ATOM 4559 C CA . PRO B 1 259 ? -0.279 -1.626 -15.531 1 97.38 259 PRO B CA 1
ATOM 4560 C C . PRO B 1 259 ? -0.174 -0.346 -16.359 1 97.38 259 PRO B C 1
ATOM 4562 O O . PRO B 1 259 ? 0.752 0.446 -16.156 1 97.38 259 PRO B O 1
ATOM 4565 N N . PHE B 1 260 ? -1.056 -0.226 -17.297 1 96.12 260 PHE B N 1
ATOM 4566 C CA . PHE B 1 260 ? -1.085 0.959 -18.156 1 96.12 260 PHE B CA 1
ATOM 4567 C C . PHE B 1 260 ? -2.275 1.845 -17.797 1 96.12 260 PHE B C 1
ATOM 4569 O O . PHE B 1 260 ? -3.336 1.346 -17.422 1 96.12 260 PHE B O 1
ATOM 4576 N N . PRO B 1 261 ? -2.148 3.164 -17.875 1 93.69 261 PRO B N 1
ATOM 4577 C CA . PRO B 1 261 ? -1.036 3.838 -18.547 1 93.69 261 PRO B CA 1
ATOM 4578 C C . PRO B 1 261 ? 0.127 4.145 -17.609 1 93.69 261 PRO B C 1
ATOM 4580 O O . PRO B 1 261 ? 1.226 4.469 -18.062 1 93.69 261 PRO B O 1
ATOM 4583 N N . ASP B 1 262 ? -0 4 -16.297 1 95 262 ASP B N 1
ATOM 4584 C CA . ASP B 1 262 ? 0.955 4.695 -15.438 1 95 262 ASP B CA 1
ATOM 4585 C C . ASP B 1 262 ? 1.774 3.705 -14.609 1 95 262 ASP B C 1
ATOM 4587 O O . ASP B 1 262 ? 2.996 3.838 -14.508 1 95 262 ASP B O 1
ATOM 4591 N N . GLN B 1 263 ? 1.24 2.635 -14.094 1 97.38 263 GLN B N 1
ATOM 4592 C CA . GLN B 1 263 ? 1.834 1.792 -13.055 1 97.38 263 GLN B CA 1
ATOM 4593 C C . GLN B 1 263 ? 3.154 1.188 -13.531 1 97.38 263 GLN B C 1
ATOM 4595 O O . GLN B 1 263 ? 4.125 1.141 -12.773 1 97.38 263 GLN B O 1
ATOM 4600 N N . VAL B 1 264 ? 3.236 0.784 -14.805 1 98.25 264 VAL B N 1
ATOM 4601 C CA . VAL B 1 264 ? 4.355 0.015 -15.336 1 98.25 264 VAL B CA 1
ATOM 4602 C C . VAL B 1 264 ? 5.637 0.842 -15.25 1 98.25 264 VAL B C 1
ATOM 4604 O O . VAL B 1 264 ? 6.73 0.291 -15.102 1 98.25 264 VAL B O 1
ATOM 4607 N N . HIS B 1 265 ? 5.523 2.15 -15.25 1 98 265 HIS B N 1
ATOM 4608 C CA . HIS B 1 265 ? 6.688 3.027 -15.297 1 98 265 HIS B CA 1
ATOM 4609 C C . HIS B 1 265 ? 7.469 2.973 -13.984 1 98 265 HIS B C 1
ATOM 4611 O O . HIS B 1 265 ? 8.703 2.998 -13.992 1 98 265 HIS B O 1
ATOM 4617 N N . GLY B 1 266 ? 6.727 2.924 -12.852 1 97.56 266 GLY B N 1
ATOM 4618 C CA . GLY B 1 266 ? 7.41 2.752 -11.578 1 97.56 266 GLY B CA 1
ATOM 4619 C C . GLY B 1 266 ? 8.164 1.439 -11.477 1 97.56 266 GLY B C 1
ATOM 4620 O O . GLY B 1 266 ? 9.281 1.398 -10.961 1 97.56 266 GLY B O 1
ATOM 4621 N N . LEU B 1 267 ? 7.582 0.395 -12.008 1 98.38 267 LEU B N 1
ATOM 4622 C CA . LEU B 1 267 ? 8.203 -0.924 -11.992 1 98.38 267 LEU B CA 1
ATOM 4623 C C . LEU B 1 267 ? 9.469 -0.941 -12.844 1 98.38 267 LEU B C 1
ATOM 4625 O O . LEU B 1 267 ? 10.523 -1.396 -12.391 1 98.38 267 LEU B O 1
ATOM 4629 N N . LEU B 1 268 ? 9.375 -0.398 -14.055 1 98.31 268 LEU B N 1
ATOM 4630 C CA . LEU B 1 268 ? 10.516 -0.383 -14.961 1 98.31 268 LEU B CA 1
ATOM 4631 C C . LEU B 1 268 ? 11.656 0.451 -14.383 1 98.31 268 LEU B C 1
ATOM 4633 O O . LEU B 1 268 ? 12.828 0.117 -14.57 1 98.31 268 LEU B O 1
ATOM 4637 N N . ARG B 1 269 ? 11.328 1.509 -13.703 1 97.25 269 ARG B N 1
ATOM 4638 C CA . ARG B 1 269 ? 12.352 2.318 -13.047 1 97.25 269 ARG B CA 1
ATOM 4639 C C . ARG B 1 269 ? 13.062 1.527 -11.953 1 97.25 269 ARG B C 1
ATOM 4641 O O . ARG B 1 269 ? 14.289 1.601 -11.828 1 97.25 269 ARG B O 1
ATOM 4648 N N . THR B 1 270 ? 12.312 0.818 -11.188 1 97.12 270 THR B N 1
ATOM 4649 C CA . THR B 1 270 ? 12.852 -0.006 -10.117 1 97.12 270 THR B CA 1
ATOM 4650 C C . THR B 1 270 ? 13.789 -1.077 -10.672 1 97.12 270 THR B C 1
ATOM 4652 O O . THR B 1 270 ? 14.844 -1.345 -10.102 1 97.12 270 THR B O 1
ATOM 4655 N N . LEU B 1 271 ? 13.406 -1.649 -11.805 1 97.69 271 LEU B N 1
ATOM 4656 C CA . LEU B 1 271 ? 14.141 -2.766 -12.391 1 97.69 271 LEU B CA 1
ATOM 4657 C C . LEU B 1 271 ? 15.352 -2.27 -13.172 1 97.69 271 LEU B C 1
ATOM 4659 O O . LEU B 1 271 ? 16.328 -3 -13.336 1 97.69 271 LEU B O 1
ATOM 4663 N N . GLY B 1 272 ? 15.289 -1.019 -13.727 1 96.56 272 GLY B N 1
ATOM 4664 C CA . GLY B 1 272 ? 16.391 -0.439 -14.469 1 96.56 272 GLY B CA 1
ATOM 4665 C C . GLY B 1 272 ? 16.5 -0.963 -15.891 1 96.56 272 GLY B C 1
ATOM 4666 O O . GLY B 1 272 ? 15.523 -1.453 -16.453 1 96.56 272 GLY B O 1
ATOM 4667 N N . GLN B 1 273 ? 17.656 -0.832 -16.469 1 95.5 273 GLN B N 1
ATOM 4668 C CA . GLN B 1 273 ? 17.906 -1.252 -17.844 1 95.5 273 GLN B CA 1
ATOM 4669 C C . GLN B 1 273 ? 17.672 -2.748 -18.016 1 95.5 273 GLN B C 1
ATOM 4671 O O . GLN B 1 273 ? 18.141 -3.555 -17.219 1 95.5 273 GLN B O 1
ATOM 4676 N N . GLY B 1 274 ? 16.875 -3.055 -19.031 1 96.88 274 GLY B N 1
ATOM 4677 C CA . GLY B 1 274 ? 16.578 -4.453 -19.281 1 96.88 274 GLY B CA 1
ATOM 4678 C C . GLY B 1 274 ? 15.406 -4.965 -18.453 1 96.88 274 GLY B C 1
ATOM 4679 O O . GLY B 1 274 ? 15.133 -6.168 -18.438 1 96.88 274 GLY B O 1
ATOM 4680 N N . GLY B 1 275 ? 14.766 -4.023 -17.766 1 97.69 275 GLY B N 1
ATOM 4681 C CA . GLY B 1 275 ? 13.672 -4.41 -16.891 1 97.69 275 GLY B CA 1
ATOM 4682 C C . GLY B 1 275 ? 12.555 -5.129 -17.609 1 97.69 275 GLY B C 1
ATOM 4683 O O . GLY B 1 275 ? 11.844 -5.945 -17.016 1 97.69 275 GLY B O 1
ATOM 4684 N N . GLU B 1 276 ? 12.383 -4.863 -18.906 1 98 276 GLU B N 1
ATOM 4685 C CA . GLU B 1 276 ? 11.328 -5.488 -19.703 1 98 276 GLU B CA 1
ATOM 4686 C C . GLU B 1 276 ? 11.516 -7 -19.781 1 98 276 GLU B C 1
ATOM 4688 O O . GLU B 1 276 ? 10.555 -7.738 -19.984 1 98 276 GLU B O 1
ATOM 4693 N N . ARG B 1 277 ? 12.742 -7.488 -19.531 1 98.25 277 ARG B N 1
ATOM 4694 C CA . ARG B 1 277 ? 13.047 -8.914 -19.594 1 98.25 277 ARG B CA 1
ATOM 4695 C C . ARG B 1 277 ? 12.453 -9.656 -18.406 1 98.25 277 ARG B C 1
ATOM 4697 O O . ARG B 1 277 ? 12.391 -10.883 -18.391 1 98.25 277 ARG B O 1
ATOM 4704 N N . ARG B 1 278 ? 11.992 -8.828 -17.438 1 98.69 278 ARG B N 1
ATOM 4705 C CA . ARG B 1 278 ? 11.43 -9.414 -16.234 1 98.69 278 ARG B CA 1
ATOM 4706 C C . ARG B 1 278 ? 9.906 -9.336 -16.234 1 98.69 278 ARG B C 1
ATOM 4708 O O . ARG B 1 278 ? 9.258 -9.766 -15.281 1 98.69 278 ARG B O 1
ATOM 4715 N N . LEU B 1 279 ? 9.297 -8.836 -17.297 1 98.81 279 LEU B N 1
ATOM 4716 C CA . LEU B 1 279 ? 7.852 -8.695 -17.391 1 98.81 279 LEU B CA 1
ATOM 4717 C C . LEU B 1 279 ? 7.238 -9.883 -18.125 1 98.81 279 LEU B C 1
ATOM 4719 O O . LEU B 1 279 ? 7.812 -10.375 -19.109 1 98.81 279 LEU B O 1
ATOM 4723 N N . VAL B 1 280 ? 6.098 -10.344 -17.672 1 98.88 280 VAL B N 1
ATOM 4724 C CA . VAL B 1 280 ? 5.352 -11.398 -18.328 1 98.88 280 VAL B CA 1
ATOM 4725 C C . VAL B 1 280 ? 3.873 -11.023 -18.406 1 98.88 280 VAL B C 1
ATOM 4727 O O . VAL B 1 280 ? 3.396 -10.195 -17.625 1 98.88 280 VAL B O 1
ATOM 4730 N N . TYR B 1 281 ? 3.184 -11.586 -19.391 1 98.81 281 TYR B N 1
ATOM 4731 C CA . TYR B 1 281 ? 1.764 -11.297 -19.578 1 98.81 281 TYR B CA 1
ATOM 4732 C C . TYR B 1 281 ? 0.916 -12.109 -18.609 1 98.81 281 TYR B C 1
ATOM 4734 O O . TYR B 1 281 ? 1.228 -13.266 -18.312 1 98.81 281 TYR B O 1
ATOM 4742 N N . GLY B 1 282 ? -0.123 -11.492 -18.062 1 98.81 282 GLY B N 1
ATOM 4743 C CA . GLY B 1 282 ? -1.154 -12.117 -17.25 1 98.81 282 GLY B CA 1
ATOM 4744 C C . GLY B 1 282 ? -2.525 -11.5 -17.438 1 98.81 282 GLY B C 1
ATOM 4745 O O . GLY B 1 282 ? -2.654 -10.273 -17.484 1 98.81 282 GLY B O 1
ATOM 4746 N N . SER B 1 283 ? -3.564 -12.312 -17.562 1 98.69 283 SER B N 1
ATOM 4747 C CA . SER B 1 283 ? -4.91 -11.805 -17.797 1 98.69 283 SER B CA 1
ATOM 4748 C C . SER B 1 283 ? -5.695 -11.688 -16.484 1 98.69 283 SER B C 1
ATOM 4750 O O . SER B 1 283 ? -6.586 -10.844 -16.375 1 98.69 283 SER B O 1
ATOM 4752 N N . ASP B 1 284 ? -5.426 -12.547 -15.57 1 98.56 284 ASP B N 1
ATOM 4753 C CA . ASP B 1 284 ? -6.152 -12.664 -14.312 1 98.56 284 ASP B CA 1
ATOM 4754 C C . ASP B 1 284 ? -7.586 -13.133 -14.555 1 98.56 284 ASP B C 1
ATOM 4756 O O . ASP B 1 284 ? -8.477 -12.867 -13.742 1 98.56 284 ASP B O 1
ATOM 4760 N N . TYR B 1 285 ? -7.82 -13.773 -15.703 1 98.44 285 TYR B N 1
ATOM 4761 C CA . TYR B 1 285 ? -9.102 -14.398 -16.016 1 98.44 285 TYR B CA 1
ATOM 4762 C C . TYR B 1 285 ? -9.359 -15.594 -15.109 1 98.44 285 TYR B C 1
ATOM 4764 O O . TYR B 1 285 ? -8.43 -16.328 -14.742 1 98.44 285 TYR B O 1
ATOM 4772 N N . PRO B 1 286 ? -10.602 -15.805 -14.719 1 97.56 286 PRO B N 1
ATOM 4773 C CA . PRO B 1 286 ? -11.859 -15.117 -15.055 1 97.56 286 PRO B CA 1
ATOM 4774 C C . PRO B 1 286 ? -12.289 -14.117 -13.984 1 97.56 286 PRO B C 1
ATOM 4776 O O . PRO B 1 286 ? -13.383 -13.555 -14.062 1 97.56 286 PRO B O 1
ATOM 4779 N N . PHE B 1 287 ? -11.445 -13.938 -12.984 1 96.56 287 PHE B N 1
ATOM 4780 C CA . PHE B 1 287 ? -11.797 -12.953 -11.977 1 96.56 287 PHE B CA 1
ATOM 4781 C C . PHE B 1 287 ? -11.758 -11.539 -12.555 1 96.56 287 PHE B C 1
ATOM 4783 O O . PHE B 1 287 ? -12.438 -10.641 -12.07 1 96.56 287 PHE B O 1
ATOM 4790 N N . THR B 1 288 ? -10.922 -11.266 -13.484 1 97.06 288 THR B N 1
ATOM 4791 C CA . THR B 1 288 ? -11.148 -10.211 -14.469 1 97.06 288 THR B CA 1
ATOM 4792 C C . THR B 1 288 ? -12.07 -10.703 -15.578 1 97.06 288 THR B C 1
ATOM 4794 O O . THR B 1 288 ? -11.703 -11.586 -16.359 1 97.06 288 THR B O 1
ATOM 4797 N N . PRO B 1 289 ? -13.234 -10.156 -15.641 1 95.88 289 PRO B N 1
ATOM 4798 C CA . PRO B 1 289 ? -14.195 -10.656 -16.625 1 95.88 289 PRO B CA 1
ATOM 4799 C C . PRO B 1 289 ? -13.688 -10.547 -18.062 1 95.88 289 PRO B C 1
ATOM 4801 O O . PRO B 1 289 ? -12.961 -9.602 -18.391 1 95.88 289 PRO B O 1
ATOM 4804 N N . GLY B 1 290 ? -14.148 -11.492 -18.906 1 96.88 290 GLY B N 1
ATOM 4805 C CA . GLY B 1 290 ? -13.656 -11.609 -20.266 1 96.88 290 GLY B CA 1
ATOM 4806 C C . GLY B 1 290 ? -13.656 -10.289 -21.016 1 96.88 290 GLY B C 1
ATOM 4807 O O . GLY B 1 290 ? -12.656 -9.93 -21.641 1 96.88 290 GLY B O 1
ATOM 4808 N N . LYS B 1 291 ? -14.75 -9.562 -20.922 1 95.44 291 LYS B N 1
ATOM 4809 C CA . LYS B 1 291 ? -14.852 -8.281 -21.625 1 95.44 291 LYS B CA 1
ATOM 4810 C C . LYS B 1 291 ? -13.781 -7.301 -21.125 1 95.44 291 LYS B C 1
ATOM 4812 O O . LYS B 1 291 ? -13.188 -6.57 -21.922 1 95.44 291 LYS B O 1
ATOM 4817 N N . VAL B 1 292 ? -13.562 -7.324 -19.859 1 96.62 292 VAL B N 1
ATOM 4818 C CA . VAL B 1 292 ? -12.578 -6.422 -19.266 1 96.62 292 VAL B CA 1
ATOM 4819 C C . VAL B 1 292 ? -11.172 -6.863 -19.656 1 96.62 292 VAL B C 1
ATOM 4821 O O . VAL B 1 292 ? -10.305 -6.027 -19.922 1 96.62 292 VAL B O 1
ATOM 4824 N N . VAL B 1 293 ? -10.945 -8.203 -19.719 1 97.88 293 VAL B N 1
ATOM 4825 C CA . VAL B 1 293 ? -9.656 -8.727 -20.156 1 97.88 293 VAL B CA 1
ATOM 4826 C C . VAL B 1 293 ? -9.336 -8.211 -21.562 1 97.88 293 VAL B C 1
ATOM 4828 O O . VAL B 1 293 ? -8.211 -7.793 -21.828 1 97.88 293 VAL B O 1
ATOM 4831 N N . LEU B 1 294 ? -10.344 -8.242 -22.438 1 97.69 294 LEU B N 1
ATOM 4832 C CA . LEU B 1 294 ? -10.148 -7.781 -23.812 1 97.69 294 LEU B CA 1
ATOM 4833 C C . LEU B 1 294 ? -9.82 -6.293 -23.844 1 97.69 294 LEU B C 1
ATOM 4835 O O . LEU B 1 294 ? -8.906 -5.867 -24.547 1 97.69 294 LEU B O 1
ATOM 4839 N N . ASP B 1 295 ? -10.516 -5.477 -23.031 1 96.56 295 ASP B N 1
ATOM 4840 C CA . ASP B 1 295 ? -10.266 -4.039 -22.938 1 96.56 295 ASP B CA 1
ATOM 4841 C C . ASP B 1 295 ? -8.859 -3.756 -22.422 1 96.56 295 ASP B C 1
ATOM 4843 O O . ASP B 1 295 ? -8.148 -2.9 -22.969 1 96.56 295 ASP B O 1
ATOM 4847 N N . LEU B 1 296 ? -8.477 -4.508 -21.422 1 97 296 LEU B N 1
ATOM 4848 C CA . LEU B 1 296 ? -7.152 -4.336 -20.828 1 97 296 LEU B CA 1
ATOM 4849 C C . LEU B 1 296 ? -6.062 -4.77 -21.797 1 97 296 LEU B C 1
ATOM 4851 O O . LEU B 1 296 ? -4.984 -4.172 -21.844 1 97 296 LEU B O 1
ATOM 4855 N N . GLY B 1 297 ? -6.383 -5.867 -22.547 1 97.44 297 GLY B N 1
ATOM 4856 C CA . GLY B 1 297 ? -5.457 -6.309 -23.578 1 97.44 297 GLY B CA 1
ATOM 4857 C C . GLY B 1 297 ? -5.176 -5.242 -24.625 1 97.44 297 GLY B C 1
ATOM 4858 O O . GLY B 1 297 ? -4.027 -5.047 -25.016 1 97.44 297 GLY B O 1
ATOM 4859 N N . ALA B 1 298 ? -6.191 -4.535 -25.062 1 97.44 298 ALA B N 1
ATOM 4860 C CA . ALA B 1 298 ? -6.047 -3.469 -26.047 1 97.44 298 ALA B CA 1
ATOM 4861 C C . ALA B 1 298 ? -5.211 -2.318 -25.5 1 97.44 298 ALA B C 1
ATOM 4863 O O . ALA B 1 298 ? -4.348 -1.776 -26.188 1 97.44 298 ALA B O 1
ATOM 4864 N N . LYS B 1 299 ? -5.441 -1.979 -24.266 1 96.62 299 LYS B N 1
ATOM 4865 C CA . LYS B 1 299 ? -4.68 -0.92 -23.609 1 96.62 299 LYS B CA 1
ATOM 4866 C C . LYS B 1 299 ? -3.211 -1.305 -23.469 1 96.62 299 LYS B C 1
ATOM 4868 O O . LYS B 1 299 ? -2.324 -0.469 -23.656 1 96.62 299 LYS B O 1
ATOM 4873 N N . MET B 1 300 ? -3.002 -2.564 -23.109 1 97.69 300 MET B N 1
ATOM 4874 C CA . MET B 1 300 ? -1.637 -3.062 -22.969 1 97.69 300 MET B CA 1
ATOM 4875 C C . MET B 1 300 ? -0.905 -3.043 -24.312 1 97.69 300 MET B C 1
ATOM 4877 O O . MET B 1 300 ? 0.262 -2.654 -24.375 1 97.69 300 MET B O 1
ATOM 4881 N N . ASP B 1 301 ? -1.619 -3.443 -25.359 1 98 301 ASP B N 1
ATOM 4882 C CA . ASP B 1 301 ? -1.022 -3.424 -26.688 1 98 301 ASP B CA 1
ATOM 4883 C C . ASP B 1 301 ? -0.56 -2.018 -27.062 1 98 301 ASP B C 1
ATOM 4885 O O . ASP B 1 301 ? 0.557 -1.835 -27.547 1 98 301 ASP B O 1
ATOM 4889 N N . GLN B 1 302 ? -1.397 -1.071 -26.781 1 97.88 302 GLN B N 1
ATOM 4890 C CA . GLN B 1 302 ? -1.058 0.315 -27.094 1 97.88 302 GLN B CA 1
ATOM 4891 C C . GLN B 1 302 ? 0.114 0.792 -26.234 1 97.88 302 GLN B C 1
ATOM 4893 O O . GLN B 1 302 ? 1.057 1.399 -26.75 1 97.88 302 GLN B O 1
ATOM 4898 N N . GLY B 1 303 ? 0.051 0.521 -24.953 1 97.69 303 GLY B N 1
ATOM 4899 C CA . GLY B 1 303 ? 1.107 0.939 -24.047 1 97.69 303 GLY B CA 1
ATOM 4900 C C . GLY B 1 303 ? 2.445 0.292 -24.359 1 97.69 303 GLY B C 1
ATOM 4901 O O . GLY B 1 303 ? 3.482 0.957 -24.328 1 97.69 303 GLY B O 1
ATOM 4902 N N . CYS B 1 304 ? 2.428 -0.987 -24.641 1 98 304 CYS B N 1
ATOM 4903 C CA . CYS B 1 304 ? 3.658 -1.708 -24.953 1 98 304 CYS B CA 1
ATOM 4904 C C . CYS B 1 304 ? 4.281 -1.196 -26.234 1 98 304 CYS B C 1
ATOM 4906 O O . CYS B 1 304 ? 5.504 -1.153 -26.375 1 98 304 CYS B O 1
ATOM 4908 N N . LYS B 1 305 ? 3.438 -0.864 -27.172 1 97.81 305 LYS B N 1
ATOM 4909 C CA . LYS B 1 305 ? 3.939 -0.302 -28.422 1 97.81 305 LYS B CA 1
ATOM 4910 C C . LYS B 1 305 ? 4.676 1.012 -28.188 1 97.81 305 LYS B C 1
ATOM 4912 O O . LYS B 1 305 ? 5.641 1.327 -28.875 1 97.81 305 LYS B O 1
ATOM 4917 N N . GLU B 1 306 ? 4.254 1.741 -27.203 1 97.5 306 GLU B N 1
ATOM 4918 C CA . GLU B 1 306 ? 4.859 3.027 -26.875 1 97.5 306 GLU B CA 1
ATOM 4919 C C . GLU B 1 306 ? 6.164 2.844 -26.094 1 97.5 306 GLU B C 1
ATOM 4921 O O . GLU B 1 306 ? 7.082 3.658 -26.219 1 97.5 306 GLU B O 1
ATOM 4926 N N . LEU B 1 307 ? 6.312 1.799 -25.406 1 97.44 307 LEU B N 1
ATOM 4927 C CA . LEU B 1 307 ? 7.414 1.643 -24.469 1 97.44 307 LEU B CA 1
ATOM 4928 C C . LEU B 1 307 ? 8.516 0.766 -25.062 1 97.44 307 LEU B C 1
ATOM 4930 O O . LEU B 1 307 ? 9.688 0.918 -24.719 1 97.44 307 LEU B O 1
ATOM 4934 N N . PHE B 1 308 ? 8.055 -0.158 -25.875 1 98.06 308 PHE B N 1
ATOM 4935 C CA . PHE B 1 308 ? 8.977 -1.227 -26.25 1 98.06 308 PHE B CA 1
ATOM 4936 C C . PHE B 1 308 ? 9.047 -1.372 -27.766 1 98.06 308 PHE B C 1
ATOM 4938 O O . PHE B 1 308 ? 8.062 -1.123 -28.469 1 98.06 308 PHE B O 1
ATOM 4945 N N . ASP B 1 309 ? 10.203 -1.83 -28.266 1 98.25 309 ASP B N 1
ATOM 4946 C CA . ASP B 1 309 ? 10.281 -2.219 -29.672 1 98.25 309 ASP B CA 1
ATOM 4947 C C . ASP B 1 309 ? 9.633 -3.582 -29.906 1 98.25 309 ASP B C 1
ATOM 4949 O O . ASP B 1 309 ? 9.109 -4.191 -28.969 1 98.25 309 ASP B O 1
ATOM 4953 N N . GLU B 1 310 ? 9.57 -4.027 -31.078 1 98 310 GLU B N 1
ATOM 4954 C CA . GLU B 1 310 ? 8.828 -5.23 -31.438 1 98 310 GLU B CA 1
ATOM 4955 C C . GLU B 1 310 ? 9.383 -6.461 -30.734 1 98 310 GLU B C 1
ATOM 4957 O O . GLU B 1 310 ? 8.625 -7.297 -30.234 1 98 310 GLU B O 1
ATOM 4962 N N . ASP B 1 311 ? 10.727 -6.582 -30.688 1 98.12 311 ASP B N 1
ATOM 4963 C CA . ASP B 1 311 ? 11.367 -7.727 -30.031 1 98.12 311 ASP B CA 1
ATOM 4964 C C . ASP B 1 311 ? 11.078 -7.742 -28.531 1 98.12 311 ASP B C 1
ATOM 4966 O O . ASP B 1 311 ? 10.797 -8.797 -27.969 1 98.12 311 ASP B O 1
ATOM 4970 N N . GLN B 1 312 ? 11.148 -6.586 -27.953 1 98.38 312 GLN B N 1
ATOM 4971 C CA . GLN B 1 312 ? 10.867 -6.457 -26.531 1 98.38 312 GLN B CA 1
ATOM 4972 C C . GLN B 1 312 ? 9.406 -6.801 -26.234 1 98.38 312 GLN B C 1
ATOM 4974 O O . GLN B 1 312 ? 9.117 -7.469 -25.234 1 98.38 312 GLN B O 1
ATOM 4979 N N . ARG B 1 313 ? 8.531 -6.328 -27.062 1 98.25 313 ARG B N 1
ATOM 4980 C CA . ARG B 1 313 ? 7.117 -6.629 -26.891 1 98.25 313 ARG B CA 1
ATOM 4981 C C . ARG B 1 313 ? 6.859 -8.133 -26.969 1 98.25 313 ARG B C 1
ATOM 4983 O O . ARG B 1 313 ? 6.105 -8.68 -26.156 1 98.25 313 ARG B O 1
ATOM 4990 N N . GLN B 1 314 ? 7.461 -8.789 -27.922 1 97.88 314 GLN B N 1
ATOM 4991 C CA . GLN B 1 314 ? 7.328 -10.234 -28.062 1 97.88 314 GLN B CA 1
ATOM 4992 C C . GLN B 1 314 ? 7.867 -10.961 -26.828 1 97.88 314 GLN B C 1
ATOM 4994 O O . GLN B 1 314 ? 7.289 -11.953 -26.391 1 97.88 314 GLN B O 1
ATOM 4999 N N . ALA B 1 315 ? 9 -10.453 -26.328 1 98.12 315 ALA B N 1
ATOM 5000 C CA . ALA B 1 315 ? 9.562 -11.031 -25.109 1 98.12 315 ALA B CA 1
ATOM 5001 C C . ALA B 1 315 ? 8.602 -10.883 -23.938 1 98.12 315 ALA B C 1
ATOM 5003 O O . ALA B 1 315 ? 8.375 -11.844 -23.188 1 98.12 315 ALA B O 1
ATOM 5004 N N . VAL B 1 316 ? 7.969 -9.75 -23.797 1 98.62 316 VAL B N 1
ATOM 5005 C CA . VAL B 1 316 ? 7.055 -9.477 -22.688 1 98.62 316 VAL B CA 1
ATOM 5006 C C . VAL B 1 316 ? 5.82 -10.367 -22.812 1 98.62 316 VAL B C 1
ATOM 5008 O O . VAL B 1 316 ? 5.352 -10.922 -21.812 1 98.62 316 VAL B O 1
ATOM 5011 N N . TYR B 1 317 ? 5.344 -10.578 -24.016 1 98.56 317 TYR B N 1
ATOM 5012 C CA . TYR B 1 317 ? 4.082 -11.273 -24.234 1 98.56 317 TYR B CA 1
ATOM 5013 C C . TYR B 1 317 ? 4.273 -12.781 -24.172 1 98.56 317 TYR B C 1
ATOM 5015 O O . TYR B 1 317 ? 3.355 -13.516 -23.797 1 98.56 317 TYR B O 1
ATOM 5023 N N . SER B 1 318 ? 5.5 -13.297 -24.578 1 98.06 318 SER B N 1
ATOM 5024 C CA . SER B 1 318 ? 5.645 -14.75 -24.594 1 98.06 318 SER B CA 1
ATOM 5025 C C . SER B 1 318 ? 7.082 -15.172 -24.328 1 98.06 318 SER B C 1
ATOM 5027 O O . SER B 1 318 ? 7.328 -16.125 -23.578 1 98.06 318 SER B O 1
ATOM 5029 N N . GLY B 1 319 ? 8.047 -14.391 -24.812 1 98 319 GLY B N 1
ATOM 5030 C CA . GLY B 1 319 ? 9.438 -14.812 -24.75 1 98 319 GLY B CA 1
ATOM 5031 C C . GLY B 1 319 ? 9.961 -14.961 -23.344 1 98 319 GLY B C 1
ATOM 5032 O O . GLY B 1 319 ? 10.664 -15.922 -23.031 1 98 319 GLY B O 1
ATOM 5033 N N . ASN B 1 320 ? 9.688 -14.016 -22.469 1 98.62 320 ASN B N 1
ATOM 5034 C CA . ASN B 1 320 ? 10.141 -14.078 -21.078 1 98.62 320 ASN B CA 1
ATOM 5035 C C . ASN B 1 320 ? 9.547 -15.266 -20.344 1 98.62 320 ASN B C 1
ATOM 5037 O O . ASN B 1 320 ? 10.242 -15.945 -19.578 1 98.62 320 ASN B O 1
ATOM 5041 N N . ALA B 1 321 ? 8.289 -15.5 -20.547 1 98.56 321 ALA B N 1
ATOM 5042 C CA . ALA B 1 321 ? 7.629 -16.656 -19.938 1 98.56 321 ALA B CA 1
ATOM 5043 C C . ALA B 1 321 ? 8.25 -17.969 -20.422 1 98.56 321 ALA B C 1
ATOM 5045 O O . ALA B 1 321 ? 8.445 -18.891 -19.641 1 98.56 321 ALA B O 1
ATOM 5046 N N . GLU B 1 322 ? 8.562 -18.062 -21.734 1 97.56 322 GLU B N 1
ATOM 5047 C CA . GLU B 1 322 ? 9.195 -19.25 -22.297 1 97.56 322 GLU B CA 1
ATOM 5048 C C . GLU B 1 322 ? 10.539 -19.531 -21.641 1 97.56 322 GLU B C 1
ATOM 5050 O O . GLU B 1 322 ? 10.852 -20.688 -21.312 1 97.56 322 GLU B O 1
ATOM 5055 N N . ARG B 1 323 ? 11.281 -18.469 -21.422 1 96.62 323 ARG B N 1
ATOM 5056 C CA . ARG B 1 323 ? 12.578 -18.609 -20.766 1 96.62 323 ARG B CA 1
ATOM 5057 C C . ARG B 1 323 ? 12.422 -19.031 -19.312 1 96.62 323 ARG B C 1
ATOM 5059 O O . ARG B 1 323 ? 13.148 -19.891 -18.828 1 96.62 323 ARG B O 1
ATOM 5066 N N . MET B 1 324 ? 11.492 -18.422 -18.609 1 97.62 324 MET B N 1
ATOM 5067 C CA . MET B 1 324 ? 11.25 -18.688 -17.188 1 97.62 324 MET B CA 1
ATOM 5068 C C . MET B 1 324 ? 10.805 -20.125 -16.984 1 97.62 324 MET B C 1
ATOM 5070 O O . MET B 1 324 ? 11.266 -20.797 -16.047 1 97.62 324 MET B O 1
ATOM 5074 N N . LEU B 1 325 ? 9.953 -20.594 -17.875 1 96.31 325 LEU B N 1
ATOM 5075 C CA . LEU B 1 325 ? 9.375 -21.938 -17.75 1 96.31 325 LEU B CA 1
ATOM 5076 C C . LEU B 1 325 ? 10.32 -22.984 -18.297 1 96.31 325 LEU B C 1
ATOM 5078 O O . LEU B 1 325 ? 10.164 -24.188 -18.016 1 96.31 325 LEU B O 1
ATOM 5082 N N . GLY B 1 326 ? 11.578 -22.719 -18.703 1 83.38 326 GLY B N 1
ATOM 5083 C CA . GLY B 1 326 ? 12.586 -23.656 -19.188 1 83.38 326 GLY B CA 1
ATOM 5084 C C . GLY B 1 326 ? 12.297 -24.172 -20.578 1 83.38 326 GLY B C 1
ATOM 5085 O O . GLY B 1 326 ? 13.102 -24.906 -21.156 1 83.38 326 GLY B O 1
ATOM 5086 N N . GLN B 1 327 ? 11.539 -24.297 -21.234 1 58.66 327 GLN B N 1
ATOM 5087 C CA . GLN B 1 327 ? 11.336 -24.844 -22.578 1 58.66 327 GLN B CA 1
ATOM 5088 C C . GLN B 1 327 ? 9.898 -25.328 -22.75 1 58.66 327 GLN B C 1
ATOM 5090 O O . GLN B 1 327 ? 9.664 -26.531 -22.922 1 58.66 327 GLN B O 1
ATOM 5095 N N . LEU B 1 328 ? 8.766 -24.812 -22.109 1 46.84 328 LEU B N 1
ATOM 5096 C CA . LEU B 1 328 ? 7.355 -25.094 -22.375 1 46.84 328 LEU B CA 1
ATOM 5097 C C . LEU B 1 328 ? 7.148 -25.422 -23.859 1 46.84 328 LEU B C 1
ATOM 5099 O O . LEU B 1 328 ? 7.781 -24.828 -24.734 1 46.84 328 LEU B O 1
#

Foldseek 3Di:
DAFEAEAAEADDPLNVVVCVVLPVQQFQLRPGDDDDDPVVVVVLCVVLNYFEYAYEHAPPFQQSDFPPQVVSLVSQVVVLQVQLVVCVVVVRHYAYAGEANPPDAVSRLVVVCCSVPPSPHLAHEYECAHLQRGALDPSNLNNLQSCLVVLGEYEYWYHFHWHQDPVGDIDGDCPPSNDGCVVAVSLVSNLVRLLSCVVSCVLVVRVSYAYEYEQLSRCCLVCLQVSQQVCVVVPDDRCSVVSLVSCLRRYAYENEDDCPDPVNVSSCVSNDPPSLLRAHYHQHPPVPPSVNSSVNSVRVVVNCVVVHDPVSSCSNRHVSVCVVSPHD/DAFEAAAAEADDPLNVVVCVVLPVQQFQLRPGDDDDDPVVVVVLCVVLNYFEYAYEHAPPFQQRDFPPQVVSLVSQVVVLQVQLVVCVVVVRHYAYAGEANPPDAVSRLVVVCCSVPPSPHLAHEYECAHLQRGALDPSNLNNLQSCLVVLGEYEYWYHFHWHQDPVGDIDGDCPPSNDGCVVAVSLVSNLVRLLSCVVSCVLVVRVSYAYEYEQLSRCCLVCLQVSQQVCVVVPDDRCSVVSLVSCLRRYAYENEDDCPDPVNVSSCVSNDPPSLLRAHYHQHPPVPPSVNSSVNSVRVVVNCVVVHDPVSSCSNRHVSVCVSSPHD

Sequence (656 aa):
MERIDIHCHAVPAGYRQYALDNGHEKPDGMPALPDWTPEEHIALMKSLNISKSILSITSPGTHLTPNQDRHAAGMTRQTNEELAAICKQHPSRFGFFASLPLPSVQESVAEIDYALDVLGAVGFAVMSNASGVYLGDRALDPIFERLHQRKAILFIHPTTCNLLSAGGQVQPMKPLEEYPRPMMEFMFDETRAIANLLLSSTVSKYPGITFIMSHGGCVLPSIVDRIGAFATFNGGQNRSEEFRALLRERFFFDMAGFPFPDQVHGLLRTLGQGGERRLVYGSDYPFTPGKVVLDLGAKMDQGCKELFDEDQRQAVYSGNAERMLGQLMERIDIHCHAVPAGYRQYALDNGHEKPDGMPALPDWTPEEHIALMKSLNISKSILSITSPGTHLTPNQDRHAAGMTRQTNEELAAICKQHPSRFGFFASLPLPSVQESVAEIDYALDVLGAVGFAVMSNASGVYLGDRALDPIFERLHQRKAILFIHPTTCNLLSAGGQVQPMKPLEEYPRPMMEFMFDETRAIANLLLSSTVSKYPGITFIMSHGGCVLPSIVDRIGAFATFNGGQNRSEEFRALLRERFFFDMAGFPFPDQVHGLLRTLGQGGERRLVYGSDYPFTPGKVVLDLGAKMDQGCKELFDEDQRQAVYSGNAERMLGQL

Secondary structure (DSSP, 8-state):
--EEEEEEE---HHHHHHHHHTT-SSGGG-S------HHHHHHHHHHTTEEEEEEE--TT-S--STT-HHHHHHHHHHHHHHHHHHHHHSTTTEEEEEE--TT-HHHHHHHHHHHHHTS---EEEEESEETTEETT-GGGHHHHHHHHHTT-EEEEE----EEE-TTS-EEE--TTTTS-GGGTHHHHHHHHHHHHHHHTTHHHH-TTPEEEE-GGGTTHHHHHHHHHHGGGGGT----HHHHHHHHHHHEEEE--S-IIIIIHHHHHHHH-TTGGGGEE----TTTS-HHHHHHHHHHHHHHHHHHS-HHHHHIIIIIHHHHHHT--/--EEEEEEE---HHHHHHHHHTT-SSGGG-S------HHHHHHHHHHTTEEEEEEE--TT-S--STT-HHHHHHHHHHHHHHHHHHHHHSTTTEEEEEE--TT-HHHHHHHHHHHHHTS---EEEEESEETTEETT-GGGHHHHHHHHHTT-EEEEE----EEE-TTS-EEE--TTTTS-GGGTHHHHHHHHHHHHHHHTTHHHH-TTPEEEE-GGGTTHHHHHHHHHHGGGGGT----HHHHHHHHHHHEEEE--S-IIIIIHHHHHHHH-TTGGGGEE----TTTS-HHHHHHHHHHHHHHHHHHS-HHHHHIIIIIHHHHHHT--